Protein AF-A0A7W0MRU7-F1 (afdb_monomer)

Solvent-accessible surface area (backbone atoms only — not comparable to full-atom values): 32102 Å² total; per-residue (Å²): 86,82,44,80,46,54,68,68,58,19,59,77,67,55,36,76,37,39,44,26,34,44,45,66,60,78,84,44,73,30,41,38,85,92,47,73,38,44,66,85,67,57,29,72,74,46,39,68,51,71,71,67,88,77,57,73,63,42,25,71,32,72,58,28,68,42,61,42,95,51,52,38,36,77,43,76,38,89,50,69,26,74,67,58,47,51,52,49,55,56,44,54,51,50,53,50,53,51,50,53,49,53,53,50,53,48,55,52,50,54,50,51,52,55,50,49,54,52,50,54,56,48,50,57,51,53,53,54,48,50,54,53,49,51,55,49,51,51,51,49,50,54,51,54,50,51,54,50,51,52,51,49,52,52,55,50,47,57,50,50,55,51,48,53,52,50,51,52,51,52,49,51,52,49,53,54,46,52,57,52,48,50,61,45,52,58,51,47,55,53,48,52,54,49,52,52,50,50,52,52,53,51,53,50,50,52,53,50,51,52,53,50,52,50,50,54,50,52,52,53,53,49,53,53,51,50,54,55,51,51,56,52,51,59,57,65,71,71,72,84,80,92,87,90,90,75,85,82,86,66,72,82,70,66,74,66,67,72,65,57,60,81,56,50,73,64,50,60,63,57,55,58,59,52,57,57,52,58,53,52,58,58,51,51,62,61,58,72,51,54,62,59,59,54,52,52,52,55,57,49,51,56,50,48,56,54,47,52,56,49,50,54,50,52,52,52,51,50,54,52,49,52,53,50,50,54,51,50,54,52,50,50,52,52,49,50,54,49,52,52,52,51,49,53,51,50,54,52,49,51,53,49,52,54,52,50,54,52,51,52,54,52,48,51,55,50,47,57,51,49,51,52,52,49,51,57,52,57,66,46,46,60,58,53,50,51,51,51,54,52,51,51,54,51,52,53,52,50,54,55,49,50,57,51,50,53,51,50,51,51,54,48,53,53,49,54,51,53,51,50,56,52,50,51,58,47,52,54,52,48,55,51,48,51,54,50,50,54,51,51,53,50,51,53,55,50,48,55,52,50,49,55,49,50,53,52,50,51,54,51,49,54,53,49,50,52,53,50,51,54,48,51,51,52,50,48,57,51,48,58,50,50,52,52,50,50,52,51,49,50,55,51,51,53,52,50,51,54,50,52,51,53,49,51,52,51,50,53,51,53,49,51,52,51,52,51,53,50,51,54,50,54,48,53,52,52,54,51,51,54,48,50,58,50,52,56,53,52,60,64,57,64,75,66,72,87,78,85,91,88,85,90,83,91,88,87,89,87,82,88,88,80,86,90,87,81,86,83,88,86,78,89,76,135

pLDDT: mean 83.59, std 14.78, range [31.97, 97.69]

Sequence (574 aa):
MPVLISKQSAKRAGLKSPVGILILPRRLTVRTPEGRVLPGRLRLGDRWKGRARLSRETRKAVYARIALRRIDVYRRSKALSTEELVALVQQTRRDLFHLQGVVRNLTLSTASQFSSLRADVASLRADLGAVRNDLTAVKAQVAALANTLESLRTALQARIDALDSGLQGLRGTLTGLLTRTQAIEDRLAALEASLAQITQTLAALQSGLAGLGGTVGTLSTNLTNLTSRVGAIEQLLATLAPGDVTGALGDLVTIQNQISGLASDLGTVQGGLGSLTSTVTTLTGRVDALPDLTGAVSTLTTRLDTLDTTVTSLTTTFNGLAANVSGLTSGLGTLNTTVGGLTGTVSSLSSTVAGLGVTDSVLAGRLNTLESTVTSLADAVPDLTSTVAGLSTQVAGLGAADTGLQSQITGLSTTISGVSTGLEGVSDRVTAAESSLAAVQTTVSGLGITDAALQSQLNSLSASLGIVDSSVSSLGTRVTSAEGTLSTLQGTLATATSSLQGQITSLSSGLATTNTTLGTLTGTVSDLNSSVSTLQGQVGSLDATVNGPSGLVQDVAGLCGLSILGIPLGTACV

Mean predicted aligned error: 23.13 Å

Secondary structure (DSSP, 8-state):
-EEEPPHHHHHHHT-S-SEEEEE--TT--EEETTEEE-GGGPPTT-EEEE-----HHHHHSSSEEEE-S-EEEEE--SS--HHHHHHHHHHHHHHHHHHHHHHHHHHHHHHHHHHHHHHHHHHHHHHHHHHHHHHHHHHHHHHHHHHHHHHHHHHHHHHHHHHHHHHHHHHHHHHHHHHHHHHHHHHHHHHHHHHHHHHHHHHHHHHHHHHHHHHHHHHHHHHHHHHHHHHHHHHHTTS-------TT--GGGGGGGGTTHHHHHHHHHHHHHHHHHHHHHHHHHHHTTHHHHHHHHHHHHHHHHHHHHHHHHHHHHHHHHHHHHHHHHHHHHHHHHHHHHHHHHHHHHHHHHHHHHHHHHHHHHHHHHHHHHHHHHHHHHHHHHHHHHHHHHHHHHHHHHHHHHHHHHHHHHHHHHHHHHHHHHHHHHHHHHHHHHHHHHHHHHHHHHHHHHHHHHHHHHHHHHHHHHHHHHHHHHHHHHHHHHHHHHHHHHHHHHHHHHHHHHHHHHHHHHHHHHHHHHHHHHHHHHHHHHHHHHHHHHHTTTTS---------------------------

Radius of gyration: 117.64 Å; Cα contacts (8 Å, |Δi|>4): 156; chains: 1; bounding box: 247×96×351 Å

Structure (mmCIF, N/CA/C/O backbone):
data_AF-A0A7W0MRU7-F1
#
_entry.id   AF-A0A7W0MRU7-F1
#
loop_
_atom_site.group_PDB
_atom_site.id
_atom_site.type_symbol
_atom_site.label_atom_id
_atom_site.label_alt_id
_atom_site.label_comp_id
_atom_site.label_asym_id
_atom_site.label_entity_id
_atom_site.label_seq_id
_atom_site.pdbx_PDB_ins_code
_atom_site.Cartn_x
_atom_site.Cartn_y
_atom_site.Cartn_z
_atom_site.occupancy
_atom_site.B_iso_or_equiv
_atom_site.auth_seq_id
_atom_site.auth_comp_id
_atom_site.auth_asym_id
_atom_site.auth_atom_id
_atom_site.pdbx_PDB_model_num
ATOM 1 N N . MET A 1 1 ? 16.496 31.257 -83.688 1.00 80.88 1 MET A N 1
ATOM 2 C CA . MET A 1 1 ? 15.182 31.130 -83.023 1.00 80.88 1 MET A CA 1
ATOM 3 C C . MET A 1 1 ? 14.123 31.719 -83.943 1.00 80.88 1 MET A C 1
ATOM 5 O O . MET A 1 1 ? 14.363 32.820 -84.431 1.00 80.88 1 MET A O 1
ATOM 9 N N . PRO A 1 2 ? 13.002 31.038 -84.222 1.00 86.06 2 PRO A N 1
ATOM 10 C CA . PRO A 1 2 ? 11.865 31.676 -84.884 1.00 86.06 2 PRO A CA 1
ATOM 11 C C . PRO A 1 2 ? 11.292 32.780 -83.982 1.00 86.06 2 PRO A C 1
ATOM 13 O O . PRO A 1 2 ? 11.267 32.630 -82.760 1.00 86.06 2 PRO A O 1
ATOM 16 N N . VAL A 1 3 ? 10.867 33.900 -84.567 1.00 88.69 3 VAL A N 1
ATOM 17 C CA . VAL A 1 3 ? 10.279 35.038 -83.844 1.00 88.69 3 VAL A CA 1
ATOM 18 C C . VAL A 1 3 ? 9.146 35.681 -84.640 1.00 88.69 3 VAL A C 1
ATOM 20 O O . VAL A 1 3 ? 9.207 35.781 -85.866 1.00 88.69 3 VAL A O 1
ATOM 23 N N . LEU A 1 4 ? 8.144 36.188 -83.919 1.00 90.75 4 LEU A N 1
ATOM 24 C CA . LEU A 1 4 ? 7.141 37.101 -84.456 1.00 90.75 4 LEU A CA 1
ATOM 25 C C . LEU A 1 4 ? 7.529 38.543 -84.101 1.00 90.75 4 LEU A C 1
ATOM 27 O O . LEU A 1 4 ? 7.597 38.920 -82.931 1.00 90.75 4 LEU A O 1
ATOM 31 N N . ILE A 1 5 ? 7.795 39.345 -85.124 1.00 88.50 5 ILE A N 1
ATOM 32 C CA . ILE A 1 5 ? 8.087 40.775 -85.040 1.00 88.50 5 ILE A CA 1
ATOM 33 C C . ILE A 1 5 ? 6.746 41.524 -85.034 1.00 88.50 5 ILE A C 1
ATOM 35 O O . ILE A 1 5 ? 5.822 41.163 -85.763 1.00 88.50 5 ILE A O 1
ATOM 39 N N . SER A 1 6 ? 6.608 42.583 -84.229 1.00 90.38 6 SER A N 1
ATOM 40 C CA . SER A 1 6 ? 5.361 43.360 -84.211 1.00 90.38 6 SER A CA 1
ATOM 41 C C . SER A 1 6 ? 5.067 43.967 -85.592 1.00 90.38 6 SER A C 1
ATOM 43 O O . SER A 1 6 ? 5.982 44.429 -86.278 1.00 90.38 6 SER A O 1
ATOM 45 N N . LYS A 1 7 ? 3.786 44.015 -85.997 1.00 87.38 7 LYS A N 1
ATOM 46 C CA . LYS A 1 7 ? 3.369 44.556 -87.311 1.00 87.38 7 LYS A CA 1
ATOM 47 C C . LYS A 1 7 ? 3.935 45.966 -87.567 1.00 87.38 7 LYS A C 1
ATOM 49 O O . LYS A 1 7 ? 4.379 46.261 -88.673 1.00 87.38 7 LYS A O 1
ATOM 54 N N . GLN A 1 8 ? 3.991 46.808 -86.530 1.00 89.19 8 GLN A N 1
ATOM 55 C CA . GLN A 1 8 ? 4.588 48.148 -86.589 1.00 89.19 8 GLN A CA 1
ATOM 56 C C . GLN A 1 8 ? 6.101 48.111 -86.866 1.00 89.19 8 GLN A C 1
ATOM 58 O O . GLN A 1 8 ? 6.572 48.819 -87.755 1.00 89.19 8 GLN A O 1
ATOM 63 N N . SER A 1 9 ? 6.864 47.282 -86.144 1.00 88.56 9 SER A N 1
ATOM 64 C CA . SER A 1 9 ? 8.314 47.158 -86.345 1.00 88.56 9 SER A CA 1
ATOM 65 C C . SER A 1 9 ? 8.657 46.518 -87.691 1.00 88.56 9 SER A C 1
ATOM 67 O O . SER A 1 9 ? 9.578 46.984 -88.355 1.00 88.56 9 SER A O 1
ATOM 69 N N . ALA A 1 10 ? 7.896 45.512 -88.133 1.00 87.00 10 ALA A N 1
ATOM 70 C CA . ALA A 1 10 ? 8.072 44.882 -89.442 1.00 87.00 10 ALA A CA 1
ATOM 71 C C . ALA A 1 10 ? 7.818 45.875 -90.594 1.00 87.00 10 ALA A C 1
ATOM 73 O O . ALA A 1 10 ? 8.655 45.989 -91.491 1.00 87.00 10 ALA A O 1
ATOM 74 N N . LYS A 1 11 ? 6.732 46.667 -90.521 1.00 87.25 11 LYS A N 1
ATOM 75 C CA . LYS A 1 11 ? 6.430 47.725 -91.504 1.00 87.25 11 LYS A CA 1
ATOM 76 C C . LYS A 1 11 ? 7.509 48.817 -91.516 1.00 87.25 11 LYS A C 1
ATOM 78 O O . LYS A 1 11 ? 7.999 49.157 -92.586 1.00 87.25 11 LYS A O 1
ATOM 83 N N . ARG A 1 12 ? 7.945 49.312 -90.346 1.00 87.06 12 ARG A N 1
ATOM 84 C CA . ARG A 1 12 ? 9.045 50.300 -90.233 1.00 87.06 12 ARG A CA 1
ATOM 85 C C . ARG A 1 12 ? 10.390 49.773 -90.753 1.00 87.06 12 ARG A C 1
ATOM 87 O O . ARG A 1 12 ? 11.191 50.550 -91.255 1.00 87.06 12 ARG A O 1
ATOM 94 N N . ALA A 1 13 ? 10.640 48.470 -90.639 1.00 83.88 13 ALA A N 1
ATOM 95 C CA . ALA A 1 13 ? 11.850 47.818 -91.139 1.00 83.88 13 ALA A CA 1
ATOM 96 C C . ALA A 1 13 ? 11.795 47.456 -92.640 1.00 83.88 13 ALA A C 1
ATOM 98 O O . ALA A 1 13 ? 12.818 47.060 -93.203 1.00 83.88 13 ALA A O 1
ATOM 99 N N . GLY A 1 14 ? 10.631 47.582 -93.290 1.00 87.00 14 GLY A N 1
ATOM 100 C CA . GLY A 1 14 ? 10.429 47.198 -94.689 1.00 87.00 14 GLY A CA 1
ATOM 101 C C . GLY A 1 14 ? 10.501 45.686 -94.930 1.00 87.00 14 GLY A C 1
ATOM 102 O O . GLY A 1 14 ? 11.018 45.265 -95.961 1.00 87.00 14 GLY A O 1
ATOM 103 N N . LEU A 1 15 ? 10.049 44.869 -93.972 1.00 87.88 15 LEU A N 1
ATOM 104 C CA . LEU A 1 15 ? 10.017 43.407 -94.104 1.00 87.88 15 LEU A CA 1
ATOM 105 C C . LEU A 1 15 ? 8.734 42.942 -94.805 1.00 87.88 15 LEU A C 1
ATOM 107 O O . LEU A 1 15 ? 7.648 43.408 -94.460 1.00 87.88 15 LEU A O 1
ATOM 111 N N . LYS A 1 16 ? 8.841 41.962 -95.715 1.00 85.25 16 LYS A N 1
ATOM 112 C CA . LYS A 1 16 ? 7.672 41.320 -96.354 1.00 85.25 16 LYS A CA 1
ATOM 113 C C . LYS A 1 16 ? 6.749 40.588 -95.371 1.00 85.25 16 LYS A C 1
ATOM 115 O O . LYS A 1 16 ? 5.555 40.489 -95.624 1.00 85.25 16 LYS A O 1
ATOM 120 N N . SER A 1 17 ? 7.295 40.064 -94.274 1.00 86.19 17 SER A N 1
ATOM 121 C CA . SER A 1 17 ? 6.563 39.291 -93.266 1.00 86.19 17 SER A CA 1
ATOM 122 C C . SER A 1 17 ? 6.915 39.760 -91.852 1.00 86.19 17 SER A C 1
ATOM 124 O O . SER A 1 17 ? 8.068 40.124 -91.601 1.00 86.19 17 SER A O 1
ATOM 126 N N . PRO A 1 18 ? 5.969 39.719 -90.892 1.00 86.31 18 PRO A N 1
ATOM 127 C CA . PRO A 1 18 ? 6.288 39.838 -89.472 1.00 86.31 18 PRO A CA 1
ATOM 128 C C . PRO A 1 18 ? 6.995 38.591 -88.910 1.00 86.31 18 PRO A C 1
ATOM 130 O O . PRO A 1 18 ? 7.516 38.653 -87.800 1.00 86.31 18 PRO A O 1
ATOM 133 N N . VAL A 1 19 ? 7.026 37.462 -89.626 1.00 88.81 19 VAL A N 1
ATOM 134 C CA . VAL A 1 19 ? 7.719 36.240 -89.183 1.00 88.81 19 VAL A CA 1
ATOM 135 C C . VAL A 1 19 ? 9.179 36.265 -89.641 1.00 88.81 19 VAL A C 1
ATOM 137 O O . VAL A 1 19 ? 9.474 36.526 -90.808 1.00 88.81 19 VAL A O 1
ATOM 140 N N . GLY A 1 20 ? 10.106 35.961 -88.734 1.00 88.69 20 GLY A N 1
ATOM 141 C CA . GLY A 1 20 ? 11.535 35.916 -89.039 1.00 88.69 20 GLY A CA 1
ATOM 142 C C . GLY A 1 20 ? 12.314 34.940 -88.164 1.00 88.69 20 GLY A C 1
ATOM 143 O O . GLY A 1 20 ? 11.775 34.310 -87.253 1.00 88.69 20 GLY A O 1
ATOM 144 N N . ILE A 1 21 ? 13.613 34.829 -88.436 1.00 89.25 21 ILE A N 1
ATOM 145 C CA . ILE A 1 21 ? 14.557 34.037 -87.647 1.00 89.25 21 ILE A CA 1
ATOM 146 C C . ILE A 1 21 ? 15.533 34.997 -86.974 1.00 89.25 21 ILE A C 1
ATOM 148 O O . ILE A 1 21 ? 16.377 35.612 -87.626 1.00 89.25 21 ILE A O 1
ATOM 152 N N . LEU A 1 22 ? 15.442 35.090 -85.652 1.00 88.56 22 LEU A N 1
ATOM 153 C CA . LEU A 1 22 ? 16.409 35.798 -84.831 1.00 88.56 22 LEU A CA 1
ATOM 154 C C . LEU A 1 22 ? 17.672 34.945 -84.642 1.00 88.56 22 LEU A C 1
ATOM 156 O O . LEU A 1 22 ? 17.599 33.768 -84.262 1.00 88.56 22 LEU A O 1
ATOM 160 N N . ILE A 1 23 ? 18.827 35.560 -84.879 1.00 88.00 23 ILE A N 1
ATOM 161 C CA . ILE A 1 23 ? 20.163 34.990 -84.711 1.00 88.00 23 ILE A CA 1
ATOM 162 C C . ILE A 1 23 ? 20.848 35.720 -83.548 1.00 88.00 23 ILE A C 1
ATOM 164 O O . ILE A 1 23 ? 21.008 36.942 -83.576 1.00 88.00 23 ILE A O 1
ATOM 168 N N . LEU A 1 24 ? 21.249 34.954 -82.532 1.00 87.50 24 LEU A N 1
ATOM 169 C CA . LEU A 1 24 ? 21.959 35.412 -81.335 1.00 87.50 24 LEU A CA 1
ATOM 170 C C . LEU A 1 24 ? 23.197 34.522 -81.114 1.00 87.50 24 LEU A C 1
ATOM 172 O O . LEU A 1 24 ? 23.089 33.307 -81.301 1.00 87.50 24 LEU A O 1
ATOM 176 N N . PRO A 1 25 ? 24.352 35.066 -80.689 1.00 87.00 25 PRO A N 1
ATOM 177 C CA . PRO A 1 25 ? 25.490 34.253 -80.255 1.00 87.00 25 PRO A CA 1
ATOM 178 C C . PRO A 1 25 ? 25.114 33.395 -79.039 1.00 87.00 25 PRO A C 1
ATOM 180 O O . PRO A 1 25 ? 24.541 33.920 -78.087 1.00 87.00 25 PRO A O 1
ATOM 183 N N . ARG A 1 26 ? 25.479 32.102 -79.010 1.00 82.44 26 ARG A N 1
ATOM 184 C CA . ARG A 1 26 ? 25.099 31.174 -77.914 1.00 82.44 26 ARG A CA 1
ATOM 185 C C . ARG A 1 26 ? 25.507 31.654 -76.508 1.00 82.44 26 ARG A C 1
ATOM 187 O O . ARG A 1 26 ? 24.817 31.333 -75.549 1.00 82.44 26 ARG A O 1
ATOM 194 N N . ARG A 1 27 ? 26.592 32.432 -76.389 1.00 85.00 27 ARG A N 1
ATOM 195 C CA . ARG A 1 27 ? 27.104 33.005 -75.124 1.00 85.00 27 ARG A CA 1
ATOM 196 C C . ARG A 1 27 ? 26.591 34.429 -74.813 1.00 85.00 27 ARG A C 1
ATOM 198 O O . ARG A 1 27 ? 27.028 35.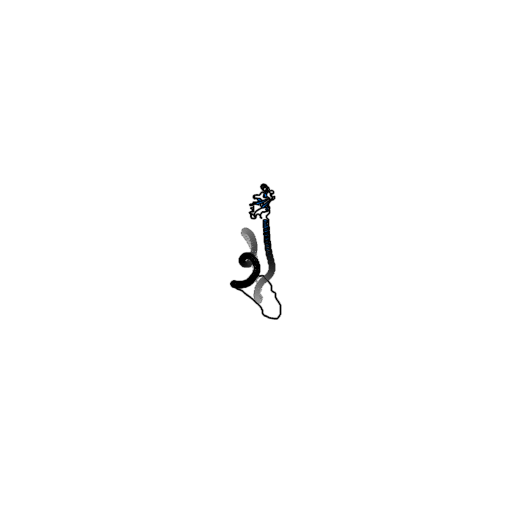028 -73.836 1.00 85.00 27 ARG A O 1
ATOM 205 N N . LEU A 1 28 ? 25.694 35.007 -75.623 1.00 86.50 28 LEU A N 1
ATOM 206 C CA . LEU A 1 28 ? 25.159 36.355 -75.377 1.00 86.50 28 LEU A CA 1
ATOM 207 C C . LEU A 1 28 ? 24.214 36.351 -74.166 1.00 86.50 28 LEU A C 1
ATOM 209 O O . LEU A 1 28 ? 23.150 35.741 -74.224 1.00 86.50 28 LEU A O 1
ATOM 213 N N . THR A 1 29 ? 24.551 37.086 -73.102 1.00 86.88 29 THR A N 1
ATOM 214 C CA . THR A 1 29 ? 23.635 37.256 -71.963 1.00 86.88 29 THR A CA 1
ATOM 215 C C . THR A 1 29 ? 22.484 38.195 -72.327 1.00 86.88 29 THR A C 1
ATOM 217 O O . THR A 1 29 ? 22.656 39.402 -72.510 1.00 86.88 29 THR A O 1
ATOM 220 N N . VAL A 1 30 ? 21.286 37.628 -72.434 1.00 88.19 30 VAL A N 1
ATOM 221 C CA . VAL A 1 30 ? 20.037 38.348 -72.684 1.00 88.19 30 VAL A CA 1
ATOM 222 C C . VAL A 1 30 ? 19.509 38.870 -71.353 1.00 88.19 30 VAL A C 1
ATOM 224 O O . VAL A 1 30 ? 19.389 38.116 -70.387 1.00 88.19 30 VAL A O 1
ATOM 227 N N . ARG A 1 31 ? 19.198 40.166 -71.277 1.00 89.06 31 ARG A N 1
ATOM 228 C CA . ARG A 1 31 ? 18.531 40.739 -70.099 1.00 89.06 31 ARG A CA 1
ATOM 229 C C . ARG A 1 31 ? 17.058 40.346 -70.109 1.00 89.06 31 ARG A C 1
ATOM 231 O O . ARG A 1 31 ? 16.412 40.473 -71.145 1.00 89.06 31 ARG A O 1
ATOM 238 N N . THR A 1 32 ? 16.531 39.922 -68.966 1.00 88.00 32 THR A N 1
ATOM 239 C CA . THR A 1 32 ? 15.097 39.695 -68.743 1.00 88.00 32 THR A CA 1
ATOM 240 C C . THR A 1 32 ? 14.673 40.309 -67.398 1.00 88.00 32 THR A C 1
ATOM 242 O O . THR A 1 32 ? 15.550 40.642 -66.597 1.00 88.00 32 THR A O 1
ATOM 245 N N . PRO A 1 33 ? 13.363 40.460 -67.116 1.00 85.25 33 PRO A N 1
ATOM 246 C CA . PRO A 1 33 ? 12.881 40.925 -65.812 1.00 85.25 33 PRO A CA 1
ATOM 247 C C . PRO A 1 33 ? 13.268 39.996 -64.650 1.00 85.25 33 PRO A C 1
ATOM 249 O O . PRO A 1 33 ? 13.473 40.461 -63.540 1.00 85.25 33 PRO A O 1
ATOM 252 N N . GLU A 1 34 ? 13.421 38.698 -64.920 1.00 81.88 34 GLU A N 1
ATOM 253 C CA . GLU A 1 34 ? 13.786 37.657 -63.946 1.00 81.88 34 GLU A CA 1
ATOM 254 C C . GLU A 1 34 ? 15.316 37.426 -63.904 1.00 81.88 34 GLU A C 1
ATOM 256 O O . GLU A 1 34 ? 15.792 36.339 -63.591 1.00 81.88 34 GLU A O 1
ATOM 261 N N . GLY A 1 35 ? 16.109 38.430 -64.295 1.00 84.88 35 GLY A N 1
ATOM 262 C CA . GLY A 1 35 ? 17.569 38.340 -64.385 1.00 84.88 35 GLY A CA 1
ATOM 263 C C . GLY A 1 35 ? 18.100 38.054 -65.795 1.00 84.88 35 GLY A C 1
ATOM 264 O O . GLY A 1 35 ? 17.383 38.132 -66.799 1.00 84.88 35 GLY A O 1
ATOM 265 N N . ARG A 1 36 ? 19.408 37.788 -65.895 1.00 87.25 36 ARG A N 1
ATOM 266 C CA . ARG A 1 36 ? 20.102 37.541 -67.172 1.00 87.25 36 ARG A CA 1
ATOM 267 C C . ARG A 1 36 ? 20.102 36.054 -67.515 1.00 87.25 36 ARG A C 1
ATOM 269 O O . ARG A 1 36 ? 20.451 35.235 -66.675 1.00 87.25 36 ARG A O 1
ATOM 276 N N . VAL A 1 37 ? 19.800 35.721 -68.768 1.00 87.06 37 VAL A N 1
ATOM 277 C CA . VAL A 1 37 ? 19.760 34.332 -69.253 1.00 87.06 37 VAL A CA 1
ATOM 278 C C . VAL A 1 37 ? 20.554 34.159 -70.548 1.00 87.06 37 VAL A C 1
ATOM 280 O O . VAL A 1 37 ? 20.774 35.117 -71.291 1.00 87.06 37 VAL A O 1
ATOM 283 N N . LEU A 1 38 ? 20.982 32.931 -70.842 1.00 86.56 38 LEU A N 1
ATOM 284 C CA . LEU A 1 38 ? 21.509 32.572 -72.163 1.00 86.56 38 LEU A CA 1
ATOM 285 C C . LEU A 1 38 ? 20.356 32.413 -73.173 1.00 86.56 38 LEU A C 1
ATOM 287 O O . LEU A 1 38 ? 19.239 32.093 -72.760 1.00 86.56 38 LEU A O 1
ATOM 291 N N . PRO A 1 39 ? 20.586 32.554 -74.494 1.00 84.50 39 PRO A N 1
ATOM 292 C CA . PRO A 1 39 ? 19.506 32.553 -75.485 1.00 84.50 39 PRO A CA 1
ATOM 293 C C . PRO A 1 39 ? 18.719 31.236 -75.564 1.00 84.50 39 PRO A C 1
ATOM 295 O O . PRO A 1 39 ? 17.594 31.232 -76.051 1.00 84.50 39 PRO A O 1
ATOM 298 N N . GLY A 1 40 ? 19.298 30.129 -75.083 1.00 79.88 40 GLY A N 1
ATOM 299 C CA . GLY A 1 40 ? 18.627 28.830 -74.976 1.00 79.88 40 GLY A CA 1
ATOM 300 C C . GLY A 1 40 ? 17.597 28.729 -73.843 1.00 79.88 40 GLY A C 1
ATOM 301 O O . GLY A 1 40 ? 16.706 27.896 -73.940 1.00 79.88 40 GLY A O 1
ATOM 302 N N . ARG A 1 41 ? 17.665 29.596 -72.817 1.00 81.12 41 ARG A N 1
ATOM 303 C CA . ARG A 1 41 ? 16.721 29.620 -71.672 1.00 81.12 41 ARG A CA 1
ATOM 304 C C . ARG A 1 41 ? 15.574 30.631 -71.861 1.00 81.12 41 ARG A C 1
ATOM 306 O O . ARG A 1 41 ? 14.850 30.967 -70.925 1.00 81.12 41 ARG A O 1
ATOM 313 N N . LEU A 1 42 ? 15.437 31.174 -73.073 1.00 84.62 42 LEU A N 1
ATOM 314 C CA . LEU A 1 42 ? 14.335 32.058 -73.450 1.00 84.62 42 LEU A CA 1
ATOM 315 C C . LEU A 1 42 ? 13.057 31.241 -73.658 1.00 84.62 42 LEU A C 1
ATOM 317 O O . LEU A 1 42 ? 13.076 30.207 -74.328 1.00 84.62 42 LEU A O 1
ATOM 321 N N . ARG A 1 43 ? 11.940 31.710 -73.100 1.00 86.62 43 ARG A N 1
ATOM 322 C CA . ARG A 1 43 ? 10.657 30.999 -73.157 1.00 86.62 43 ARG A CA 1
ATOM 323 C C . ARG A 1 43 ? 9.932 31.275 -74.472 1.00 86.62 43 ARG A C 1
ATOM 325 O O . ARG A 1 43 ? 10.004 32.373 -75.033 1.00 86.62 43 ARG A O 1
ATOM 332 N N . LEU A 1 44 ? 9.147 30.303 -74.933 1.00 83.25 44 LEU A N 1
ATOM 333 C CA . LEU A 1 44 ? 8.226 30.515 -76.049 1.00 83.25 44 LEU A CA 1
ATOM 334 C C . LEU A 1 44 ? 7.159 31.544 -75.637 1.00 83.25 44 LEU A C 1
ATOM 336 O O . LEU A 1 44 ? 6.433 31.358 -74.661 1.00 83.25 44 LEU A O 1
ATOM 340 N N . GLY A 1 45 ? 7.099 32.660 -76.369 1.00 84.12 45 GLY A N 1
ATOM 341 C CA . GLY A 1 45 ? 6.243 33.809 -76.051 1.00 84.12 45 GLY A CA 1
ATOM 342 C C . GLY A 1 45 ? 6.927 34.960 -75.297 1.00 84.12 45 GLY A C 1
ATOM 343 O O . GLY A 1 45 ? 6.263 35.969 -75.046 1.00 84.12 45 GLY A O 1
ATOM 344 N N . ASP A 1 46 ? 8.226 34.865 -74.972 1.00 89.19 46 ASP A N 1
ATOM 345 C CA . ASP A 1 46 ? 8.995 35.987 -74.405 1.00 89.19 46 ASP A CA 1
ATOM 346 C C . ASP A 1 46 ? 8.928 37.221 -75.324 1.00 89.19 46 ASP A C 1
ATOM 348 O O . ASP A 1 46 ? 9.262 37.163 -76.513 1.00 89.19 46 ASP A O 1
ATOM 352 N N . ARG A 1 47 ? 8.516 38.371 -74.772 1.00 90.38 47 ARG A N 1
ATOM 353 C CA . ARG A 1 47 ? 8.427 39.631 -75.524 1.00 90.38 47 ARG A CA 1
ATOM 354 C C . ARG A 1 47 ? 9.719 40.422 -75.380 1.00 90.38 47 ARG A C 1
ATOM 356 O O . ARG A 1 47 ? 10.133 40.769 -74.272 1.00 90.38 47 ARG A O 1
ATOM 363 N N . TRP A 1 48 ? 10.336 40.734 -76.515 1.00 91.69 48 TRP A N 1
ATOM 364 C CA . TRP A 1 48 ? 11.675 41.308 -76.595 1.00 91.69 48 TRP A CA 1
ATOM 365 C C . TRP A 1 48 ? 11.733 42.590 -77.427 1.00 91.69 48 TRP A C 1
ATOM 367 O O . TRP A 1 48 ? 10.881 42.855 -78.275 1.00 91.69 48 TRP A O 1
ATOM 377 N N . LYS A 1 49 ? 12.775 43.385 -77.178 1.00 90.12 49 LYS A N 1
ATOM 378 C CA . LYS A 1 49 ? 13.157 44.571 -77.951 1.00 90.12 49 LYS A CA 1
ATOM 379 C C . LYS A 1 49 ? 14.646 44.505 -78.300 1.00 90.12 49 LYS A C 1
ATOM 381 O O . LYS A 1 49 ? 15.450 43.948 -77.556 1.00 90.12 49 LYS A O 1
ATOM 386 N N . GLY A 1 50 ? 15.018 45.069 -79.443 1.00 88.38 50 GLY A N 1
ATOM 387 C CA . GLY A 1 50 ? 16.393 45.069 -79.942 1.00 88.38 50 GLY A CA 1
ATOM 388 C C . GLY A 1 50 ? 16.545 45.984 -81.154 1.00 88.38 50 GLY A C 1
ATOM 389 O O . GLY A 1 50 ? 15.550 46.453 -81.708 1.00 88.38 50 GLY A O 1
ATOM 390 N N . ARG A 1 51 ? 17.789 46.262 -81.559 1.00 87.06 51 ARG A N 1
ATOM 391 C CA . ARG A 1 51 ? 18.106 47.107 -82.723 1.00 87.06 51 ARG A CA 1
ATOM 392 C C . ARG A 1 51 ? 19.113 46.403 -83.634 1.00 87.06 51 ARG A C 1
ATOM 394 O O . ARG A 1 51 ? 20.198 46.044 -83.187 1.00 87.06 51 ARG A O 1
ATOM 401 N N . ALA A 1 52 ? 18.741 46.228 -84.902 1.00 85.25 52 ALA A N 1
ATOM 402 C CA . ALA A 1 52 ? 19.558 45.634 -85.962 1.00 85.25 52 ALA A CA 1
ATOM 403 C C . ALA A 1 52 ? 19.678 46.603 -87.148 1.00 85.25 52 ALA A C 1
ATOM 405 O O . ALA A 1 52 ? 18.766 47.390 -87.400 1.00 85.25 52 ALA A O 1
ATOM 406 N N . ARG A 1 53 ? 20.769 46.498 -87.915 1.00 84.94 53 ARG A N 1
ATOM 407 C CA . ARG A 1 53 ? 20.837 47.007 -89.295 1.00 84.94 53 ARG A CA 1
ATOM 408 C C . ARG A 1 53 ? 20.471 45.853 -90.237 1.00 84.94 53 ARG A C 1
ATOM 410 O O . ARG A 1 53 ? 20.868 44.721 -89.981 1.00 84.94 53 ARG A O 1
ATOM 417 N N . LEU A 1 54 ? 19.698 46.129 -91.289 1.00 86.12 54 LEU A N 1
ATOM 418 C CA . LEU A 1 54 ? 19.146 45.115 -92.199 1.00 86.12 54 LEU A CA 1
ATOM 419 C C . LEU A 1 54 ? 19.571 45.398 -93.644 1.00 86.12 54 LEU A C 1
ATOM 421 O O . LEU A 1 54 ? 19.352 46.512 -94.136 1.00 86.12 54 LEU A O 1
ATOM 425 N N . SER A 1 55 ? 20.127 44.392 -94.325 1.00 86.19 55 SER A N 1
ATOM 426 C CA . SER A 1 55 ? 20.517 44.487 -95.739 1.00 86.19 55 SER A CA 1
ATOM 427 C C . SER A 1 55 ? 19.301 44.597 -96.673 1.00 86.19 55 SER A C 1
ATOM 429 O O . SER A 1 55 ? 18.147 44.502 -96.236 1.00 86.19 55 SER A O 1
ATOM 431 N N . ARG A 1 56 ? 19.547 44.793 -97.976 1.00 84.12 56 ARG A N 1
ATOM 432 C CA . ARG A 1 56 ? 18.486 44.747 -98.995 1.00 84.12 56 ARG A CA 1
ATOM 433 C C . ARG A 1 56 ? 17.940 43.321 -99.176 1.00 84.12 56 ARG A C 1
ATOM 435 O O . ARG A 1 56 ? 16.725 43.185 -99.318 1.00 84.12 56 ARG A O 1
ATOM 442 N N . GLU A 1 57 ? 18.763 42.266 -99.090 1.00 84.38 57 GLU A N 1
ATOM 443 C CA . GLU A 1 57 ? 18.262 40.879 -99.171 1.00 84.38 57 GLU A CA 1
ATOM 444 C C . GLU A 1 57 ? 17.392 40.526 -97.960 1.00 84.38 57 GLU A C 1
ATOM 446 O O . GLU A 1 57 ? 16.305 39.975 -98.124 1.00 84.38 57 GLU A O 1
ATOM 451 N N . THR A 1 58 ? 17.813 40.917 -96.750 1.00 84.50 58 THR A N 1
ATOM 452 C CA . THR A 1 58 ? 17.095 40.599 -95.497 1.00 84.50 58 THR A CA 1
ATOM 453 C C . THR A 1 58 ? 15.651 41.122 -95.500 1.00 84.50 58 THR A C 1
ATOM 455 O O . THR A 1 58 ? 14.772 40.517 -94.890 1.00 84.50 58 THR A O 1
ATOM 458 N N . ARG A 1 59 ? 15.399 42.233 -96.207 1.00 85.38 59 ARG A N 1
ATOM 459 C CA . ARG A 1 59 ? 14.067 42.833 -96.402 1.00 85.38 59 ARG A CA 1
ATOM 460 C C . ARG A 1 59 ? 13.262 42.162 -97.521 1.00 85.38 59 ARG A C 1
ATOM 462 O O . ARG A 1 59 ? 12.046 42.031 -97.401 1.00 85.38 59 ARG A O 1
ATOM 469 N N . LYS A 1 60 ? 13.932 41.729 -98.599 1.00 84.00 60 LYS A N 1
ATOM 470 C CA . LYS A 1 60 ? 13.318 41.018 -99.738 1.00 84.00 60 LYS A CA 1
ATOM 471 C C . LYS A 1 60 ? 12.971 39.552 -99.432 1.00 84.00 60 LYS A C 1
ATOM 473 O O . LYS A 1 60 ? 12.121 38.995 -100.132 1.00 84.00 60 LYS A O 1
ATOM 478 N N . ALA A 1 61 ? 13.607 38.942 -98.432 1.00 86.19 61 ALA A N 1
ATOM 479 C CA . ALA A 1 61 ? 13.332 37.582 -97.973 1.00 86.19 61 ALA A CA 1
ATOM 480 C C . ALA A 1 61 ? 11.911 37.432 -97.392 1.00 86.19 61 ALA A C 1
ATOM 482 O O . ALA A 1 61 ? 11.380 38.356 -96.778 1.00 86.19 61 ALA A O 1
ATOM 483 N N . VAL A 1 62 ? 11.308 36.248 -97.556 1.00 83.19 62 VAL A N 1
ATOM 484 C CA . VAL A 1 62 ? 9.992 35.918 -96.968 1.00 83.19 62 VAL A CA 1
ATOM 485 C C . VAL A 1 62 ? 10.089 35.778 -95.446 1.00 83.19 62 VAL A C 1
ATOM 487 O O . VAL A 1 62 ? 9.225 36.276 -94.733 1.00 83.19 62 VAL A O 1
ATOM 490 N N . TYR A 1 63 ? 11.174 35.178 -94.947 1.00 87.44 63 TYR A N 1
ATOM 491 C CA . TYR A 1 63 ? 11.489 35.082 -93.521 1.00 87.44 63 TYR A CA 1
ATOM 492 C C . TYR A 1 63 ? 12.797 35.820 -93.232 1.00 87.44 63 TYR A C 1
ATOM 494 O O . TYR A 1 63 ? 13.881 35.378 -93.618 1.00 87.44 63 TYR A O 1
ATOM 502 N N . ALA A 1 64 ? 12.706 36.967 -92.560 1.00 86.88 64 ALA A N 1
ATOM 503 C CA . ALA A 1 64 ? 13.860 37.826 -92.312 1.00 86.88 64 ALA A CA 1
ATOM 504 C C . ALA A 1 64 ? 14.836 37.183 -91.307 1.00 86.88 64 ALA A C 1
ATOM 506 O O . ALA A 1 64 ? 14.467 36.916 -90.161 1.00 86.88 64 ALA A O 1
ATOM 507 N N . ARG A 1 65 ? 16.094 36.960 -91.710 1.00 88.81 65 ARG A N 1
ATOM 508 C CA . ARG A 1 65 ? 17.174 36.488 -90.823 1.00 88.81 65 ARG A CA 1
ATOM 509 C C . ARG A 1 65 ? 17.842 37.692 -90.156 1.00 88.81 65 ARG A C 1
ATOM 511 O O . ARG A 1 65 ? 18.609 38.403 -90.794 1.00 88.81 65 ARG A O 1
ATOM 518 N N . ILE A 1 66 ? 17.537 37.940 -88.883 1.00 88.06 66 ILE A N 1
ATOM 519 C CA . ILE A 1 66 ? 17.967 39.147 -88.159 1.00 88.06 66 ILE A CA 1
ATOM 520 C C . ILE A 1 66 ? 19.021 38.781 -87.116 1.00 88.06 66 ILE A C 1
ATOM 522 O O . ILE A 1 66 ? 18.729 38.049 -86.175 1.00 88.06 66 ILE A O 1
ATOM 526 N N . ALA A 1 67 ? 20.230 39.326 -87.242 1.00 87.50 67 ALA A N 1
ATOM 527 C CA . ALA A 1 67 ? 21.263 39.218 -86.214 1.00 87.50 67 ALA A CA 1
ATOM 528 C C . ALA A 1 67 ? 21.160 40.378 -85.207 1.00 87.50 67 ALA A C 1
ATOM 530 O O . ALA A 1 67 ? 21.157 41.547 -85.601 1.00 87.50 67 ALA A O 1
ATOM 531 N N . LEU A 1 68 ? 21.121 40.068 -83.906 1.00 85.94 68 LEU A N 1
ATOM 532 C CA . LEU A 1 68 ? 21.206 41.066 -82.834 1.00 85.94 68 LEU A CA 1
ATOM 533 C C . LEU A 1 68 ? 22.474 40.872 -81.999 1.00 85.94 68 LEU A C 1
ATOM 535 O O . LEU A 1 68 ? 22.706 39.806 -81.436 1.00 85.94 68 LEU A O 1
ATOM 539 N N . ARG A 1 69 ? 23.258 41.950 -81.850 1.00 83.12 69 ARG A N 1
ATOM 540 C CA . ARG A 1 69 ? 24.355 42.028 -80.864 1.00 83.12 69 ARG A CA 1
ATOM 541 C C . ARG A 1 69 ? 23.856 42.325 -79.442 1.00 83.12 69 ARG A C 1
ATOM 543 O O . ARG A 1 69 ? 24.585 42.102 -78.486 1.00 83.12 69 ARG A O 1
ATOM 550 N N . ARG A 1 70 ? 22.628 42.841 -79.298 1.00 84.12 70 ARG A N 1
ATOM 551 C CA . ARG A 1 70 ? 21.976 43.130 -78.012 1.00 84.12 70 ARG A CA 1
ATOM 552 C C . ARG A 1 70 ? 20.460 42.997 -78.144 1.00 84.12 70 ARG A C 1
ATOM 554 O O . ARG A 1 70 ? 19.877 43.477 -79.118 1.00 84.12 70 ARG A O 1
ATOM 561 N N . ILE A 1 71 ? 19.851 42.358 -77.155 1.00 89.12 71 ILE A N 1
ATOM 562 C CA . ILE A 1 71 ? 18.416 42.102 -77.038 1.00 89.12 71 ILE A CA 1
ATOM 563 C C . ILE A 1 71 ? 18.042 42.186 -75.555 1.00 89.12 71 ILE A C 1
ATOM 565 O O . ILE A 1 71 ? 18.761 41.657 -74.706 1.00 89.12 71 ILE A O 1
ATOM 569 N N . ASP A 1 72 ? 16.926 42.847 -75.259 1.00 90.19 72 ASP A N 1
ATOM 570 C CA . ASP A 1 72 ? 16.340 42.906 -73.922 1.00 90.19 72 ASP A CA 1
ATOM 571 C C . ASP A 1 72 ? 14.933 42.286 -73.986 1.00 90.19 72 ASP A C 1
ATOM 573 O O . ASP A 1 72 ? 14.063 42.766 -74.720 1.00 90.19 72 ASP A O 1
ATOM 577 N N . VAL A 1 73 ? 14.688 41.225 -73.220 1.00 90.69 73 VAL A N 1
ATOM 578 C CA . VAL A 1 73 ? 13.333 40.736 -72.928 1.00 90.69 73 VAL A CA 1
ATOM 579 C C . VAL A 1 73 ? 12.722 41.667 -71.890 1.00 90.69 73 VAL A C 1
ATOM 581 O O . VAL A 1 73 ? 13.345 41.962 -70.874 1.00 90.69 73 VAL A O 1
ATOM 584 N N . TYR A 1 74 ? 11.505 42.143 -72.142 1.00 89.31 74 TYR A N 1
ATOM 585 C CA . TYR A 1 74 ? 10.801 43.074 -71.252 1.00 89.31 74 TYR A CA 1
ATOM 586 C C . TYR A 1 74 ? 9.549 42.465 -70.606 1.00 89.31 74 TYR A C 1
ATOM 588 O O . TYR A 1 74 ? 8.997 43.047 -69.679 1.00 89.31 74 TYR A O 1
ATOM 596 N N . ARG A 1 75 ? 9.109 41.287 -71.064 1.00 88.88 75 ARG A N 1
ATOM 597 C CA . ARG A 1 75 ? 8.081 40.468 -70.407 1.00 88.88 75 ARG A CA 1
ATOM 598 C C . ARG A 1 75 ? 8.356 38.998 -70.713 1.00 88.88 75 ARG A C 1
ATOM 600 O O . ARG A 1 75 ? 8.370 38.636 -71.891 1.00 88.88 75 ARG A O 1
ATOM 607 N N . ARG A 1 76 ? 8.565 38.174 -69.681 1.00 86.75 76 ARG A N 1
ATOM 608 C CA . ARG A 1 76 ? 8.673 36.719 -69.856 1.00 86.75 76 ARG A CA 1
ATOM 609 C C . ARG A 1 76 ? 7.304 36.100 -70.158 1.00 86.75 76 ARG A C 1
ATOM 611 O O . ARG A 1 76 ? 6.261 36.661 -69.807 1.00 86.75 76 ARG A O 1
ATOM 618 N N . SER A 1 77 ? 7.316 34.946 -70.812 1.00 85.88 77 SER A N 1
ATOM 619 C CA . SER A 1 77 ? 6.149 34.074 -70.955 1.00 85.88 77 SER A CA 1
ATOM 620 C C . SER A 1 77 ? 5.783 33.401 -69.626 1.00 85.88 77 SER A C 1
ATOM 622 O O . SER A 1 77 ? 6.650 33.190 -68.774 1.00 85.88 77 SER A O 1
ATOM 624 N N . LYS A 1 78 ? 4.503 33.021 -69.482 1.00 81.94 78 LYS A N 1
ATOM 625 C CA . LYS A 1 78 ? 4.043 32.093 -68.430 1.00 81.94 78 LYS A CA 1
ATOM 626 C C . LYS A 1 78 ? 4.382 30.631 -68.754 1.00 81.94 78 LYS A C 1
ATOM 628 O O . LYS A 1 78 ? 4.475 29.825 -67.840 1.00 81.94 78 LYS A O 1
ATOM 633 N N . ALA A 1 79 ? 4.557 30.286 -70.032 1.00 81.50 79 ALA A N 1
ATOM 634 C CA . ALA A 1 79 ? 5.002 28.954 -70.429 1.00 81.50 79 ALA A CA 1
ATOM 635 C C . ALA A 1 79 ? 6.501 28.825 -70.134 1.00 81.50 79 ALA A C 1
ATOM 637 O O . ALA A 1 79 ? 7.293 29.551 -70.731 1.00 81.50 79 ALA A O 1
ATOM 638 N N . LEU A 1 80 ? 6.879 27.942 -69.208 1.00 80.00 80 LEU A N 1
ATOM 639 C CA . LEU A 1 80 ? 8.276 27.688 -68.841 1.00 80.00 80 LEU A CA 1
ATOM 640 C C . LEU A 1 80 ? 9.101 27.224 -70.054 1.00 80.00 80 LEU A C 1
ATOM 642 O O . LEU A 1 80 ? 8.580 26.617 -70.991 1.00 80.00 80 LEU A O 1
ATOM 646 N N . SER A 1 81 ? 10.405 27.498 -70.037 1.00 80.06 81 SER A N 1
ATOM 647 C CA . SER A 1 81 ? 11.340 26.862 -70.971 1.00 80.06 81 SER A CA 1
ATOM 648 C C . SER A 1 81 ? 11.515 25.382 -70.614 1.00 80.06 81 SER A C 1
ATOM 650 O O . SER A 1 81 ? 11.237 24.965 -69.490 1.00 80.06 81 SER A O 1
ATOM 652 N N . THR A 1 82 ? 11.992 24.575 -71.562 1.00 79.44 82 THR A N 1
ATOM 653 C CA . THR A 1 82 ? 12.211 23.133 -71.349 1.00 79.44 82 THR A CA 1
ATOM 654 C C . THR A 1 82 ? 13.160 22.849 -70.185 1.00 79.44 82 THR A C 1
ATOM 656 O O . THR A 1 82 ? 12.944 21.901 -69.440 1.00 79.44 82 THR A O 1
ATOM 659 N N . GLU A 1 83 ? 14.169 23.695 -69.980 1.00 80.38 83 GLU A N 1
ATOM 660 C CA . GLU A 1 83 ? 15.118 23.581 -68.871 1.00 80.38 83 GLU A CA 1
ATOM 661 C C . GLU A 1 83 ? 14.474 23.920 -67.513 1.00 80.38 83 GLU A C 1
ATOM 663 O O . GLU A 1 83 ? 14.657 23.189 -66.543 1.00 80.38 83 GLU A O 1
ATOM 668 N N . GLU A 1 84 ? 13.663 24.984 -67.449 1.00 82.75 84 GLU A N 1
ATOM 669 C CA . GLU A 1 84 ? 12.902 25.355 -66.244 1.00 82.75 84 GLU A CA 1
ATOM 670 C C . GLU A 1 84 ? 11.854 24.282 -65.886 1.00 82.75 84 GLU A C 1
ATOM 672 O O . GLU A 1 84 ? 11.655 23.980 -64.710 1.00 82.75 84 GLU A O 1
ATOM 677 N N . LEU A 1 85 ? 11.229 23.655 -66.891 1.00 86.25 85 LEU A N 1
ATOM 678 C CA . LEU A 1 85 ? 10.300 22.537 -66.704 1.00 86.25 85 LEU A CA 1
ATOM 679 C C . LEU A 1 85 ? 11.012 21.278 -66.180 1.00 86.25 85 LEU A C 1
ATOM 681 O O . LEU A 1 85 ? 10.525 20.653 -65.241 1.00 86.25 85 LEU A O 1
ATOM 685 N N . VAL A 1 86 ? 12.174 20.919 -66.738 1.00 88.44 86 VAL A N 1
ATOM 686 C CA . VAL A 1 86 ? 12.980 19.784 -66.247 1.00 88.44 86 VAL A CA 1
ATOM 687 C C . VAL A 1 86 ? 13.467 20.033 -64.817 1.00 88.44 86 VAL A C 1
ATOM 689 O O . VAL A 1 86 ? 13.405 19.121 -63.994 1.00 88.44 86 VAL A O 1
ATOM 692 N N . ALA A 1 87 ? 13.885 21.258 -64.485 1.00 86.88 87 ALA A N 1
ATOM 693 C CA . ALA A 1 87 ? 14.262 21.617 -63.118 1.00 86.88 87 ALA A CA 1
ATOM 694 C C . ALA A 1 87 ? 13.094 21.435 -62.130 1.00 86.88 87 ALA A C 1
ATOM 696 O O . ALA A 1 87 ? 13.293 20.859 -61.060 1.00 86.88 87 ALA A O 1
ATOM 697 N N . LEU A 1 88 ? 11.878 21.846 -62.512 1.00 90.69 88 LEU A N 1
ATOM 698 C CA . LEU A 1 88 ? 10.667 21.652 -61.709 1.00 90.69 88 LEU A CA 1
ATOM 699 C C . LEU A 1 88 ? 10.308 20.165 -61.543 1.00 90.69 88 LEU A C 1
ATOM 701 O O . LEU A 1 88 ? 10.007 19.748 -60.432 1.00 90.69 88 LEU A O 1
ATOM 705 N N . VAL A 1 89 ? 10.403 19.352 -62.602 1.00 93.38 89 VAL A N 1
ATOM 706 C CA . VAL A 1 89 ? 10.163 17.894 -62.530 1.00 93.38 89 VAL A CA 1
ATOM 707 C C . VAL A 1 89 ? 11.191 17.187 -61.639 1.00 93.38 89 VAL A C 1
ATOM 709 O O . VAL A 1 89 ? 10.844 16.261 -60.908 1.00 93.38 89 VAL A O 1
ATOM 712 N N . GLN A 1 90 ? 12.456 17.612 -61.658 1.00 93.56 90 GLN A N 1
ATOM 713 C CA . GLN A 1 90 ? 13.472 17.052 -60.761 1.00 93.56 90 GLN A CA 1
ATOM 714 C C . GLN A 1 90 ? 13.317 17.555 -59.316 1.00 93.56 90 GLN A C 1
ATOM 716 O O . GLN A 1 90 ? 13.674 16.828 -58.392 1.00 93.56 90 GLN A O 1
ATOM 721 N N . GLN A 1 91 ? 12.765 18.756 -59.099 1.00 93.81 91 GLN A N 1
ATOM 722 C CA . GLN A 1 91 ? 12.406 19.224 -57.758 1.00 93.81 91 GLN A CA 1
ATOM 723 C C . GLN A 1 91 ? 11.228 18.424 -57.196 1.00 93.81 91 GLN A C 1
ATOM 725 O O . GLN A 1 91 ? 11.391 17.806 -56.151 1.00 93.81 91 GLN A O 1
ATOM 730 N N . THR A 1 92 ? 10.114 18.303 -57.923 1.00 93.81 92 THR A N 1
ATOM 731 C CA . THR A 1 92 ? 8.942 17.546 -57.443 1.00 93.81 92 THR A CA 1
ATOM 732 C C . THR A 1 92 ? 9.235 16.061 -57.218 1.00 93.81 92 THR A C 1
ATOM 734 O O . THR A 1 92 ? 8.629 15.445 -56.345 1.00 93.81 92 THR A O 1
ATOM 737 N N . ARG A 1 93 ? 10.216 15.479 -57.925 1.00 95.75 93 ARG A N 1
ATOM 738 C CA . ARG A 1 93 ? 10.763 14.144 -57.611 1.00 95.75 93 ARG A CA 1
ATOM 739 C C . ARG A 1 93 ? 11.506 14.091 -56.272 1.00 95.75 93 ARG A C 1
ATOM 741 O O . ARG A 1 93 ? 11.315 13.129 -55.532 1.00 95.75 93 ARG A O 1
ATOM 748 N N . ARG A 1 94 ? 12.328 15.098 -55.946 1.00 95.81 94 ARG A N 1
ATOM 749 C CA . ARG A 1 94 ? 12.974 15.21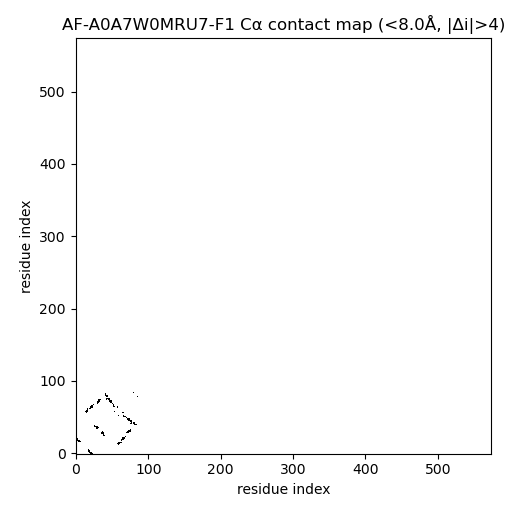5 -54.623 1.00 95.81 94 ARG A CA 1
ATOM 750 C C . ARG A 1 94 ? 11.937 15.426 -53.523 1.00 95.81 94 ARG A C 1
ATOM 752 O O . ARG A 1 94 ? 12.011 14.749 -52.505 1.00 95.81 94 ARG A O 1
ATOM 759 N N . ASP A 1 95 ? 10.958 16.297 -53.757 1.00 95.56 95 ASP A N 1
ATOM 760 C CA . ASP A 1 95 ? 9.876 16.582 -52.808 1.00 95.56 95 ASP A CA 1
ATOM 761 C C . ASP A 1 95 ? 9.048 15.319 -52.519 1.00 95.56 95 ASP A C 1
ATOM 763 O O . ASP A 1 95 ? 8.756 15.021 -51.363 1.00 95.56 95 ASP A O 1
ATOM 767 N N . LEU A 1 96 ? 8.733 14.527 -53.554 1.00 96.38 96 LEU A N 1
ATOM 768 C CA . LEU A 1 96 ? 8.032 13.249 -53.415 1.00 96.38 96 LEU A CA 1
ATOM 769 C C . LEU A 1 96 ? 8.855 12.221 -52.624 1.00 96.38 96 LEU A C 1
ATOM 771 O O . LEU A 1 96 ? 8.306 11.565 -51.743 1.00 96.38 96 LEU A O 1
ATOM 775 N N . PHE A 1 97 ? 10.156 12.094 -52.900 1.00 95.44 97 PHE A N 1
ATOM 776 C CA . PHE A 1 97 ? 11.038 11.180 -52.164 1.00 95.44 97 PHE A CA 1
ATOM 777 C C . PHE A 1 97 ? 11.198 11.599 -50.692 1.00 95.44 97 PHE A C 1
ATOM 779 O O . PHE A 1 97 ? 11.125 10.763 -49.792 1.00 95.44 97 PHE A O 1
ATOM 786 N N . HIS A 1 98 ? 11.330 12.903 -50.430 1.00 95.31 98 HIS A N 1
ATOM 787 C CA . HIS A 1 98 ? 11.339 13.454 -49.076 1.00 95.31 98 HIS A CA 1
ATOM 788 C C . HIS A 1 98 ? 10.015 13.171 -48.349 1.00 95.31 98 HIS A C 1
ATOM 790 O O . HIS A 1 98 ? 10.025 12.688 -47.219 1.00 95.31 98 HIS A O 1
ATOM 796 N N . LEU A 1 99 ? 8.870 13.395 -49.004 1.00 95.88 99 LEU A N 1
ATOM 797 C CA . LEU A 1 99 ? 7.551 13.107 -48.438 1.00 95.88 99 LEU A CA 1
ATOM 798 C C . LEU A 1 99 ? 7.357 11.606 -48.161 1.00 95.88 99 LEU A C 1
ATOM 800 O O . LEU A 1 99 ? 6.827 11.253 -47.112 1.00 95.88 99 LEU A O 1
ATOM 804 N N . GLN A 1 100 ? 7.835 10.721 -49.041 1.00 96.38 100 GLN A N 1
ATOM 805 C CA . GLN A 1 100 ? 7.860 9.272 -48.801 1.00 96.38 100 GLN A CA 1
ATOM 806 C C . GLN A 1 100 ? 8.711 8.910 -47.573 1.00 96.38 100 GLN A C 1
ATOM 808 O O . GLN A 1 100 ? 8.290 8.077 -46.770 1.00 96.38 100 GLN A O 1
ATOM 813 N N . GLY A 1 101 ? 9.865 9.561 -47.388 1.00 96.31 101 GLY A N 1
ATOM 814 C CA . GLY A 1 101 ? 10.696 9.422 -46.189 1.00 96.31 101 GLY A CA 1
ATOM 815 C C . GLY A 1 101 ? 9.984 9.885 -44.913 1.00 96.31 101 GLY A C 1
ATOM 816 O O . GLY A 1 101 ? 9.938 9.142 -43.935 1.00 96.31 101 GLY A O 1
ATOM 817 N N . VAL A 1 102 ? 9.358 11.067 -44.937 1.00 96.88 102 VAL A N 1
ATOM 818 C CA . VAL A 1 102 ? 8.576 11.606 -43.807 1.00 96.88 102 VAL A CA 1
ATOM 819 C C . VAL A 1 102 ? 7.404 10.688 -43.452 1.00 96.88 102 VAL A C 1
ATOM 821 O O . VAL A 1 102 ? 7.238 10.346 -42.284 1.00 96.88 102 VAL A O 1
ATOM 824 N N . VAL A 1 103 ? 6.629 10.230 -44.442 1.00 96.75 103 VAL A N 1
ATOM 825 C CA . VAL A 1 103 ? 5.507 9.300 -44.224 1.00 96.75 103 VAL A CA 1
ATOM 826 C C . VAL A 1 103 ? 5.999 7.967 -43.658 1.00 96.75 103 VAL A C 1
ATOM 828 O O . VAL A 1 103 ? 5.394 7.464 -42.716 1.00 96.75 103 VAL A O 1
ATOM 831 N N . ARG A 1 104 ? 7.109 7.412 -44.164 1.00 96.56 104 ARG A N 1
ATOM 832 C CA . ARG A 1 104 ? 7.706 6.177 -43.627 1.00 96.56 104 ARG A CA 1
ATOM 833 C C . ARG A 1 104 ? 8.177 6.345 -42.181 1.00 96.56 104 ARG A C 1
ATOM 835 O O . ARG A 1 104 ? 7.925 5.473 -41.356 1.00 96.56 104 ARG A O 1
ATOM 842 N N . ASN A 1 105 ? 8.844 7.449 -41.861 1.00 96.44 105 ASN A N 1
ATOM 843 C CA . ASN A 1 105 ? 9.318 7.709 -40.501 1.00 96.44 105 ASN A CA 1
ATOM 844 C C . ASN A 1 105 ? 8.144 7.915 -39.532 1.00 96.44 105 ASN A C 1
ATOM 846 O O . ASN A 1 105 ? 8.174 7.389 -38.421 1.00 96.44 105 ASN A O 1
ATOM 850 N N . LEU A 1 106 ? 7.084 8.601 -39.974 1.00 96.12 106 LEU A N 1
ATOM 851 C CA . LEU A 1 106 ? 5.850 8.751 -39.207 1.00 96.12 106 LEU A CA 1
ATOM 852 C C . LEU A 1 106 ? 5.177 7.394 -38.957 1.00 96.12 106 LEU A C 1
ATOM 854 O O . LEU A 1 106 ? 4.885 7.083 -37.808 1.00 96.12 106 LEU A O 1
ATOM 858 N N . THR A 1 107 ? 4.989 6.548 -39.978 1.00 96.19 107 THR A N 1
ATOM 859 C CA . THR A 1 107 ? 4.350 5.232 -39.780 1.00 96.19 107 THR A CA 1
ATOM 860 C C . THR A 1 107 ? 5.164 4.309 -38.875 1.00 96.19 107 THR A C 1
ATOM 862 O O . THR A 1 107 ? 4.570 3.599 -38.066 1.00 96.19 107 THR A O 1
ATOM 865 N N . LEU A 1 108 ? 6.500 4.348 -38.941 1.00 96.06 108 LEU A N 1
ATOM 866 C CA . LEU A 1 108 ? 7.371 3.595 -38.030 1.00 96.06 108 LEU A CA 1
ATOM 867 C C . LEU A 1 108 ? 7.298 4.119 -36.584 1.00 96.06 108 LEU A C 1
ATOM 869 O O . LEU A 1 108 ? 7.203 3.318 -35.656 1.00 96.06 108 LEU A O 1
ATOM 873 N N . SER A 1 109 ? 7.285 5.441 -36.389 1.00 96.62 109 SER A N 1
ATOM 874 C CA . SER A 1 109 ? 7.146 6.065 -35.065 1.00 96.62 109 SER A CA 1
ATOM 875 C C . SER A 1 109 ? 5.771 5.796 -34.444 1.00 96.62 109 SER A C 1
ATOM 877 O O . SER A 1 109 ? 5.679 5.374 -33.294 1.00 96.62 109 SER A O 1
ATOM 879 N N . THR A 1 110 ? 4.694 5.938 -35.216 1.00 95.62 110 THR A N 1
ATOM 880 C CA . THR A 1 110 ? 3.335 5.604 -34.770 1.00 95.62 110 THR A CA 1
ATOM 881 C C . THR A 1 110 ? 3.187 4.105 -34.476 1.00 95.62 110 THR A C 1
ATOM 883 O O . THR A 1 110 ? 2.516 3.733 -33.515 1.00 95.62 110 THR A O 1
ATOM 886 N N . ALA A 1 111 ? 3.848 3.225 -35.239 1.00 95.12 111 ALA A N 1
ATOM 887 C CA . ALA A 1 111 ? 3.855 1.790 -34.957 1.00 95.12 111 ALA A CA 1
ATOM 888 C C . ALA A 1 111 ? 4.587 1.445 -33.646 1.00 95.12 111 ALA A C 1
ATOM 890 O O . ALA A 1 111 ? 4.078 0.624 -32.881 1.00 95.12 111 ALA A O 1
ATOM 891 N N . SER A 1 112 ? 5.730 2.077 -33.343 1.00 96.62 112 SER A N 1
ATOM 892 C CA . SER A 1 112 ? 6.424 1.849 -32.066 1.00 96.62 112 SER A CA 1
ATOM 893 C C . SER A 1 112 ? 5.647 2.424 -30.877 1.00 96.62 112 SER A C 1
ATOM 895 O O . SER A 1 112 ? 5.516 1.742 -29.862 1.00 96.62 112 SER A O 1
ATOM 897 N N . GLN A 1 113 ? 5.028 3.601 -31.025 1.00 97.25 113 GLN A N 1
ATOM 898 C CA . GLN A 1 113 ? 4.126 4.187 -30.023 1.00 97.25 113 GLN A CA 1
ATOM 899 C C . GLN A 1 113 ? 2.936 3.267 -29.709 1.00 97.25 113 GLN A C 1
ATOM 901 O O . GLN A 1 113 ? 2.674 2.981 -28.541 1.00 97.25 113 GLN A O 1
ATOM 906 N N . PHE A 1 114 ? 2.255 2.725 -30.727 1.00 96.94 114 PHE A N 1
ATOM 907 C CA . PHE A 1 114 ? 1.188 1.740 -30.506 1.00 96.94 114 PHE A CA 1
ATOM 908 C C . PHE A 1 114 ? 1.698 0.410 -29.935 1.00 96.94 114 PHE A C 1
ATOM 910 O O . PHE A 1 114 ? 0.933 -0.287 -29.267 1.00 96.94 114 PHE A O 1
ATOM 917 N N . SER A 1 115 ? 2.961 0.041 -30.168 1.00 96.81 115 SER A N 1
ATOM 918 C CA . SER A 1 115 ? 3.568 -1.135 -29.539 1.00 96.81 115 SER A CA 1
ATOM 919 C C . SER A 1 115 ? 3.848 -0.908 -28.051 1.00 96.81 115 SER A C 1
ATOM 921 O O . SER A 1 115 ? 3.549 -1.800 -27.260 1.00 96.81 115 SER A O 1
ATOM 923 N N . SER A 1 116 ? 4.345 0.276 -27.665 1.00 96.81 116 SER A N 1
ATOM 924 C CA . SER A 1 116 ? 4.493 0.672 -26.255 1.00 96.81 116 SER A CA 1
ATOM 925 C C . SER A 1 116 ? 3.137 0.661 -25.561 1.00 96.81 116 SER A C 1
ATOM 927 O O . SER A 1 116 ? 2.934 -0.120 -24.641 1.00 96.81 116 SER A O 1
ATOM 929 N N . LEU A 1 117 ? 2.153 1.385 -26.109 1.00 96.25 117 LEU A N 1
ATOM 930 C CA . LEU A 1 117 ? 0.816 1.493 -25.518 1.00 96.25 117 LEU A CA 1
ATOM 931 C C . LEU A 1 117 ? 0.123 0.128 -25.341 1.00 96.25 117 LEU A C 1
ATOM 933 O O . LEU A 1 117 ? -0.670 -0.053 -24.421 1.00 96.25 117 LEU A O 1
ATOM 937 N N . ARG A 1 118 ? 0.422 -0.860 -26.197 1.00 97.19 118 ARG A N 1
ATOM 938 C CA . ARG A 1 118 ? -0.048 -2.247 -26.025 1.00 97.19 118 ARG A CA 1
ATOM 939 C C . ARG A 1 118 ? 0.642 -2.979 -24.874 1.00 97.19 118 ARG A C 1
ATOM 941 O O . ARG A 1 118 ? -0.028 -3.776 -24.223 1.00 97.19 118 ARG A O 1
ATOM 948 N N . ALA A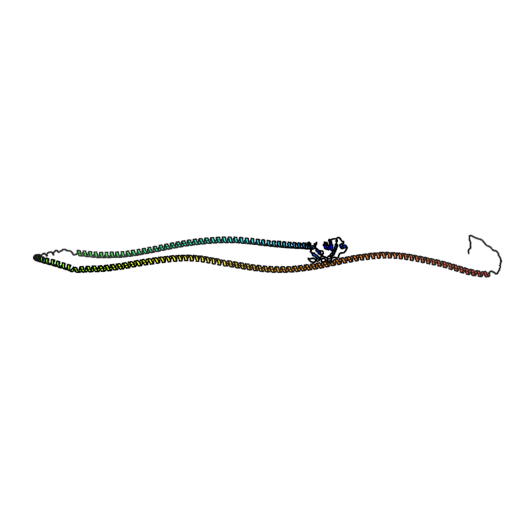 1 119 ? 1.930 -2.734 -24.636 1.00 96.44 119 ALA A N 1
ATOM 949 C CA . ALA A 1 119 ? 2.654 -3.261 -23.480 1.00 96.44 119 ALA A CA 1
ATOM 950 C C . ALA A 1 119 ? 2.179 -2.590 -22.180 1.00 96.44 119 ALA A C 1
ATOM 952 O O . ALA A 1 119 ? 1.859 -3.290 -21.223 1.00 96.44 119 ALA A O 1
ATOM 953 N N . ASP A 1 120 ? 1.998 -1.268 -22.188 1.00 97.25 120 ASP A N 1
ATOM 954 C CA . ASP A 1 120 ? 1.482 -0.491 -21.053 1.00 97.25 120 ASP A CA 1
ATOM 955 C C . ASP A 1 120 ? 0.078 -0.990 -20.642 1.00 97.25 120 ASP A C 1
ATOM 957 O O . ASP A 1 120 ? -0.183 -1.312 -19.482 1.00 97.25 120 ASP A O 1
ATOM 961 N N . VAL A 1 121 ? -0.816 -1.181 -21.622 1.00 96.88 121 VAL A N 1
ATOM 962 C CA . VAL A 1 121 ? -2.158 -1.765 -21.423 1.00 96.88 121 VAL A CA 1
ATOM 963 C C . VAL A 1 121 ? -2.115 -3.255 -21.039 1.00 96.88 121 VAL A C 1
ATOM 965 O O . VAL A 1 121 ? -3.079 -3.759 -20.459 1.00 96.88 121 VAL A O 1
ATOM 968 N N . ALA A 1 122 ? -1.034 -3.981 -21.335 1.00 95.12 122 ALA A N 1
ATOM 969 C CA . ALA A 1 122 ? -0.844 -5.348 -20.851 1.00 95.12 122 ALA A CA 1
ATOM 970 C C . ALA A 1 122 ? -0.403 -5.372 -19.377 1.00 95.12 122 ALA A C 1
ATOM 972 O O . ALA A 1 122 ? -0.976 -6.151 -18.615 1.00 95.12 122 ALA A O 1
ATOM 973 N N . SER A 1 123 ? 0.513 -4.483 -18.963 1.00 96.94 123 SER A N 1
ATOM 974 C CA . SER A 1 123 ? 0.891 -4.310 -17.550 1.00 96.94 123 SER A CA 1
ATOM 975 C C . SER A 1 123 ? -0.329 -3.952 -16.712 1.00 96.94 123 SER A C 1
ATOM 977 O O . SER A 1 123 ? -0.707 -4.722 -15.838 1.00 96.94 123 SER A O 1
ATOM 979 N N . LEU A 1 124 ? -1.058 -2.893 -17.088 1.00 95.75 124 LEU A N 1
ATOM 980 C CA . LEU A 1 124 ? -2.247 -2.431 -16.359 1.00 95.75 124 LEU A CA 1
ATOM 981 C C . LEU A 1 124 ? -3.331 -3.514 -16.189 1.00 95.75 124 LEU A C 1
ATOM 983 O O . LEU A 1 124 ? -4.129 -3.451 -15.255 1.00 95.75 124 LEU A O 1
ATOM 987 N N . ARG A 1 125 ? -3.379 -4.525 -17.070 1.00 97.00 125 ARG A N 1
ATOM 988 C CA . ARG A 1 125 ? -4.266 -5.694 -16.924 1.00 97.00 125 ARG A CA 1
ATOM 989 C C . ARG A 1 125 ? -3.726 -6.743 -15.954 1.00 97.00 125 ARG A C 1
ATOM 991 O O . ARG A 1 125 ? -4.533 -7.368 -15.270 1.00 97.00 125 ARG A O 1
ATOM 998 N N . ALA A 1 126 ? -2.411 -6.945 -15.898 1.00 95.81 126 ALA A N 1
ATOM 999 C CA . ALA A 1 126 ? -1.773 -7.782 -14.886 1.00 95.81 126 ALA A CA 1
ATOM 1000 C C . ALA A 1 126 ? -1.908 -7.144 -13.493 1.00 95.81 126 ALA A C 1
ATOM 1002 O O . ALA A 1 126 ? -2.359 -7.813 -12.566 1.00 95.81 126 ALA A O 1
ATOM 1003 N N . ASP A 1 127 ? -1.650 -5.838 -13.388 1.00 97.06 127 ASP A N 1
ATOM 1004 C CA . ASP A 1 127 ? -1.771 -5.046 -12.158 1.00 97.06 127 ASP A CA 1
ATOM 1005 C C . ASP A 1 127 ? -3.218 -5.066 -11.625 1.00 97.06 127 ASP A C 1
ATOM 1007 O O . ASP A 1 127 ? -3.466 -5.391 -10.463 1.00 97.06 127 ASP A O 1
ATOM 1011 N N . LEU A 1 128 ? -4.209 -4.839 -12.499 1.00 96.38 128 LEU A N 1
ATOM 1012 C CA . LEU A 1 128 ? -5.633 -4.976 -12.162 1.00 96.38 128 LEU A CA 1
ATOM 1013 C C . LEU A 1 128 ? -6.017 -6.418 -11.775 1.00 96.38 128 LEU A C 1
ATOM 1015 O O . LEU A 1 128 ? -6.939 -6.620 -10.982 1.00 96.38 128 LEU A O 1
ATOM 1019 N N . GLY A 1 129 ? -5.329 -7.422 -12.325 1.00 96.00 129 GLY A N 1
ATOM 1020 C CA . GLY A 1 129 ? -5.477 -8.827 -11.945 1.00 96.00 129 GLY A CA 1
ATOM 1021 C C . GLY A 1 129 ? -4.964 -9.105 -10.530 1.00 96.00 129 GLY A C 1
ATOM 1022 O O . GLY A 1 129 ? -5.676 -9.733 -9.746 1.00 96.00 129 GLY A O 1
ATOM 1023 N N . ALA A 1 130 ? -3.783 -8.586 -10.183 1.00 95.94 130 ALA A N 1
ATOM 1024 C CA . ALA A 1 130 ? -3.211 -8.676 -8.840 1.00 95.94 130 ALA A CA 1
ATOM 1025 C C . ALA A 1 130 ? -4.123 -8.001 -7.804 1.00 95.94 130 ALA A C 1
ATOM 1027 O O . ALA A 1 130 ? -4.623 -8.679 -6.908 1.00 95.94 130 ALA A O 1
ATOM 1028 N N . VAL A 1 131 ? -4.494 -6.733 -8.022 1.00 95.94 131 VAL A N 1
ATOM 1029 C CA . VAL A 1 131 ? -5.403 -5.979 -7.133 1.00 95.94 131 VAL A CA 1
ATOM 1030 C C . VAL A 1 131 ? -6.751 -6.691 -6.938 1.00 95.94 131 VAL A C 1
ATOM 1032 O O . VAL A 1 131 ? -7.337 -6.641 -5.856 1.00 95.94 131 VAL A O 1
ATOM 1035 N N . ARG A 1 132 ? -7.260 -7.398 -7.957 1.00 97.12 132 ARG A N 1
ATOM 1036 C CA . ARG A 1 132 ? -8.493 -8.198 -7.846 1.00 97.12 132 ARG A CA 1
ATOM 1037 C C . ARG A 1 132 ? -8.314 -9.447 -6.975 1.00 97.12 132 ARG A C 1
ATOM 1039 O O . ARG A 1 132 ? -9.250 -9.819 -6.260 1.00 97.12 132 ARG A O 1
ATOM 1046 N N . ASN A 1 133 ? -7.147 -10.084 -7.024 1.00 96.50 133 ASN A N 1
ATOM 1047 C CA . ASN A 1 133 ? -6.807 -11.210 -6.155 1.00 96.50 133 ASN A CA 1
ATOM 1048 C C . ASN A 1 133 ? -6.623 -10.733 -4.708 1.00 96.50 133 ASN A C 1
ATOM 1050 O O . ASN A 1 133 ? -7.230 -11.310 -3.806 1.00 96.50 133 ASN A O 1
ATOM 1054 N N . ASP A 1 134 ? -5.903 -9.630 -4.500 1.00 96.94 134 ASP A N 1
ATOM 1055 C CA . ASP A 1 134 ? -5.674 -9.029 -3.181 1.00 96.94 134 ASP A CA 1
ATOM 1056 C C . ASP A 1 134 ? -6.995 -8.603 -2.527 1.00 96.94 134 ASP A C 1
ATOM 1058 O O . ASP A 1 134 ? -7.277 -8.973 -1.389 1.00 96.94 134 ASP A O 1
ATOM 1062 N N . LEU A 1 135 ? -7.883 -7.935 -3.274 1.00 96.44 135 LEU A N 1
ATOM 1063 C CA . LEU A 1 135 ? -9.234 -7.594 -2.813 1.00 96.44 135 LEU A CA 1
ATOM 1064 C C . LEU A 1 135 ? -10.060 -8.839 -2.438 1.00 96.44 135 LEU A C 1
ATOM 1066 O O . LEU A 1 135 ? -10.875 -8.794 -1.515 1.00 96.44 135 LEU A O 1
ATOM 1070 N N . THR A 1 136 ? -9.849 -9.962 -3.129 1.00 95.75 136 THR A N 1
ATOM 1071 C CA . THR A 1 136 ? -10.513 -11.237 -2.815 1.00 95.75 136 THR A CA 1
ATOM 1072 C C . THR A 1 136 ? -9.943 -11.860 -1.536 1.00 95.75 136 THR A C 1
ATOM 1074 O O . THR A 1 136 ? -10.714 -12.340 -0.701 1.00 95.75 136 THR A O 1
ATOM 1077 N N . ALA A 1 137 ? -8.624 -11.792 -1.331 1.00 94.50 137 ALA A N 1
ATOM 1078 C CA . ALA A 1 137 ? -7.955 -12.250 -0.114 1.00 94.50 137 ALA A CA 1
ATOM 1079 C C . ALA A 1 137 ? -8.344 -11.405 1.112 1.00 94.50 137 ALA A C 1
ATOM 1081 O O . ALA A 1 137 ? -8.762 -11.962 2.128 1.00 94.50 137 ALA A O 1
ATOM 1082 N N . VAL A 1 138 ? -8.320 -10.073 0.997 1.00 94.56 138 VAL A N 1
ATOM 1083 C CA . VAL A 1 138 ? -8.770 -9.143 2.050 1.00 94.56 138 VAL A CA 1
ATOM 1084 C C . VAL A 1 138 ? -10.243 -9.382 2.391 1.00 94.56 138 VAL A C 1
ATOM 1086 O O . VAL A 1 138 ? -10.599 -9.459 3.566 1.00 94.56 138 VAL A O 1
ATOM 1089 N N . LYS A 1 139 ? -11.113 -9.597 1.394 1.00 95.94 139 LYS A N 1
ATOM 1090 C CA . LYS A 1 139 ? -12.523 -9.942 1.644 1.00 95.94 139 LYS A CA 1
ATOM 1091 C C . LYS A 1 139 ? -12.677 -11.259 2.421 1.00 95.94 139 LYS A C 1
ATOM 1093 O O . LYS A 1 139 ? -13.551 -11.347 3.284 1.00 95.94 139 LYS A O 1
ATOM 1098 N N . ALA A 1 140 ? -11.842 -12.262 2.149 1.00 92.81 140 ALA A N 1
ATOM 1099 C CA . ALA A 1 140 ? -11.834 -13.516 2.902 1.00 92.81 140 ALA A CA 1
ATOM 1100 C C . ALA A 1 140 ? -11.317 -13.328 4.344 1.00 92.81 140 ALA A C 1
ATOM 1102 O O . ALA A 1 140 ? -11.911 -13.869 5.276 1.00 92.81 140 ALA A O 1
ATOM 1103 N N . GLN A 1 141 ? -10.278 -12.510 4.545 1.00 96.25 141 GLN A N 1
ATOM 1104 C CA . GLN A 1 141 ? -9.762 -12.155 5.874 1.00 96.25 141 GLN A CA 1
ATOM 1105 C C . GLN A 1 141 ? -10.804 -11.400 6.714 1.00 96.25 141 GLN A C 1
ATOM 1107 O O . GLN A 1 141 ? -11.027 -11.758 7.868 1.00 96.25 141 GLN A O 1
ATOM 1112 N N . VAL A 1 142 ? -11.503 -10.419 6.132 1.00 95.44 142 VAL A N 1
ATOM 1113 C CA . VAL A 1 142 ? -12.591 -9.684 6.806 1.00 95.44 142 VAL A CA 1
ATOM 1114 C C . VAL A 1 142 ? -13.738 -10.622 7.201 1.00 95.44 142 VAL A C 1
ATOM 1116 O O . VAL A 1 142 ? -14.257 -10.513 8.310 1.00 95.44 142 VAL A O 1
ATOM 1119 N N . ALA A 1 143 ? -14.103 -11.587 6.349 1.00 93.00 143 ALA A N 1
ATOM 1120 C CA . ALA A 1 143 ? -15.111 -12.594 6.690 1.00 93.00 143 ALA A CA 1
ATOM 1121 C C . ALA A 1 143 ? -14.654 -13.528 7.831 1.00 93.00 143 ALA A C 1
ATOM 1123 O O . ALA A 1 143 ? -15.433 -13.823 8.738 1.00 93.00 143 ALA A O 1
ATOM 1124 N N . ALA A 1 144 ? -13.387 -13.957 7.833 1.00 92.31 144 ALA A N 1
ATOM 1125 C CA . ALA A 1 144 ? -12.819 -14.761 8.916 1.00 92.31 144 ALA A CA 1
ATOM 1126 C C . ALA A 1 144 ? -12.758 -13.986 10.248 1.00 92.31 144 ALA A C 1
ATOM 1128 O O . ALA A 1 144 ? -13.095 -14.535 11.300 1.00 92.31 144 ALA A O 1
ATOM 1129 N N . LEU A 1 145 ? -12.400 -12.698 10.206 1.00 94.75 145 LEU A N 1
ATOM 1130 C CA . LEU A 1 145 ? -12.397 -11.817 11.374 1.00 94.75 145 LEU A CA 1
ATOM 1131 C C . LEU A 1 145 ? -13.816 -11.600 11.922 1.00 94.75 145 LEU A C 1
ATOM 1133 O O . LEU A 1 145 ? -14.016 -11.717 13.127 1.00 94.75 145 LEU A O 1
ATOM 1137 N N . ALA A 1 146 ? -14.810 -11.374 11.057 1.00 94.50 146 ALA A N 1
ATOM 1138 C CA . ALA A 1 146 ? -16.212 -11.252 11.465 1.00 94.50 146 ALA A CA 1
ATOM 1139 C C . ALA A 1 146 ? -16.723 -12.522 12.175 1.00 94.50 146 ALA A C 1
ATOM 1141 O O . ALA A 1 146 ? -17.290 -12.433 13.262 1.00 94.50 146 ALA A O 1
ATOM 1142 N N . ASN A 1 147 ? -16.436 -13.708 11.625 1.00 93.31 147 ASN A N 1
ATOM 1143 C CA . ASN A 1 147 ? -16.778 -14.987 12.262 1.00 93.31 147 ASN A CA 1
ATOM 1144 C C . ASN A 1 147 ? -16.069 -15.175 13.619 1.00 93.31 147 ASN A C 1
ATOM 1146 O O . ASN A 1 147 ? -16.646 -15.728 14.557 1.00 93.31 147 ASN A O 1
ATOM 1150 N N . THR A 1 148 ? -14.825 -14.700 13.738 1.00 95.88 148 THR A N 1
ATOM 1151 C CA . THR A 1 148 ? -14.046 -14.748 14.988 1.00 95.88 148 THR A CA 1
ATOM 1152 C C . THR A 1 148 ? -14.644 -13.820 16.048 1.00 95.88 148 THR A C 1
ATOM 1154 O O . THR A 1 148 ? -14.811 -14.228 17.198 1.00 95.88 148 THR A O 1
ATOM 1157 N N . LEU A 1 149 ? -15.030 -12.600 15.661 1.00 94.25 149 LEU A N 1
ATOM 1158 C CA . LEU A 1 149 ? -15.689 -11.630 16.537 1.00 94.25 149 LEU A CA 1
ATOM 1159 C C . LEU A 1 149 ? -17.062 -12.122 17.011 1.00 94.25 149 LEU A C 1
ATOM 1161 O O . LEU A 1 149 ? -17.357 -11.997 18.196 1.00 94.25 149 LEU A O 1
ATOM 1165 N N . GLU A 1 150 ? -17.870 -12.738 16.143 1.00 95.06 150 GLU A N 1
ATOM 1166 C CA . GLU A 1 150 ? -19.180 -13.283 16.538 1.00 95.06 150 GLU A CA 1
ATOM 1167 C C . GLU A 1 150 ? -19.044 -14.508 17.463 1.00 95.06 150 GLU A C 1
ATOM 1169 O O . GLU A 1 150 ? -19.784 -14.652 18.440 1.00 95.06 150 GLU A O 1
ATOM 1174 N N . SER A 1 151 ? -18.030 -15.348 17.230 1.00 93.19 151 SER A N 1
ATOM 1175 C CA . SER A 1 151 ? -17.685 -16.457 18.134 1.00 93.19 151 SER A CA 1
ATOM 1176 C C . SER A 1 151 ? -17.265 -15.944 19.518 1.00 93.19 151 SER A C 1
ATOM 1178 O O . SER A 1 151 ? -17.713 -16.462 20.542 1.00 93.19 151 SER A O 1
ATOM 1180 N N . LEU A 1 152 ? -16.446 -14.888 19.563 1.00 94.81 152 LEU A N 1
ATOM 1181 C CA . LEU A 1 152 ? -15.986 -14.260 20.803 1.00 94.81 152 LEU A CA 1
ATOM 1182 C C . LEU A 1 152 ? -17.119 -13.515 21.531 1.00 94.81 152 LEU A C 1
ATOM 1184 O O . LEU A 1 152 ? -17.232 -13.630 22.750 1.00 94.81 152 LEU A O 1
ATOM 1188 N N . ARG A 1 153 ? -18.005 -12.830 20.798 1.00 97.69 153 ARG A N 1
ATOM 1189 C CA . ARG A 1 153 ? -19.249 -12.233 21.313 1.00 97.69 153 ARG A CA 1
ATOM 1190 C C . ARG A 1 153 ? -20.133 -13.291 21.976 1.00 97.69 153 ARG A C 1
ATOM 1192 O O . ARG A 1 153 ? -20.547 -13.104 23.117 1.00 97.69 153 ARG A O 1
ATOM 1199 N N . THR A 1 154 ? -20.361 -14.414 21.297 1.00 95.38 154 THR A N 1
ATOM 1200 C CA . THR A 1 154 ? -21.160 -15.538 21.813 1.00 95.38 154 THR A CA 1
ATOM 1201 C C . THR A 1 154 ? -20.535 -16.138 23.078 1.00 95.38 154 THR A C 1
ATOM 1203 O O . THR A 1 154 ? -21.226 -16.350 24.075 1.00 95.38 154 THR A O 1
ATOM 1206 N N . ALA A 1 155 ? -19.214 -16.348 23.085 1.00 93.50 155 ALA A N 1
ATOM 1207 C CA . ALA A 1 155 ? -18.492 -16.870 24.245 1.00 93.50 155 ALA A CA 1
ATOM 1208 C C . ALA A 1 155 ? -18.480 -15.897 25.442 1.00 93.50 155 ALA A C 1
ATOM 1210 O O . ALA A 1 155 ? -18.529 -16.336 26.592 1.00 93.50 155 ALA A O 1
ATOM 1211 N N . LEU A 1 156 ? -18.430 -14.582 25.198 1.00 94.19 156 LEU A N 1
ATOM 1212 C CA . LEU A 1 156 ? -18.558 -13.571 26.250 1.00 94.19 156 LEU A CA 1
ATOM 1213 C C . LEU A 1 156 ? -19.981 -13.511 26.811 1.00 94.19 156 LEU A C 1
ATOM 1215 O O . LEU A 1 156 ? -20.123 -13.481 28.032 1.00 94.19 156 LEU A O 1
ATOM 1219 N N . GLN A 1 157 ? -21.015 -13.572 25.964 1.00 97.44 157 GLN A N 1
ATOM 1220 C CA . GLN A 1 157 ? -22.407 -13.609 26.421 1.00 97.44 157 GLN A CA 1
ATOM 1221 C C . GLN A 1 157 ? -22.658 -14.825 27.323 1.00 97.44 157 GLN A C 1
ATOM 1223 O O . GLN A 1 157 ? -23.073 -14.653 28.463 1.00 97.44 157 GLN A O 1
ATOM 1228 N N . ALA A 1 158 ? -22.262 -16.028 26.895 1.00 92.44 158 ALA A N 1
ATOM 1229 C CA . ALA A 1 158 ? -22.411 -17.240 27.705 1.00 92.44 158 ALA A CA 1
ATOM 1230 C C . ALA A 1 158 ? -21.678 -17.165 29.065 1.00 92.44 158 ALA A C 1
ATOM 1232 O O . ALA A 1 158 ? -22.124 -17.752 30.052 1.00 92.44 158 ALA A O 1
ATOM 1233 N N . ARG A 1 159 ? -20.561 -16.422 29.151 1.00 96.25 159 ARG A N 1
ATOM 1234 C CA . ARG A 1 159 ? -19.867 -16.152 30.425 1.00 96.25 159 ARG A CA 1
ATOM 1235 C C . ARG A 1 159 ? -20.609 -15.141 31.302 1.00 96.25 159 ARG A C 1
ATOM 1237 O O . ARG A 1 159 ? -20.573 -15.295 32.520 1.00 96.25 159 ARG A O 1
ATOM 1244 N N . ILE A 1 160 ? -21.259 -14.138 30.712 1.00 96.38 160 ILE A N 1
ATOM 1245 C CA . ILE A 1 160 ? -22.117 -13.177 31.423 1.00 96.38 160 ILE A CA 1
ATOM 1246 C C . ILE A 1 160 ? -23.349 -13.901 31.980 1.00 96.38 160 ILE A C 1
ATOM 1248 O O . ILE A 1 160 ? -23.604 -13.813 33.177 1.00 96.38 160 ILE A O 1
ATOM 1252 N N . ASP A 1 161 ? -24.029 -14.708 31.164 1.00 95.31 161 ASP A N 1
ATOM 1253 C CA . ASP A 1 161 ? -25.219 -15.472 31.565 1.00 95.31 161 ASP A CA 1
ATOM 1254 C C . ASP A 1 161 ? -24.907 -16.445 32.724 1.00 95.31 161 ASP A C 1
ATOM 1256 O O . ASP A 1 161 ? -25.681 -16.586 33.678 1.00 95.31 161 ASP A O 1
ATOM 1260 N N . ALA A 1 162 ? -23.732 -17.087 32.685 1.00 92.88 162 ALA A N 1
ATOM 1261 C CA . ALA A 1 162 ? -23.239 -17.945 33.762 1.00 92.88 162 ALA A CA 1
ATOM 1262 C C . ALA A 1 162 ? -22.880 -17.160 35.042 1.00 92.88 162 ALA A C 1
ATOM 1264 O O . ALA A 1 162 ? -23.146 -17.639 36.148 1.00 92.88 162 ALA A O 1
ATOM 1265 N N . LEU A 1 163 ? -22.313 -15.954 34.912 1.00 94.62 163 LEU A N 1
ATOM 1266 C CA . LEU A 1 163 ? -22.033 -15.061 36.042 1.00 94.62 163 LEU A CA 1
ATOM 1267 C C . LEU A 1 163 ? -23.323 -14.563 36.703 1.00 94.62 163 LEU A C 1
ATOM 1269 O O . LEU A 1 163 ? -23.434 -14.648 37.925 1.00 94.62 163 LEU A O 1
ATOM 1273 N N . ASP A 1 164 ? -24.317 -14.127 35.929 1.00 96.81 164 ASP A N 1
ATOM 1274 C CA . ASP A 1 164 ? -25.620 -13.704 36.459 1.00 96.81 164 ASP A CA 1
ATOM 1275 C C . ASP A 1 164 ? -26.386 -14.865 37.104 1.00 96.81 164 ASP A C 1
ATOM 1277 O O . ASP A 1 164 ? -27.027 -14.685 38.143 1.00 96.81 164 ASP A O 1
ATOM 1281 N N . SER A 1 165 ? -26.273 -16.077 36.555 1.00 93.25 165 SER A N 1
ATOM 1282 C CA . SER A 1 165 ? -26.799 -17.296 37.186 1.00 93.25 165 SER A CA 1
ATOM 1283 C C . SER A 1 165 ? -26.113 -17.575 38.533 1.00 93.25 165 SER A C 1
ATOM 1285 O O . SER A 1 165 ? -26.782 -17.857 39.530 1.00 93.25 165 SER A O 1
ATOM 1287 N N . GLY A 1 166 ? -24.785 -17.425 38.601 1.00 95.69 166 GLY A N 1
ATOM 1288 C CA . GLY A 1 166 ? -24.014 -17.547 39.842 1.00 95.69 166 GLY A CA 1
ATOM 1289 C C . GLY A 1 166 ? -24.365 -16.476 40.882 1.00 95.69 166 GLY A C 1
ATOM 1290 O O . GLY A 1 166 ? -24.529 -16.792 42.062 1.00 95.69 166 GLY A O 1
ATOM 1291 N N . LEU A 1 167 ? -24.555 -15.224 40.455 1.00 95.19 167 LEU A N 1
ATOM 1292 C CA . LEU A 1 167 ? -24.975 -14.112 41.314 1.00 95.19 167 LEU A CA 1
ATOM 1293 C C . LEU A 1 167 ? -26.414 -14.278 41.821 1.00 95.19 167 LEU A C 1
ATOM 1295 O O . LEU A 1 167 ? -26.696 -13.931 42.967 1.00 95.19 167 LEU A O 1
ATOM 1299 N N . GLN A 1 168 ? -27.324 -14.831 41.016 1.00 93.62 168 GLN A N 1
ATOM 1300 C CA . GLN A 1 168 ? -28.666 -15.208 41.474 1.00 93.62 168 GLN A CA 1
ATOM 1301 C C . GLN A 1 168 ? -28.611 -16.339 42.509 1.00 93.62 168 GLN A C 1
ATOM 1303 O O . GLN A 1 168 ? -29.260 -16.232 43.550 1.00 93.62 168 GLN A O 1
ATOM 1308 N N . GLY A 1 169 ? -27.776 -17.362 42.291 1.00 94.19 169 GLY A N 1
ATOM 1309 C CA . GLY A 1 169 ? -27.525 -18.417 43.278 1.00 94.19 169 GLY A CA 1
ATOM 1310 C C . GLY A 1 169 ? -26.986 -17.873 44.608 1.00 94.19 169 GLY A C 1
ATOM 1311 O O . GLY A 1 169 ? -27.517 -18.202 45.667 1.00 94.19 169 GLY A O 1
ATOM 1312 N N . LEU A 1 170 ? -25.992 -16.978 44.556 1.00 93.94 170 LEU A N 1
ATOM 1313 C CA . LEU A 1 170 ? -25.422 -16.298 45.729 1.00 93.94 170 LEU A CA 1
ATOM 1314 C C . LEU A 1 170 ? -26.425 -15.392 46.457 1.00 93.94 170 LEU A C 1
ATOM 1316 O O . LEU A 1 170 ? -26.446 -15.365 47.687 1.00 93.94 170 LEU A O 1
ATOM 1320 N N . ARG A 1 171 ? -27.291 -14.675 45.729 1.00 96.88 171 ARG A N 1
ATOM 1321 C CA . ARG A 1 171 ? -28.404 -13.927 46.342 1.00 96.88 171 ARG A CA 1
ATOM 1322 C C . ARG A 1 171 ? -29.374 -14.877 47.047 1.00 96.88 171 ARG A C 1
ATOM 1324 O O . ARG A 1 171 ? -29.738 -14.618 48.189 1.00 96.88 171 ARG A O 1
ATOM 1331 N N . GLY A 1 172 ? -29.725 -16.000 46.418 1.00 94.69 172 GLY A N 1
ATOM 1332 C CA . GLY A 1 172 ? -30.584 -17.029 47.009 1.00 94.69 172 GLY A CA 1
ATOM 1333 C C . GLY A 1 172 ? -30.015 -17.632 48.298 1.00 94.69 172 GLY A C 1
ATOM 1334 O O . GLY A 1 172 ? -30.736 -17.738 49.292 1.00 94.69 172 GLY A O 1
ATOM 1335 N N . THR A 1 173 ? -28.720 -17.969 48.332 1.00 95.38 173 THR A N 1
ATOM 1336 C CA . THR A 1 173 ? -28.079 -18.478 49.558 1.00 95.38 173 THR A CA 1
ATOM 1337 C C . THR A 1 173 ? -27.960 -17.405 50.639 1.00 95.38 173 THR A C 1
ATOM 1339 O O . THR A 1 173 ? -28.178 -17.719 51.809 1.00 95.38 173 THR A O 1
ATOM 1342 N N . LEU A 1 174 ? -27.707 -16.141 50.280 1.00 95.75 174 LEU A N 1
ATOM 1343 C CA . LEU A 1 174 ? -27.702 -15.024 51.228 1.00 95.75 174 LEU A CA 1
ATOM 1344 C C . LEU A 1 174 ? -29.091 -14.786 51.846 1.00 95.75 174 LEU A C 1
ATOM 1346 O O . LEU A 1 174 ? -29.198 -14.671 53.065 1.00 95.75 174 LEU A O 1
ATOM 1350 N N . THR A 1 175 ? -30.164 -14.785 51.049 1.00 95.88 175 THR A N 1
ATOM 1351 C CA . THR A 1 175 ? -31.547 -14.691 51.555 1.00 95.88 175 THR A CA 1
ATOM 1352 C C . THR A 1 175 ? -31.915 -15.891 52.438 1.00 95.88 175 THR A C 1
ATOM 1354 O O . THR A 1 175 ? -32.551 -15.722 53.481 1.00 95.88 175 THR A O 1
ATOM 1357 N N . GLY A 1 176 ? -31.482 -17.102 52.071 1.00 93.81 176 GLY A N 1
ATOM 1358 C CA . GLY A 1 176 ? -31.676 -18.308 52.884 1.00 93.81 176 GLY A CA 1
ATOM 1359 C C . GLY A 1 176 ? -30.910 -18.281 54.213 1.00 93.81 176 GLY A C 1
ATOM 1360 O O . GLY A 1 176 ? -31.422 -18.744 55.230 1.00 93.81 176 GLY A O 1
ATOM 1361 N N . LEU A 1 177 ? -29.709 -17.695 54.240 1.00 94.31 177 LEU A N 1
ATOM 1362 C CA . LEU A 1 177 ? -28.966 -17.454 55.480 1.00 94.31 177 LEU A CA 1
ATOM 1363 C C . LEU A 1 177 ? -29.651 -16.391 56.343 1.00 94.31 177 LEU A C 1
ATOM 1365 O O . LEU A 1 177 ? -29.826 -16.617 57.534 1.00 94.31 177 LEU A O 1
ATOM 1369 N N . LEU A 1 178 ? -30.095 -15.279 55.754 1.00 96.56 178 LEU A N 1
ATOM 1370 C CA . LEU A 1 178 ? -30.727 -14.175 56.482 1.00 96.56 178 LEU A CA 1
ATOM 1371 C C . LEU A 1 178 ? -32.054 -14.606 57.132 1.00 96.56 178 LEU A C 1
ATOM 1373 O O . LEU A 1 178 ? -32.265 -14.357 58.317 1.00 96.56 178 LEU A O 1
ATOM 1377 N N . THR A 1 179 ? -32.902 -15.355 56.416 1.00 95.12 179 THR A N 1
ATOM 1378 C CA . THR A 1 179 ? -34.122 -15.950 57.003 1.00 95.12 179 THR A CA 1
ATOM 1379 C C . THR A 1 179 ? -33.812 -16.989 58.085 1.00 95.12 179 THR A C 1
ATOM 1381 O O . THR A 1 179 ? -34.546 -17.093 59.067 1.00 95.12 179 THR A O 1
ATOM 1384 N N . ARG A 1 180 ? -32.699 -17.725 57.965 1.00 95.19 180 ARG A N 1
ATOM 1385 C CA . ARG A 1 180 ? -32.235 -18.660 59.001 1.00 95.19 180 ARG A CA 1
ATOM 1386 C C . ARG A 1 180 ? -31.670 -17.952 60.237 1.00 95.19 180 ARG A C 1
ATOM 1388 O O . ARG A 1 180 ? -31.825 -18.495 61.327 1.00 95.19 180 ARG A O 1
ATOM 1395 N N . THR A 1 181 ? -31.061 -16.775 60.092 1.00 94.75 181 T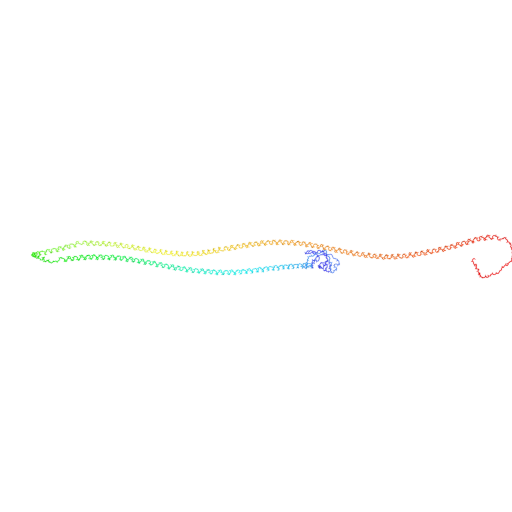HR A N 1
ATOM 1396 C CA . THR A 1 181 ? -30.642 -15.925 61.219 1.00 94.75 181 THR A CA 1
ATOM 1397 C C . THR A 1 181 ? -31.859 -15.390 61.970 1.00 94.75 181 THR A C 1
ATOM 1399 O O . THR A 1 181 ? -31.938 -15.601 63.177 1.00 94.75 181 THR A O 1
ATOM 1402 N N . GLN A 1 182 ? -32.858 -14.837 61.268 1.00 94.44 182 GLN A N 1
ATOM 1403 C CA . GLN A 1 182 ? -34.119 -14.402 61.890 1.00 94.44 182 GLN A CA 1
ATOM 1404 C C . GLN A 1 182 ? -34.774 -15.547 62.681 1.00 94.44 182 GLN A C 1
ATOM 1406 O O . GLN A 1 182 ? -35.061 -15.412 63.864 1.00 94.44 182 GLN A O 1
ATOM 1411 N N . ALA A 1 183 ? -34.880 -16.738 62.081 1.00 93.12 183 ALA A N 1
ATOM 1412 C CA . ALA A 1 183 ? -35.426 -17.920 62.752 1.00 93.12 183 ALA A CA 1
ATOM 1413 C C . ALA A 1 183 ? -34.568 -18.452 63.928 1.00 93.12 183 ALA A C 1
ATOM 1415 O O . ALA A 1 183 ? -35.013 -19.345 64.653 1.00 93.12 183 ALA A O 1
ATOM 1416 N N . ILE A 1 184 ? -33.339 -17.959 64.122 1.00 93.94 184 ILE A N 1
ATOM 1417 C CA . ILE A 1 184 ? -32.521 -18.204 65.321 1.00 93.94 184 ILE A CA 1
ATOM 1418 C C . ILE A 1 184 ? -32.784 -17.120 66.374 1.00 93.94 184 ILE A C 1
ATOM 1420 O O . ILE A 1 184 ? -32.938 -17.465 67.543 1.00 93.94 184 ILE A O 1
ATOM 1424 N N . GLU A 1 185 ? -32.900 -15.853 65.973 1.00 95.56 185 GLU A N 1
ATOM 1425 C CA . GLU A 1 185 ? -33.255 -14.723 66.846 1.00 95.56 185 GLU A CA 1
ATOM 1426 C C . GLU A 1 185 ? -34.651 -14.907 67.467 1.00 95.56 185 GLU A C 1
ATOM 1428 O O . GLU A 1 185 ? -34.792 -14.858 68.691 1.00 95.56 185 GLU A O 1
ATOM 1433 N N . ASP A 1 186 ? -35.654 -15.263 66.659 1.00 94.00 186 ASP A N 1
ATOM 1434 C CA . ASP A 1 186 ? -37.023 -15.561 67.109 1.00 94.00 186 ASP A CA 1
ATOM 1435 C C . ASP A 1 186 ? -37.043 -16.698 68.153 1.00 94.00 186 ASP A C 1
ATOM 1437 O O . ASP A 1 186 ? -37.784 -16.671 69.140 1.00 94.00 186 ASP A O 1
ATOM 1441 N N . ARG A 1 187 ? -36.186 -17.711 67.956 1.00 94.12 187 ARG A N 1
ATOM 1442 C CA . ARG A 1 187 ? -36.019 -18.839 68.887 1.00 94.12 187 ARG A CA 1
ATOM 1443 C C . ARG A 1 187 ? -35.263 -18.451 70.155 1.00 94.12 187 ARG A C 1
ATOM 1445 O O . ARG A 1 187 ? -35.515 -19.062 71.193 1.00 94.12 187 ARG A O 1
ATOM 1452 N N . LEU A 1 188 ? -34.361 -17.473 70.085 1.00 93.88 188 LEU A N 1
ATOM 1453 C CA . LEU A 1 188 ? -33.665 -16.934 71.251 1.00 93.88 188 LEU A CA 1
ATOM 1454 C C . LEU A 1 188 ? -34.657 -16.181 72.145 1.00 93.88 188 LEU A C 1
ATOM 1456 O O . LEU A 1 188 ? -34.780 -16.517 73.320 1.00 93.88 188 LEU A O 1
ATOM 1460 N N . ALA A 1 189 ? -35.461 -15.284 71.567 1.00 93.62 189 ALA A N 1
ATOM 1461 C CA . ALA A 1 189 ? -36.513 -14.561 72.283 1.00 93.62 189 ALA A CA 1
ATOM 1462 C C . ALA A 1 189 ? -37.557 -15.510 72.913 1.00 93.62 189 ALA A C 1
ATOM 1464 O O . ALA A 1 189 ? -37.986 -15.315 74.052 1.00 93.62 189 ALA A O 1
ATOM 1465 N N . ALA A 1 190 ? -37.928 -16.594 72.218 1.00 91.69 190 ALA A N 1
ATOM 1466 C CA . ALA A 1 190 ? -38.807 -17.627 72.773 1.00 91.69 190 ALA A CA 1
ATOM 1467 C C . ALA A 1 190 ? -38.173 -18.393 73.958 1.00 91.69 190 ALA A C 1
ATOM 1469 O O . ALA A 1 190 ? -38.873 -18.751 74.912 1.00 91.69 190 ALA A O 1
ATOM 1470 N N . LEU A 1 191 ? -36.856 -18.630 73.931 1.00 92.12 191 LEU A N 1
ATOM 1471 C CA . LEU A 1 191 ? -36.112 -19.225 75.048 1.00 92.12 191 LEU A CA 1
ATOM 1472 C C . LEU A 1 191 ? -35.994 -18.261 76.236 1.00 92.12 191 LEU A C 1
ATOM 1474 O O . LEU A 1 191 ? -36.198 -18.686 77.371 1.00 92.12 191 LEU A O 1
ATOM 1478 N N . GLU A 1 192 ? -35.742 -16.974 75.995 1.00 93.94 192 GLU A N 1
ATOM 1479 C CA . GLU A 1 192 ? -35.708 -15.931 77.030 1.00 93.94 192 GLU A CA 1
ATOM 1480 C C . GLU A 1 192 ? -37.068 -15.783 77.729 1.00 93.94 192 GLU A C 1
ATOM 1482 O O . GLU A 1 192 ? -37.140 -15.808 78.961 1.00 93.94 192 GLU A O 1
ATOM 1487 N N . ALA A 1 193 ? -38.163 -15.737 76.962 1.00 92.19 193 ALA A N 1
ATOM 1488 C CA . ALA A 1 193 ? -39.522 -15.728 77.505 1.00 92.19 193 ALA A CA 1
ATOM 1489 C C . ALA A 1 193 ? -39.825 -16.991 78.336 1.00 92.19 193 ALA A C 1
ATOM 1491 O O . ALA A 1 193 ? -40.418 -16.903 79.415 1.00 92.19 193 ALA A O 1
ATOM 1492 N N . SER A 1 194 ? -39.364 -18.160 77.878 1.00 92.69 194 SER A N 1
ATOM 1493 C CA . SER A 1 194 ? -39.491 -19.424 78.619 1.00 92.69 194 SER A CA 1
ATOM 1494 C C . SER A 1 194 ? -38.693 -19.404 79.930 1.00 92.69 194 SER A C 1
ATOM 1496 O O . SER A 1 194 ? -39.191 -19.848 80.965 1.00 92.69 194 SER A O 1
ATOM 1498 N N . LEU A 1 195 ? -37.480 -18.843 79.924 1.00 91.88 195 LEU A N 1
ATOM 1499 C CA . LEU A 1 195 ? -36.633 -18.705 81.112 1.00 91.88 195 LEU A CA 1
ATOM 1500 C C . LEU A 1 195 ? -37.239 -17.730 82.139 1.00 91.88 195 LEU A C 1
ATOM 1502 O O . LEU A 1 195 ? -37.213 -17.995 83.345 1.00 91.88 195 LEU A O 1
ATOM 1506 N N . ALA A 1 196 ? -37.841 -16.632 81.673 1.00 91.75 196 ALA A N 1
ATOM 1507 C CA . ALA A 1 196 ? -38.567 -15.687 82.518 1.00 91.75 196 ALA A CA 1
ATOM 1508 C C . ALA A 1 196 ? -39.799 -16.339 83.178 1.00 91.75 196 ALA A C 1
ATOM 1510 O O . ALA A 1 196 ? -40.015 -16.166 84.379 1.00 91.75 196 ALA A O 1
ATOM 1511 N N . GLN A 1 197 ? -40.556 -17.158 82.438 1.00 91.44 197 GLN A N 1
ATOM 1512 C CA . GLN A 1 197 ? -41.663 -17.951 82.992 1.00 91.44 197 GLN A CA 1
ATOM 1513 C C . GLN A 1 197 ? -41.184 -18.985 84.026 1.00 91.44 197 GLN A C 1
ATOM 1515 O O . GLN A 1 197 ? -41.775 -19.103 85.103 1.00 91.44 197 GLN A O 1
ATOM 1520 N N . ILE A 1 198 ? -40.072 -19.684 83.771 1.00 91.50 198 ILE A N 1
ATOM 1521 C CA . ILE A 1 198 ? -39.458 -20.594 84.756 1.00 91.50 198 ILE A CA 1
ATOM 1522 C C . ILE A 1 198 ? -39.059 -19.827 86.028 1.00 91.50 198 ILE A C 1
ATOM 1524 O O . ILE A 1 198 ? -39.382 -20.255 87.133 1.00 91.50 198 ILE A O 1
ATOM 1528 N N . THR A 1 199 ? -38.448 -18.649 85.894 1.00 93.31 199 THR A N 1
ATOM 1529 C CA . THR A 1 199 ? -38.094 -17.792 87.041 1.00 93.31 199 THR A CA 1
ATOM 1530 C C . THR A 1 199 ? -39.333 -17.370 87.843 1.00 93.31 199 THR A C 1
ATOM 1532 O O . THR A 1 199 ? -39.331 -17.443 89.074 1.00 93.31 199 THR A O 1
ATOM 1535 N N . GLN A 1 200 ? -40.423 -16.994 87.166 1.00 91.31 200 GLN A N 1
ATOM 1536 C CA . GLN A 1 200 ? -41.681 -16.600 87.807 1.00 91.31 200 GLN A CA 1
ATOM 1537 C C . GLN A 1 200 ? -42.356 -17.771 88.543 1.00 91.31 200 GLN A C 1
ATOM 1539 O O . GLN A 1 200 ? -42.796 -17.608 89.683 1.00 91.31 200 GLN A O 1
ATOM 1544 N N . THR A 1 201 ? -42.396 -18.964 87.940 1.00 90.50 201 THR A N 1
ATOM 1545 C CA . THR A 1 201 ? -42.928 -20.173 88.603 1.00 90.50 201 THR A CA 1
ATOM 1546 C C . THR A 1 201 ? -42.077 -20.607 89.796 1.00 90.50 201 THR A C 1
ATOM 1548 O O . THR A 1 201 ? -42.630 -21.022 90.814 1.00 90.50 201 THR A O 1
ATOM 1551 N N . LEU A 1 202 ? -40.752 -20.446 89.733 1.00 90.06 202 LEU A N 1
ATOM 1552 C CA . LEU A 1 202 ? -39.850 -20.768 90.840 1.00 90.06 202 LEU A CA 1
ATOM 1553 C C . LEU A 1 202 ? -40.025 -19.804 92.028 1.00 90.06 202 LEU A C 1
ATOM 1555 O O . LEU A 1 202 ? -40.075 -20.254 93.173 1.00 90.06 202 LEU A O 1
ATOM 1559 N N . ALA A 1 203 ? -40.226 -18.508 91.770 1.00 90.19 203 ALA A N 1
ATOM 1560 C CA . ALA A 1 203 ? -40.586 -17.531 92.803 1.00 90.19 203 ALA A CA 1
ATOM 1561 C C . ALA A 1 203 ? -41.972 -17.815 93.423 1.00 90.19 203 ALA A C 1
ATOM 1563 O O . ALA A 1 203 ? -42.146 -17.726 94.642 1.00 90.19 203 ALA A O 1
ATOM 1564 N N . ALA A 1 204 ? -42.955 -18.223 92.611 1.00 87.06 204 ALA A N 1
ATOM 1565 C CA . ALA A 1 204 ? -44.270 -18.638 93.102 1.00 87.06 204 ALA A CA 1
ATOM 1566 C C . ALA A 1 204 ? -44.190 -19.900 93.985 1.00 87.06 204 ALA A C 1
ATOM 1568 O O . ALA A 1 204 ? -44.816 -19.948 95.044 1.00 87.06 204 ALA A O 1
ATOM 1569 N N . LEU A 1 205 ? -43.369 -20.887 93.604 1.00 85.38 205 LEU A N 1
ATOM 1570 C CA . LEU A 1 205 ? -43.098 -22.087 94.406 1.00 85.38 205 LEU A CA 1
ATOM 1571 C C . LEU A 1 205 ? -42.410 -21.754 95.737 1.00 85.38 205 LEU A C 1
ATOM 1573 O O . LEU A 1 205 ? -42.802 -22.302 96.765 1.00 85.38 205 LEU A O 1
ATOM 1577 N N . GLN A 1 206 ? -41.441 -20.832 95.751 1.00 89.06 206 GLN A N 1
ATOM 1578 C CA . GLN A 1 206 ? -40.807 -20.349 96.987 1.00 89.06 206 GLN A CA 1
ATOM 1579 C C . GLN A 1 206 ? -41.819 -19.677 97.929 1.00 89.06 206 GLN A C 1
ATOM 1581 O O . GLN A 1 206 ? -41.842 -19.978 99.123 1.00 89.06 206 GLN A O 1
ATOM 1586 N N . SER A 1 207 ? -42.697 -18.822 97.391 1.00 85.69 207 SER A N 1
ATOM 1587 C CA . SER A 1 207 ? -43.784 -18.189 98.153 1.00 85.69 207 SER A CA 1
ATOM 1588 C C . SER A 1 207 ? -44.771 -19.224 98.714 1.00 85.69 207 SER A C 1
ATOM 1590 O O . SER A 1 207 ? -45.115 -19.187 99.897 1.00 85.69 207 SER A O 1
ATOM 1592 N N . GLY A 1 208 ? -45.152 -20.221 97.906 1.00 84.88 208 GLY A N 1
ATOM 1593 C CA . GLY A 1 208 ? -45.987 -21.345 98.339 1.00 84.88 208 GLY A CA 1
ATOM 1594 C C . GLY A 1 208 ? -45.347 -22.180 99.454 1.00 84.88 208 GLY A C 1
ATOM 1595 O O . GLY A 1 208 ? -46.025 -22.526 100.422 1.00 84.88 208 GLY A O 1
ATOM 1596 N N . LEU A 1 209 ? -44.036 -22.444 99.375 1.00 84.25 209 LEU A N 1
ATOM 1597 C CA . LEU A 1 209 ? -43.288 -23.136 100.431 1.00 84.25 209 LEU A CA 1
ATOM 1598 C C . LEU A 1 209 ? -43.294 -22.344 101.748 1.00 84.25 209 LEU A C 1
ATOM 1600 O O . LEU A 1 209 ? -43.505 -22.924 102.814 1.00 84.25 209 LEU A O 1
ATOM 1604 N N . ALA A 1 210 ? -43.103 -21.023 101.679 1.00 82.94 210 ALA A N 1
ATOM 1605 C CA . ALA A 1 210 ? -43.147 -20.146 102.847 1.00 82.94 210 ALA A CA 1
ATOM 1606 C C . ALA A 1 210 ? -44.549 -20.105 103.486 1.00 82.94 210 ALA A C 1
ATOM 1608 O O . ALA A 1 210 ? -44.672 -20.218 104.707 1.00 82.94 210 ALA A O 1
ATOM 1609 N N . GLY A 1 211 ? -45.610 -20.028 102.672 1.00 84.19 211 GLY A N 1
ATOM 1610 C CA . GLY A 1 211 ? -47.000 -20.102 103.137 1.00 84.19 211 GLY A CA 1
ATOM 1611 C C . GLY A 1 211 ? -47.346 -21.447 103.790 1.00 84.19 211 GLY A C 1
ATOM 1612 O O . GLY A 1 211 ? -47.989 -21.483 104.844 1.00 84.19 211 GLY A O 1
ATOM 1613 N N . LEU A 1 212 ? -46.860 -22.557 103.227 1.00 83.38 212 LEU A N 1
ATOM 1614 C CA . LEU A 1 212 ? -47.007 -23.888 103.821 1.00 83.38 212 LEU A CA 1
ATOM 1615 C C . LEU A 1 212 ? -46.260 -23.987 105.162 1.00 83.38 212 LEU A C 1
ATOM 1617 O O . LEU A 1 212 ? -46.828 -24.473 106.139 1.00 83.38 212 LEU A O 1
ATOM 1621 N N . GLY A 1 213 ? -45.035 -23.458 105.243 1.00 84.56 213 GLY A N 1
ATOM 1622 C CA . GLY A 1 213 ? -44.267 -23.370 106.489 1.00 84.56 213 GLY A CA 1
ATOM 1623 C C . GLY A 1 213 ? -44.984 -22.558 107.574 1.00 84.56 213 GLY A C 1
ATOM 1624 O O . GLY A 1 213 ? -45.081 -23.009 108.715 1.00 84.56 213 GLY A O 1
ATOM 1625 N N . GLY A 1 214 ? -45.571 -21.412 107.210 1.00 82.81 214 GLY A N 1
ATOM 1626 C CA . GLY A 1 214 ? -46.421 -20.624 108.109 1.00 82.81 214 GLY A CA 1
ATOM 1627 C C . GLY A 1 214 ? -47.644 -21.404 108.602 1.00 82.81 214 GLY A C 1
ATOM 1628 O O . GLY A 1 214 ? -47.926 -21.416 109.799 1.00 82.81 214 GLY A O 1
ATOM 1629 N N . THR A 1 215 ? -48.311 -22.135 107.704 1.00 80.75 215 THR A N 1
ATOM 1630 C CA . THR A 1 215 ? -49.477 -22.978 108.030 1.00 80.75 215 THR A CA 1
ATOM 1631 C C . THR A 1 215 ? -49.116 -24.102 109.011 1.00 80.75 215 THR A C 1
ATOM 1633 O O . THR A 1 215 ? -49.839 -24.331 109.982 1.00 80.75 215 THR A O 1
ATOM 1636 N N . VAL A 1 216 ? -47.969 -24.766 108.814 1.00 80.69 216 VAL A N 1
ATOM 1637 C CA . VAL A 1 216 ? -47.424 -25.766 109.753 1.00 80.69 216 VAL A CA 1
ATOM 1638 C C . VAL A 1 216 ? -47.089 -25.129 111.108 1.00 80.69 216 VAL A C 1
ATOM 1640 O O . VAL A 1 216 ? -47.382 -25.718 112.150 1.00 80.69 216 VAL A O 1
ATOM 1643 N N . GLY A 1 217 ? -46.556 -23.903 111.113 1.00 83.31 217 GLY A N 1
ATOM 1644 C CA . GLY A 1 217 ? -46.344 -23.110 112.327 1.00 83.31 217 GLY A CA 1
ATOM 1645 C C . GLY A 1 217 ? -47.640 -22.882 113.112 1.00 83.31 217 GLY A C 1
ATOM 1646 O O . GLY A 1 217 ? -47.714 -23.237 114.289 1.00 83.31 217 GLY A O 1
ATOM 1647 N N . THR A 1 218 ? -48.692 -22.380 112.457 1.00 82.19 218 THR A N 1
ATOM 1648 C CA . THR A 1 218 ? -50.014 -22.180 113.081 1.00 82.19 218 THR A CA 1
ATOM 1649 C C . THR A 1 218 ? -50.612 -23.489 113.602 1.00 82.19 218 THR A C 1
ATOM 1651 O O . THR A 1 218 ? -51.181 -23.513 114.695 1.00 82.19 218 THR A O 1
ATOM 1654 N N . LEU A 1 219 ? -50.456 -24.596 112.869 1.00 76.81 219 LEU A N 1
ATOM 1655 C CA . LEU A 1 219 ? -50.935 -25.911 113.302 1.00 76.81 219 LEU A CA 1
ATOM 1656 C C . LEU A 1 219 ? -50.219 -26.389 114.580 1.00 76.81 219 LEU A C 1
ATOM 1658 O O . LEU A 1 219 ? -50.871 -26.909 115.485 1.00 76.81 219 LEU A O 1
ATOM 1662 N N . SER A 1 220 ? -48.911 -26.137 114.697 1.00 81.06 220 SER A N 1
ATOM 1663 C CA . SER A 1 220 ? -48.121 -26.408 115.908 1.00 81.06 220 SER A CA 1
ATOM 1664 C C . SER A 1 220 ? -48.572 -25.555 117.107 1.00 81.06 220 SER A C 1
ATOM 1666 O O . SER A 1 220 ? -48.757 -26.070 118.216 1.00 81.06 220 SER A O 1
ATOM 1668 N N . THR A 1 221 ? -48.853 -24.263 116.892 1.00 80.06 221 THR A N 1
ATOM 1669 C CA . THR A 1 221 ? -49.428 -23.386 117.930 1.00 80.06 221 THR A CA 1
ATOM 1670 C C . THR A 1 221 ? -50.804 -23.876 118.390 1.00 80.06 221 THR A C 1
ATOM 1672 O O . THR A 1 221 ? -51.062 -23.943 119.592 1.00 80.06 221 THR A O 1
ATOM 1675 N N . ASN A 1 222 ? -51.670 -24.281 117.456 1.00 80.94 222 ASN A N 1
ATOM 1676 C CA . ASN A 1 222 ? -53.000 -24.814 117.763 1.00 80.94 222 ASN A CA 1
ATOM 1677 C C . ASN A 1 222 ? -52.929 -26.131 118.550 1.00 80.94 222 ASN A C 1
ATOM 1679 O O . ASN A 1 222 ? -53.673 -26.298 119.515 1.00 80.94 222 ASN A O 1
ATOM 1683 N N . LEU A 1 223 ? -52.011 -27.035 118.188 1.00 80.38 223 LEU A N 1
ATOM 1684 C CA . LEU A 1 223 ? -51.768 -28.279 118.923 1.00 80.38 223 LEU A CA 1
ATOM 1685 C C . LEU A 1 223 ? -51.308 -27.992 120.362 1.00 80.38 223 LEU A C 1
ATOM 1687 O O . LEU A 1 223 ? -51.838 -28.569 121.308 1.00 80.38 223 LEU A O 1
ATOM 1691 N N . THR A 1 224 ? -50.386 -27.041 120.532 1.00 76.88 224 THR A N 1
ATOM 1692 C CA . THR A 1 224 ? -49.901 -26.600 121.852 1.00 76.88 224 THR A CA 1
ATOM 1693 C C . THR A 1 224 ? -51.042 -26.037 122.710 1.00 76.88 224 THR A C 1
ATOM 1695 O O . THR A 1 224 ? -51.192 -26.414 123.871 1.00 76.88 224 THR A O 1
ATOM 1698 N N . ASN A 1 225 ? -51.890 -25.182 122.128 1.00 77.88 225 ASN A N 1
ATOM 1699 C CA . ASN A 1 225 ? -53.038 -24.586 122.815 1.00 77.88 225 ASN A CA 1
ATOM 1700 C C . ASN A 1 225 ? -54.091 -25.642 123.208 1.00 77.88 225 ASN A C 1
ATOM 1702 O O . ASN A 1 225 ? -54.641 -25.590 124.309 1.00 77.88 225 ASN A O 1
ATOM 1706 N N . LEU A 1 226 ? -54.332 -26.637 122.346 1.00 74.19 226 LEU A N 1
ATOM 1707 C CA . LEU A 1 226 ? -55.236 -27.750 122.638 1.00 74.19 226 LEU A CA 1
ATOM 1708 C C . LEU A 1 226 ? -54.744 -28.575 123.838 1.00 74.19 226 LEU A C 1
ATOM 1710 O O . LEU A 1 226 ? -55.540 -28.858 124.732 1.00 74.19 226 LEU A O 1
ATOM 1714 N N . THR A 1 227 ? -53.442 -28.870 123.918 1.00 77.38 227 THR A N 1
ATOM 1715 C CA . THR A 1 227 ? -52.825 -29.529 125.084 1.00 77.38 227 THR A CA 1
ATOM 1716 C C . THR A 1 227 ? -53.046 -28.729 126.373 1.00 77.38 227 THR A C 1
ATOM 1718 O O . THR A 1 227 ? -53.466 -29.296 127.382 1.00 77.38 227 THR A O 1
ATOM 1721 N N . SER A 1 228 ? -52.860 -27.402 126.348 1.00 74.12 228 SER A N 1
ATOM 1722 C CA . SER A 1 228 ? -53.152 -26.543 127.509 1.00 74.12 228 SER A CA 1
ATOM 1723 C C . SER A 1 228 ? -54.632 -26.572 127.916 1.00 74.12 228 SER A C 1
ATOM 1725 O O . SER A 1 228 ? -54.947 -26.550 129.105 1.00 74.12 228 SER A O 1
ATOM 1727 N N . ARG A 1 229 ? -55.552 -26.648 126.945 1.00 73.44 229 ARG A N 1
ATOM 1728 C CA . ARG A 1 229 ? -56.998 -26.731 127.207 1.00 73.44 229 ARG A CA 1
ATOM 1729 C C . ARG A 1 229 ? -57.426 -28.074 127.798 1.00 73.44 229 ARG A C 1
ATOM 1731 O O . ARG A 1 229 ? -58.347 -28.078 128.609 1.00 73.44 229 ARG A O 1
ATOM 1738 N N . VAL A 1 230 ? -56.768 -29.180 127.443 1.00 71.62 230 VAL A N 1
ATOM 1739 C CA . VAL A 1 230 ? -56.999 -30.487 128.087 1.00 71.62 230 VAL A CA 1
ATOM 1740 C C . VAL A 1 230 ? -56.615 -30.418 129.568 1.00 71.62 230 VAL A C 1
ATOM 1742 O O . VAL A 1 230 ? -57.463 -30.694 130.412 1.00 71.62 230 VAL A O 1
ATOM 1745 N N . GLY A 1 231 ? -55.420 -29.913 129.899 1.00 73.44 231 GLY A N 1
ATOM 1746 C CA . GLY A 1 231 ? -54.992 -29.753 131.299 1.00 73.44 231 GLY A CA 1
ATOM 1747 C C . GLY A 1 231 ? -55.895 -28.829 132.135 1.00 73.44 231 GLY A C 1
ATOM 1748 O O . GLY A 1 231 ? -56.095 -29.057 133.327 1.00 73.44 231 GLY A O 1
ATOM 1749 N N . ALA A 1 232 ? -56.510 -27.813 131.519 1.00 67.44 232 ALA A N 1
ATOM 1750 C CA . ALA A 1 232 ? -57.501 -26.965 132.189 1.00 67.44 232 ALA A CA 1
ATOM 1751 C C . ALA A 1 232 ? -58.828 -27.700 132.484 1.00 67.44 232 ALA A C 1
ATOM 1753 O O . ALA A 1 232 ? -59.457 -27.451 133.513 1.00 67.44 232 ALA A O 1
ATOM 1754 N N . ILE A 1 233 ? -59.247 -28.624 131.610 1.00 63.31 233 ILE A N 1
ATOM 1755 C CA . ILE A 1 233 ? -60.427 -29.478 131.829 1.00 63.31 233 ILE A CA 1
ATOM 1756 C C . ILE A 1 233 ? -60.141 -30.515 132.927 1.00 63.31 233 ILE A C 1
ATOM 1758 O O . ILE A 1 233 ? -60.997 -30.747 133.779 1.00 63.31 233 ILE A O 1
ATOM 1762 N N . GLU A 1 234 ? -58.929 -31.075 132.963 1.00 60.81 234 GLU A N 1
ATOM 1763 C CA . GLU A 1 234 ? -58.484 -31.993 134.022 1.00 60.81 234 GLU A CA 1
ATOM 1764 C C . GLU A 1 234 ? -58.503 -31.330 135.413 1.00 60.81 234 GLU A C 1
ATOM 1766 O O . GLU A 1 234 ? -58.932 -31.959 136.380 1.00 60.81 234 GLU A O 1
ATOM 1771 N N . GLN A 1 235 ? -58.141 -30.044 135.526 1.00 56.88 235 GLN A N 1
ATOM 1772 C CA . GLN A 1 235 ? -58.272 -29.297 136.789 1.00 56.88 235 GLN A CA 1
ATOM 1773 C C . GLN A 1 235 ? -59.728 -28.956 137.155 1.00 56.88 235 GLN A C 1
ATOM 1775 O O . GLN A 1 235 ? -60.094 -29.020 138.331 1.00 56.88 235 GLN A O 1
ATOM 1780 N N . LEU A 1 236 ? -60.583 -28.634 136.177 1.00 57.47 236 LEU A N 1
ATOM 1781 C CA . LEU A 1 236 ? -62.007 -28.362 136.428 1.00 57.47 236 LEU A CA 1
ATOM 1782 C C . LEU A 1 236 ? -62.782 -29.601 136.906 1.00 57.47 236 LEU A C 1
ATOM 1784 O O . LEU A 1 236 ? -63.754 -29.458 137.646 1.00 57.47 236 LEU A O 1
ATOM 1788 N N . LEU A 1 237 ? -62.341 -30.810 136.549 1.00 51.97 237 LEU A N 1
ATOM 1789 C CA . LEU A 1 237 ? -62.947 -32.057 137.030 1.00 51.97 237 LEU A CA 1
ATOM 1790 C C . LEU A 1 237 ? -62.598 -32.402 138.492 1.00 51.97 237 LEU A C 1
ATOM 1792 O O . LEU A 1 237 ? -63.219 -33.294 139.064 1.00 51.97 237 LEU A O 1
ATOM 1796 N N . ALA A 1 238 ? -61.626 -31.719 139.104 1.00 49.53 238 ALA A N 1
ATOM 1797 C CA . ALA A 1 238 ? -61.059 -32.098 140.401 1.00 49.53 238 ALA A CA 1
ATOM 1798 C C . ALA A 1 238 ? -61.709 -31.425 141.631 1.00 49.53 238 ALA A C 1
ATOM 1800 O O . ALA A 1 238 ? -61.280 -31.687 142.754 1.00 49.53 238 ALA A O 1
ATOM 1801 N N . THR A 1 239 ? -62.687 -30.524 141.454 1.00 47.38 239 THR A N 1
ATOM 1802 C CA . THR A 1 239 ? -63.042 -29.518 142.485 1.00 47.38 239 THR A CA 1
ATOM 1803 C C . THR A 1 239 ? -64.533 -29.384 142.838 1.00 47.38 239 THR A C 1
ATOM 1805 O O . THR A 1 239 ? -64.893 -28.475 143.583 1.00 47.38 239 THR A O 1
ATOM 1808 N N . LEU A 1 240 ? -65.413 -30.279 142.370 1.00 44.34 240 LEU A N 1
ATOM 1809 C CA . LEU A 1 240 ? -66.867 -30.171 142.587 1.00 44.34 240 LEU A CA 1
ATOM 1810 C C . LEU A 1 240 ? -67.438 -31.232 143.547 1.00 44.34 240 LEU A C 1
ATOM 1812 O O . LEU A 1 240 ? -67.567 -32.404 143.202 1.00 44.34 240 LEU A O 1
ATOM 1816 N N . ALA A 1 241 ? -67.866 -30.771 144.726 1.00 40.62 241 ALA A N 1
ATOM 1817 C CA . ALA A 1 241 ? -68.741 -31.472 145.671 1.00 40.62 241 ALA A CA 1
ATOM 1818 C C . ALA A 1 241 ? -69.824 -30.489 146.196 1.00 40.62 241 ALA A C 1
ATOM 1820 O O . ALA A 1 241 ? -69.599 -29.279 146.136 1.00 40.62 241 ALA A O 1
ATOM 1821 N N . PRO A 1 242 ? -71.014 -30.950 146.641 1.00 53.34 242 PRO A N 1
ATOM 1822 C CA . PRO A 1 242 ? -72.209 -30.096 146.659 1.00 53.34 242 PRO A CA 1
ATOM 1823 C C . PRO A 1 242 ? -72.574 -29.482 148.025 1.00 53.34 242 PRO A C 1
ATOM 1825 O O . PRO A 1 242 ? -72.643 -30.190 149.027 1.00 53.34 242 PRO A O 1
ATOM 1828 N N . GLY A 1 243 ? -72.955 -28.197 148.025 1.00 49.03 243 GLY A N 1
ATOM 1829 C CA . GLY A 1 243 ? -73.667 -27.542 149.134 1.00 49.03 243 GLY A CA 1
ATOM 1830 C C . GLY A 1 243 ? -73.652 -26.009 149.071 1.00 49.03 243 GLY A C 1
ATOM 1831 O O . GLY A 1 243 ? -72.583 -25.416 149.138 1.00 49.03 243 GLY A O 1
ATOM 1832 N N . ASP A 1 244 ? -74.822 -25.376 148.889 1.00 46.12 244 ASP A N 1
ATOM 1833 C CA . ASP A 1 244 ? -75.444 -24.468 149.883 1.00 46.12 244 ASP A CA 1
ATOM 1834 C C . ASP A 1 244 ? -76.542 -23.559 149.292 1.00 46.12 244 ASP A C 1
ATOM 1836 O O . ASP A 1 244 ? -76.420 -22.998 148.204 1.00 46.12 244 ASP A O 1
ATOM 1840 N N . VAL A 1 245 ? -77.645 -23.415 150.042 1.00 50.50 245 VAL A N 1
ATOM 1841 C CA . VAL A 1 245 ? -78.843 -22.630 149.682 1.00 50.50 245 VAL A CA 1
ATOM 1842 C C . VAL A 1 245 ? -79.366 -21.918 150.939 1.00 50.50 245 VAL A C 1
ATOM 1844 O O . VAL A 1 245 ? -80.341 -22.339 151.556 1.00 50.50 245 VAL A O 1
ATOM 1847 N N . THR A 1 246 ? -78.671 -20.864 151.372 1.00 50.41 246 THR A N 1
ATOM 1848 C CA . THR A 1 246 ? -78.848 -20.264 152.717 1.00 50.41 246 THR A CA 1
ATOM 1849 C C . THR A 1 246 ? -79.086 -18.748 152.741 1.00 50.41 246 THR A C 1
ATOM 1851 O O . THR A 1 246 ? -79.404 -18.201 153.793 1.00 50.41 246 THR A O 1
ATOM 1854 N N . GLY A 1 247 ? -79.017 -18.053 151.600 1.00 49.09 247 GLY A N 1
ATOM 1855 C CA . GLY A 1 247 ? -79.182 -16.589 151.529 1.00 49.09 247 GLY A CA 1
ATOM 1856 C C . GLY A 1 247 ? -80.621 -16.053 151.634 1.00 49.09 247 GLY A C 1
ATOM 1857 O O . GLY A 1 247 ? -80.808 -14.843 151.671 1.00 49.09 247 GLY A O 1
ATOM 1858 N N . ALA A 1 248 ? -81.641 -16.917 151.662 1.00 47.19 248 ALA A N 1
ATOM 1859 C CA . ALA A 1 248 ? -83.049 -16.520 151.525 1.00 47.19 248 ALA A CA 1
ATOM 1860 C C . ALA A 1 248 ? -83.735 -16.033 152.824 1.00 47.19 248 ALA A C 1
ATOM 1862 O O . ALA A 1 248 ? -84.899 -15.657 152.789 1.00 47.19 248 ALA A O 1
ATOM 1863 N N . LEU A 1 249 ? -83.050 -16.026 153.972 1.00 52.47 249 LEU A N 1
ATOM 1864 C CA . LEU A 1 249 ? -83.641 -15.721 155.289 1.00 52.47 249 LEU A CA 1
ATOM 1865 C C . LEU A 1 249 ? -83.602 -14.216 155.645 1.00 52.47 249 LEU A C 1
ATOM 1867 O O . LEU A 1 249 ? -83.237 -13.836 156.757 1.00 52.47 249 LEU A O 1
ATOM 1871 N N . GLY A 1 250 ? -83.949 -13.354 154.682 1.00 41.75 250 GLY A N 1
ATOM 1872 C CA . GLY A 1 250 ? -83.813 -11.889 154.776 1.00 41.75 250 GLY A CA 1
ATOM 1873 C C . GLY A 1 250 ? -85.100 -11.085 155.027 1.00 41.75 250 GLY A C 1
ATOM 1874 O O . GLY A 1 250 ? -85.016 -9.874 155.220 1.00 41.75 250 GLY A O 1
ATOM 1875 N N . ASP A 1 251 ? -86.279 -11.717 155.045 1.00 51.69 251 ASP A N 1
ATOM 1876 C CA . ASP A 1 251 ? -87.602 -11.053 154.959 1.00 51.69 251 ASP A CA 1
ATOM 1877 C C . ASP A 1 251 ? -87.945 -10.047 156.086 1.00 51.69 251 ASP A C 1
ATOM 1879 O O . ASP A 1 251 ? -88.909 -9.276 155.997 1.00 51.69 251 ASP A O 1
ATOM 1883 N N . LEU A 1 252 ? -87.198 -10.053 157.193 1.00 46.28 252 LEU A N 1
ATOM 1884 C CA . LEU A 1 252 ? -87.687 -9.556 158.484 1.00 46.28 252 LEU A CA 1
ATOM 1885 C C . LEU A 1 252 ? -87.802 -8.025 158.633 1.00 46.28 252 LEU A C 1
ATOM 1887 O O . LEU A 1 252 ? -88.421 -7.563 159.590 1.00 46.28 252 LEU A O 1
ATOM 1891 N N . VAL A 1 253 ? -87.283 -7.224 157.693 1.00 54.56 253 VAL A N 1
ATOM 1892 C CA . 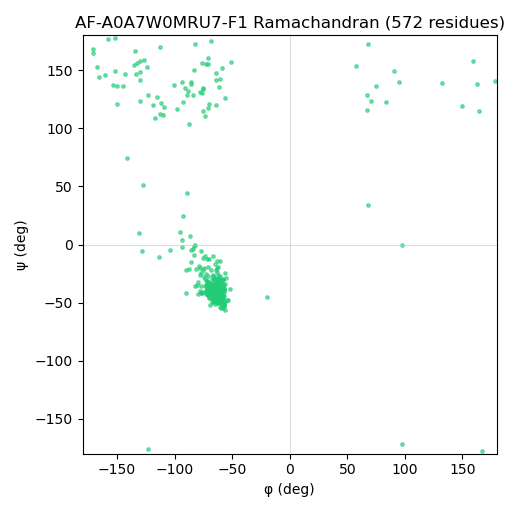VAL A 1 253 ? -87.436 -5.744 157.699 1.00 54.56 253 VAL A CA 1
ATOM 1893 C C . VAL A 1 253 ? -88.743 -5.281 157.016 1.00 54.56 253 VAL A C 1
ATOM 1895 O O . VAL A 1 253 ? -89.022 -4.087 156.917 1.00 54.56 253 VAL A O 1
ATOM 1898 N N . THR A 1 254 ? -89.616 -6.235 156.662 1.00 60.22 254 THR A N 1
ATOM 1899 C CA . THR A 1 254 ? -91.064 -6.110 156.368 1.00 60.22 254 THR A CA 1
ATOM 1900 C C . THR A 1 254 ? -91.766 -4.852 156.925 1.00 60.22 254 THR A C 1
ATOM 1902 O O . THR A 1 254 ? -92.543 -4.204 156.220 1.00 60.22 254 THR A O 1
ATOM 1905 N N . ILE A 1 255 ? -91.506 -4.510 158.191 1.00 57.38 255 ILE A N 1
ATOM 1906 C CA . ILE A 1 255 ? -92.310 -3.602 159.024 1.00 57.38 255 ILE A CA 1
ATOM 1907 C C . ILE A 1 255 ? -92.197 -2.113 158.628 1.00 57.38 255 ILE A C 1
ATOM 1909 O O . ILE A 1 255 ? -93.139 -1.354 158.854 1.00 57.38 255 ILE A O 1
ATOM 1913 N N . GLN A 1 256 ? -91.103 -1.662 158.000 1.00 42.12 256 GLN A N 1
ATOM 1914 C CA . GLN A 1 256 ? -90.904 -0.220 157.750 1.00 42.12 256 GLN A CA 1
ATOM 1915 C C . GLN A 1 256 ? -91.845 0.364 156.671 1.00 42.12 256 GLN A C 1
ATOM 1917 O O . GLN A 1 256 ? -92.088 1.572 156.641 1.00 42.12 256 GLN A O 1
ATOM 1922 N N . ASN A 1 257 ? -92.431 -0.486 155.822 1.00 53.78 257 ASN A N 1
ATOM 1923 C CA . ASN A 1 257 ? -93.220 -0.085 154.649 1.00 53.78 257 ASN A CA 1
ATOM 1924 C C . ASN A 1 257 ? -94.522 0.683 154.960 1.00 53.78 257 ASN A C 1
ATOM 1926 O O . ASN A 1 257 ? -95.073 1.324 154.068 1.00 53.78 257 ASN A O 1
ATOM 1930 N N . GLN A 1 258 ? -95.027 0.644 156.198 1.00 59.34 258 GLN A N 1
ATOM 1931 C CA . GLN A 1 258 ? -96.321 1.253 156.543 1.00 59.34 258 GLN A CA 1
ATOM 1932 C C . GLN A 1 258 ? -96.259 2.771 156.796 1.00 59.34 258 GLN A C 1
ATOM 1934 O O . GLN A 1 258 ? -97.278 3.445 156.664 1.00 59.34 258 GLN A O 1
ATOM 1939 N N . ILE A 1 259 ? -95.088 3.335 157.118 1.00 59.88 259 ILE A N 1
ATOM 1940 C CA . ILE A 1 259 ? -94.948 4.779 157.401 1.00 59.88 259 ILE A CA 1
ATOM 1941 C C . ILE A 1 259 ? -94.882 5.607 156.105 1.00 59.88 259 ILE A C 1
ATOM 1943 O O . ILE A 1 259 ? -95.400 6.722 156.054 1.00 59.88 259 ILE A O 1
ATOM 1947 N N . SER A 1 260 ? -94.310 5.052 155.033 1.00 60.72 260 SER A N 1
ATOM 1948 C CA . SER A 1 260 ? -94.095 5.757 153.760 1.00 60.72 260 SER A CA 1
ATOM 1949 C C . SER A 1 260 ? -95.382 6.173 153.036 1.00 60.72 260 SER A C 1
ATOM 1951 O O . SER A 1 260 ? -95.345 7.102 152.233 1.00 60.72 260 SER A O 1
ATOM 1953 N N . GLY A 1 261 ? -96.524 5.529 153.316 1.00 69.00 261 GLY A N 1
ATOM 1954 C CA . GLY A 1 261 ? -97.799 5.834 152.652 1.00 69.00 261 GLY A CA 1
ATOM 1955 C C . GLY A 1 261 ? -98.253 7.283 152.859 1.00 69.00 261 GLY A C 1
ATOM 1956 O O . GLY A 1 261 ? -98.557 7.979 151.896 1.00 69.00 261 GLY A O 1
ATOM 1957 N N . LEU A 1 262 ? -98.189 7.778 154.100 1.00 58.59 262 LEU A N 1
ATOM 1958 C CA . LEU A 1 262 ? -98.579 9.152 154.459 1.00 58.59 262 LEU A CA 1
ATOM 1959 C C . LEU A 1 262 ? -97.623 10.233 153.919 1.00 58.59 262 LEU A C 1
ATOM 1961 O O . LEU A 1 262 ? -97.967 11.412 153.931 1.00 58.59 262 LEU A O 1
ATOM 1965 N N . ALA A 1 263 ? -96.442 9.853 153.422 1.00 59.00 263 ALA A N 1
ATOM 1966 C CA . ALA A 1 263 ? -95.538 10.766 152.722 1.00 59.00 263 ALA A CA 1
ATOM 1967 C C . ALA A 1 263 ? -95.864 10.898 151.219 1.00 59.00 263 ALA A C 1
ATOM 1969 O O . ALA A 1 263 ? -95.383 11.829 150.571 1.00 59.00 263 ALA A O 1
ATOM 1970 N N . SER A 1 264 ? -96.671 9.990 150.654 1.00 59.41 264 SER A N 1
ATOM 1971 C CA . SER A 1 264 ? -96.940 9.936 149.213 1.00 59.41 264 SER A CA 1
ATOM 1972 C C . SER A 1 264 ? -97.804 11.111 148.739 1.00 59.41 264 SER A C 1
ATOM 1974 O O . SER A 1 264 ? -97.438 11.791 147.779 1.00 59.41 264 SER A O 1
ATOM 1976 N N . ASP A 1 265 ? -98.882 11.423 149.466 1.00 65.94 265 ASP A N 1
ATOM 1977 C CA . ASP A 1 265 ? -99.855 12.460 149.087 1.00 65.94 265 ASP A CA 1
ATOM 1978 C C . ASP A 1 265 ? -99.245 13.873 149.021 1.00 65.94 265 ASP A C 1
ATOM 1980 O O . ASP A 1 265 ? -99.641 14.690 148.187 1.00 65.94 265 ASP A O 1
ATOM 1984 N N . LEU A 1 266 ? -98.234 14.156 149.854 1.00 57.00 266 LEU A N 1
ATOM 1985 C CA . LEU A 1 266 ? -97.523 15.440 149.866 1.00 57.00 266 LEU A CA 1
ATOM 1986 C C . LEU A 1 266 ? -96.608 15.617 148.639 1.00 57.00 266 LEU A C 1
ATOM 1988 O O . LEU A 1 266 ? -96.460 16.732 148.131 1.00 57.00 266 LEU A O 1
ATOM 1992 N N . GLY A 1 267 ? -96.022 14.526 148.132 1.00 62.84 267 GLY A N 1
ATOM 1993 C CA . GLY A 1 267 ? -95.123 14.556 146.972 1.00 62.84 267 GLY A CA 1
ATOM 1994 C C . GLY A 1 267 ? -95.833 14.919 145.664 1.00 62.84 267 GLY A C 1
ATOM 1995 O O . GLY A 1 267 ? -95.266 15.616 144.818 1.00 62.84 267 GLY A O 1
ATOM 1996 N N . THR A 1 268 ? -97.100 14.521 145.513 1.00 69.88 268 THR A N 1
ATOM 1997 C CA . THR A 1 268 ? -97.895 14.756 144.294 1.00 69.88 268 THR A CA 1
ATOM 1998 C C . THR A 1 268 ? -98.061 16.247 143.981 1.00 69.88 268 THR A C 1
ATOM 2000 O O . THR A 1 268 ? -98.001 16.653 142.820 1.00 69.88 268 THR A O 1
ATOM 2003 N N . VAL A 1 269 ? -98.203 17.088 145.014 1.00 59.44 269 VAL A N 1
ATOM 2004 C CA . VAL A 1 269 ? -98.350 18.547 144.863 1.00 59.44 269 VAL A CA 1
ATOM 2005 C C . VAL A 1 269 ? -97.027 19.212 144.457 1.00 59.44 269 VAL A C 1
ATOM 2007 O O . VAL A 1 269 ? -97.032 20.144 143.653 1.00 59.44 269 VAL A O 1
ATOM 2010 N N . GLN A 1 270 ? -95.883 18.714 144.942 1.00 55.97 270 GLN A N 1
ATOM 2011 C CA . GLN A 1 270 ? -94.567 19.231 144.542 1.00 55.97 270 GLN A CA 1
ATOM 2012 C C . GLN A 1 270 ? -94.234 18.913 143.075 1.00 55.97 270 GLN A C 1
ATOM 2014 O O . GLN A 1 270 ? -93.670 19.764 142.381 1.00 55.97 270 GLN A O 1
ATOM 2019 N N . GLY A 1 271 ? -94.629 17.735 142.577 1.00 62.69 271 GLY A N 1
ATOM 2020 C CA . GLY A 1 271 ? -94.396 17.334 141.183 1.00 62.69 271 GLY A CA 1
ATOM 2021 C C . GLY A 1 271 ? -94.999 18.300 140.153 1.00 62.69 271 GLY A C 1
ATOM 2022 O O . GLY A 1 271 ? -94.358 18.606 139.147 1.00 62.69 271 GLY A O 1
ATOM 2023 N N . GLY A 1 272 ? -96.186 18.851 140.434 1.00 64.50 272 GLY A N 1
ATOM 2024 C CA . GLY A 1 272 ? -96.871 19.786 139.532 1.00 64.50 272 GLY A CA 1
ATOM 2025 C C . GLY A 1 272 ? -96.123 21.107 139.302 1.00 64.50 272 GLY A C 1
ATOM 2026 O O . GLY A 1 272 ? -96.055 21.587 138.169 1.00 64.50 272 GLY A O 1
ATOM 2027 N N . LEU A 1 273 ? -95.515 21.685 140.347 1.00 57.12 273 LEU A N 1
ATOM 2028 C CA . LEU A 1 273 ? -94.760 22.945 140.229 1.00 57.12 273 LEU A CA 1
ATOM 2029 C C . LEU A 1 273 ? -93.457 22.780 139.426 1.00 57.12 273 LEU A C 1
ATOM 2031 O O . LEU A 1 273 ? -93.058 23.689 138.689 1.00 57.12 273 LEU A O 1
ATOM 2035 N N . GLY A 1 274 ? -92.805 21.617 139.538 1.00 63.25 274 GLY A N 1
ATOM 2036 C CA . GLY A 1 274 ? -91.580 21.313 138.796 1.00 63.25 274 GLY A CA 1
ATOM 2037 C C . GLY A 1 274 ? -91.799 21.328 137.281 1.00 63.25 274 GLY A C 1
ATOM 2038 O O . GLY A 1 274 ? -91.085 22.025 136.558 1.00 63.25 274 GLY A O 1
ATOM 2039 N N . SER A 1 275 ? -92.835 20.633 136.800 1.00 67.12 275 SER A N 1
ATOM 2040 C CA . SER A 1 275 ? -93.124 20.502 135.362 1.00 67.12 275 SER A CA 1
ATOM 2041 C C . SER A 1 275 ? -93.413 21.840 134.667 1.00 67.12 275 SER A C 1
ATOM 2043 O O . SER A 1 275 ? -92.967 22.063 133.536 1.00 67.12 275 SER A O 1
ATOM 2045 N N . LEU A 1 276 ? -94.119 22.757 135.340 1.00 64.62 276 LEU A N 1
ATOM 2046 C CA . LEU A 1 276 ? -94.384 24.091 134.795 1.00 64.62 276 LEU A CA 1
ATOM 2047 C C . LEU A 1 276 ? -93.089 24.913 134.668 1.00 64.62 276 LEU A C 1
ATOM 2049 O O . LEU A 1 276 ? -92.874 25.573 133.651 1.00 64.62 276 LEU A O 1
ATOM 2053 N N . THR A 1 277 ? -92.192 24.801 135.652 1.00 61.59 277 THR A N 1
ATOM 2054 C CA . THR A 1 277 ? -90.894 25.496 135.662 1.00 61.59 277 THR A CA 1
ATOM 2055 C C . THR A 1 277 ? -90.015 25.066 134.480 1.00 61.59 277 THR A C 1
ATOM 2057 O O . THR A 1 277 ? -89.549 25.916 133.719 1.00 61.59 277 THR A O 1
ATOM 2060 N N . SER A 1 278 ? -89.859 23.755 134.247 1.00 67.19 278 SER A N 1
ATOM 2061 C CA . SER A 1 278 ? -89.067 23.218 133.121 1.00 67.19 278 SER A CA 1
ATOM 2062 C C . SER A 1 278 ? -89.589 23.648 131.743 1.00 67.19 278 SER A C 1
ATOM 2064 O O . SER A 1 278 ? -88.811 23.836 130.802 1.00 67.19 278 SER A O 1
ATOM 2066 N N . THR A 1 279 ? -90.907 23.823 131.620 1.00 71.12 279 THR A N 1
ATOM 2067 C CA . THR A 1 279 ? -91.555 24.252 130.372 1.00 71.12 279 THR A CA 1
ATOM 2068 C C . THR A 1 279 ? -91.179 25.694 130.018 1.00 71.12 279 THR A C 1
ATOM 2070 O O . THR A 1 279 ? -90.858 25.974 128.863 1.00 71.12 279 THR A O 1
ATOM 2073 N N . VAL A 1 280 ? -91.138 26.598 131.006 1.00 68.25 280 VAL A N 1
ATOM 2074 C CA . VAL A 1 280 ? -90.729 28.000 130.799 1.00 68.25 280 VAL A CA 1
ATOM 2075 C C . VAL A 1 280 ? -89.259 28.088 130.383 1.00 68.25 280 VAL A C 1
ATOM 2077 O O . VAL A 1 280 ? -88.959 28.724 129.375 1.00 68.25 280 VAL A O 1
ATOM 2080 N N . THR A 1 281 ? -88.350 27.390 131.077 1.00 69.25 281 THR A N 1
ATOM 2081 C CA . THR A 1 281 ? -86.911 27.373 130.735 1.00 69.25 281 THR A CA 1
ATOM 2082 C C . THR A 1 281 ? -86.658 26.909 129.296 1.00 69.25 281 THR A C 1
ATOM 2084 O O . THR A 1 281 ? -85.825 27.480 128.592 1.00 69.25 281 THR A O 1
ATOM 2087 N N . THR A 1 282 ? -87.417 25.910 128.836 1.00 71.25 282 THR A N 1
ATOM 2088 C CA . THR A 1 282 ? -87.327 25.379 127.466 1.00 71.25 282 THR A CA 1
ATOM 2089 C C . THR A 1 282 ? -87.804 26.392 126.419 1.00 71.25 282 THR A C 1
ATOM 2091 O O . THR A 1 282 ? -87.322 26.383 125.287 1.00 71.25 282 THR A O 1
ATOM 2094 N N . LEU A 1 283 ? -88.738 27.280 126.771 1.00 69.25 283 LEU A N 1
ATOM 2095 C CA . LEU A 1 283 ? -89.220 28.321 125.865 1.00 69.25 283 LEU A CA 1
ATOM 2096 C C . LEU A 1 283 ? -88.228 29.487 125.753 1.00 69.25 283 LEU A C 1
ATOM 2098 O O . LEU A 1 283 ? -87.984 29.945 124.638 1.00 69.25 283 LEU A O 1
ATOM 2102 N N . THR A 1 284 ? -87.595 29.902 126.857 1.00 64.38 284 THR A N 1
ATOM 2103 C CA . THR A 1 284 ? -86.547 30.942 126.847 1.00 64.38 284 THR A CA 1
ATOM 2104 C C . THR A 1 284 ? -85.373 30.541 125.951 1.00 64.38 284 THR A C 1
ATOM 2106 O O . THR A 1 284 ? -85.059 31.257 125.004 1.00 64.38 284 THR A O 1
ATOM 2109 N N . GLY A 1 285 ? -84.832 29.327 126.127 1.00 70.19 285 GLY A N 1
ATOM 2110 C CA . GLY A 1 285 ? -83.721 28.829 125.303 1.00 70.19 285 GLY A CA 1
ATOM 2111 C C . GLY A 1 285 ? -84.041 28.667 123.806 1.00 70.19 285 GLY A C 1
ATOM 2112 O O . GLY A 1 285 ? -83.130 28.532 122.994 1.00 70.19 285 GLY A O 1
ATOM 2113 N N . ARG A 1 286 ? -85.323 28.706 123.409 1.00 71.94 286 ARG A N 1
ATOM 2114 C CA . ARG A 1 286 ? -85.743 28.762 121.995 1.00 71.94 286 ARG A CA 1
ATOM 2115 C C . ARG A 1 286 ? -85.832 30.185 121.438 1.00 71.94 286 ARG A C 1
ATOM 2117 O O . ARG A 1 286 ? -85.789 30.339 120.221 1.00 71.94 286 ARG A O 1
ATOM 2124 N N . VAL A 1 287 ? -85.965 31.198 122.293 1.00 68.38 287 VAL A N 1
ATOM 2125 C CA . VAL A 1 287 ? -85.879 32.617 121.912 1.00 68.38 287 VAL A CA 1
ATOM 2126 C C . VAL A 1 287 ? -84.413 33.028 121.776 1.00 68.38 287 VAL A C 1
ATOM 2128 O O . VAL A 1 287 ? -84.048 33.651 120.779 1.00 68.38 287 VAL A O 1
ATOM 2131 N N . ASP A 1 288 ? -83.562 32.589 122.706 1.00 69.50 288 ASP A N 1
ATOM 2132 C CA . ASP A 1 288 ? -82.123 32.897 122.723 1.00 69.50 288 ASP A CA 1
ATOM 2133 C C . ASP A 1 288 ? -81.360 32.364 121.490 1.00 69.50 288 ASP A C 1
ATOM 2135 O O . ASP A 1 288 ? -80.295 32.875 121.160 1.00 69.50 288 ASP A O 1
ATOM 2139 N N . ALA A 1 289 ? -81.917 31.381 120.769 1.00 70.06 289 ALA A N 1
ATOM 2140 C CA . ALA A 1 289 ? -81.328 30.772 119.568 1.00 70.06 289 ALA A CA 1
ATOM 2141 C C . ALA A 1 289 ? -81.627 31.514 118.240 1.00 70.06 289 ALA A C 1
ATOM 2143 O O . ALA A 1 289 ? -81.129 31.126 117.181 1.00 70.06 289 ALA A O 1
ATOM 2144 N N . LEU A 1 290 ? -82.450 32.571 118.250 1.00 68.06 290 LEU A N 1
ATOM 2145 C CA . LEU A 1 290 ? -82.787 33.345 117.040 1.00 68.06 290 LEU A CA 1
ATOM 2146 C C . LEU A 1 290 ? -81.607 34.125 116.401 1.00 68.06 290 LEU A C 1
ATOM 2148 O O . LEU A 1 290 ? -81.574 34.216 115.167 1.00 68.06 290 LEU A O 1
ATOM 2152 N N . PRO A 1 291 ? -80.627 34.673 117.154 1.00 70.94 291 PRO A N 1
ATOM 2153 C CA . PRO A 1 291 ? -79.467 35.354 116.572 1.00 70.94 291 PRO A CA 1
ATOM 2154 C C . PRO A 1 291 ? -78.586 34.439 115.707 1.00 70.94 291 PRO A C 1
ATOM 2156 O O . PRO A 1 291 ? -78.172 34.848 114.621 1.00 70.94 291 PRO A O 1
ATOM 2159 N N . ASP A 1 292 ? -78.360 33.190 116.127 1.00 72.69 292 ASP A N 1
ATOM 2160 C CA . ASP A 1 292 ? -77.488 32.237 115.418 1.00 72.69 292 ASP A CA 1
ATOM 2161 C C . ASP A 1 292 ? -77.992 31.932 114.002 1.00 72.69 292 ASP A C 1
ATOM 2163 O O . ASP A 1 292 ? -77.213 31.882 113.045 1.00 72.69 292 ASP A O 1
ATOM 2167 N N . LEU A 1 293 ? -79.315 31.814 113.836 1.00 74.62 293 LEU A N 1
ATOM 2168 C CA . LEU A 1 293 ? -79.942 31.615 112.529 1.00 74.62 293 LEU A CA 1
ATOM 2169 C C . LEU A 1 293 ? -79.706 32.814 111.590 1.00 74.62 293 LEU A C 1
ATOM 2171 O O . LEU A 1 293 ? -79.549 32.636 110.382 1.00 74.62 293 LEU A O 1
ATOM 2175 N N . THR A 1 294 ? -79.614 34.026 112.143 1.00 73.94 294 THR A N 1
ATOM 2176 C CA . THR A 1 294 ? -79.293 35.247 111.383 1.00 73.94 294 THR A CA 1
ATOM 2177 C C . THR A 1 294 ? -77.820 35.256 110.951 1.00 73.94 294 THR A C 1
ATOM 2179 O O . THR A 1 294 ? -77.508 35.601 109.808 1.00 73.94 294 THR A O 1
ATOM 2182 N N . GLY A 1 295 ? -76.914 34.799 111.824 1.00 76.31 295 GLY A N 1
ATOM 2183 C CA . GLY A 1 295 ? -75.499 34.594 111.494 1.00 76.31 295 GLY A CA 1
ATOM 2184 C C . GLY A 1 295 ? -75.299 33.578 110.364 1.00 76.31 295 GLY A C 1
ATOM 2185 O O . GLY A 1 295 ? -74.576 33.855 109.404 1.00 76.31 295 GLY A O 1
ATOM 2186 N N . ALA A 1 296 ? -76.014 32.449 110.417 1.00 80.25 296 ALA A N 1
ATOM 2187 C CA . ALA A 1 296 ? -75.959 31.403 109.395 1.00 80.25 296 ALA A CA 1
ATOM 2188 C C . ALA A 1 296 ? -76.369 31.902 107.994 1.00 80.25 296 ALA A C 1
ATOM 2190 O O . ALA A 1 296 ? -75.728 31.540 107.004 1.00 80.25 296 ALA A O 1
ATOM 2191 N N . VAL A 1 297 ? -77.387 32.769 107.897 1.00 80.31 297 VAL A N 1
ATOM 2192 C CA . VAL A 1 297 ? -77.798 33.386 106.620 1.00 80.31 297 VAL A CA 1
ATOM 2193 C C . VAL A 1 297 ? -76.698 34.297 106.063 1.00 80.31 297 VAL A C 1
ATOM 2195 O O . VAL A 1 297 ? -76.363 34.188 104.886 1.00 80.31 297 VAL A O 1
ATOM 2198 N N . SER A 1 298 ? -76.066 35.127 106.898 1.00 79.31 298 SER A N 1
ATOM 2199 C CA . SER A 1 298 ? -74.946 35.991 106.479 1.00 79.31 298 SER A CA 1
ATOM 2200 C C . SER A 1 298 ? -73.731 35.186 105.976 1.00 79.31 298 SER A C 1
ATOM 2202 O O . SER A 1 298 ? -73.113 35.516 104.956 1.00 79.31 298 SER A O 1
ATOM 2204 N N . THR A 1 299 ? -73.429 34.059 106.633 1.00 81.00 299 THR A N 1
ATOM 2205 C CA . THR A 1 299 ? -72.406 33.099 106.179 1.00 81.00 299 THR A CA 1
ATOM 2206 C C . THR A 1 299 ? -72.780 32.413 104.858 1.00 81.00 299 THR A C 1
ATOM 2208 O O . THR A 1 299 ? -71.894 32.043 104.089 1.00 81.00 299 THR A O 1
ATOM 2211 N N . LEU A 1 300 ? -74.070 32.241 104.552 1.00 82.81 300 LEU A N 1
ATOM 2212 C CA . LEU A 1 300 ? -74.500 31.690 103.265 1.00 82.81 300 LEU A CA 1
ATOM 2213 C C . LEU A 1 300 ? -74.379 32.720 102.131 1.00 82.81 300 LEU A C 1
ATOM 2215 O O . LEU A 1 300 ? -73.878 32.364 101.066 1.00 82.81 300 LEU A O 1
ATOM 2219 N N . THR A 1 301 ? -74.748 33.984 102.364 1.00 83.81 301 THR A N 1
ATOM 2220 C CA . THR A 1 301 ? -74.587 35.075 101.382 1.00 83.81 301 THR A CA 1
ATOM 2221 C C . THR A 1 301 ? -73.123 35.252 100.980 1.00 83.81 301 THR A C 1
ATOM 2223 O O . THR A 1 301 ? -72.788 35.128 99.808 1.00 83.81 301 THR A O 1
ATOM 2226 N N . THR A 1 302 ? -72.221 35.398 101.953 1.00 84.69 302 THR A N 1
ATOM 2227 C CA . THR A 1 302 ? -70.776 35.552 101.683 1.00 84.69 302 THR A CA 1
ATOM 2228 C C . THR A 1 302 ? -70.160 34.346 100.957 1.00 84.69 302 THR A C 1
ATOM 2230 O O . THR A 1 302 ? -69.231 34.500 100.160 1.00 84.69 302 THR A O 1
ATOM 2233 N N . ARG A 1 303 ? -70.699 33.134 101.157 1.00 86.25 303 ARG A N 1
ATOM 2234 C CA . ARG A 1 303 ? -70.325 31.943 100.371 1.00 86.25 303 ARG A CA 1
ATOM 2235 C C . ARG A 1 303 ? -70.853 31.971 98.934 1.00 86.25 303 ARG A C 1
ATOM 2237 O O . ARG A 1 303 ? -70.182 31.422 98.064 1.00 86.25 303 ARG A O 1
ATOM 2244 N N . LEU A 1 304 ? -72.007 32.589 98.676 1.00 86.81 304 LEU A N 1
ATOM 2245 C CA . LEU A 1 304 ? -72.525 32.799 97.319 1.00 86.81 304 LEU A CA 1
ATOM 2246 C C . LEU A 1 304 ? -71.690 33.846 96.569 1.00 86.81 304 LEU A C 1
ATOM 2248 O O . LEU A 1 304 ? -71.280 33.572 95.446 1.00 86.81 304 LEU A O 1
ATOM 2252 N N . ASP A 1 305 ? -71.321 34.958 97.212 1.00 86.94 305 ASP A N 1
ATOM 2253 C CA . ASP A 1 305 ? -70.427 35.976 96.627 1.00 86.94 305 ASP A CA 1
ATOM 2254 C C . ASP A 1 305 ? -69.038 35.386 96.286 1.00 86.94 305 ASP A C 1
ATOM 2256 O O . ASP A 1 305 ? -68.451 35.645 95.229 1.00 86.94 305 ASP A O 1
ATOM 2260 N N . THR A 1 306 ? -68.523 34.516 97.163 1.00 86.06 306 THR A N 1
ATOM 2261 C CA . THR A 1 306 ? -67.277 33.761 96.931 1.00 86.06 306 THR A CA 1
ATOM 2262 C C . THR A 1 306 ? -67.415 32.774 95.762 1.00 86.06 306 THR A C 1
ATOM 2264 O O . THR A 1 306 ? -66.468 32.561 95.002 1.00 86.06 306 THR A O 1
ATOM 2267 N N . LEU A 1 307 ? -68.591 32.165 95.583 1.00 86.56 307 LEU A N 1
ATOM 2268 C CA . LEU A 1 307 ? -68.850 31.253 94.470 1.00 86.56 307 LEU A CA 1
ATOM 2269 C C . LEU A 1 307 ? -68.969 32.008 93.138 1.00 86.56 307 LEU A C 1
ATOM 2271 O O . LEU A 1 307 ? -68.378 31.573 92.154 1.00 86.56 307 LEU A O 1
ATOM 2275 N N . ASP A 1 308 ? -69.655 33.150 93.108 1.00 88.38 308 ASP A N 1
ATOM 2276 C CA . ASP A 1 308 ? -69.833 33.978 91.906 1.00 88.38 308 ASP A CA 1
ATOM 2277 C C . ASP A 1 308 ? -68.503 34.562 91.393 1.00 88.38 308 ASP A C 1
ATOM 2279 O O . ASP A 1 308 ? -68.161 34.447 90.211 1.00 88.38 308 ASP A O 1
ATOM 2283 N N . THR A 1 309 ? -67.665 35.069 92.302 1.00 87.88 309 THR A N 1
ATOM 2284 C CA . THR A 1 309 ? -66.294 35.501 91.975 1.00 87.88 309 THR A CA 1
ATOM 2285 C C . THR A 1 309 ? -65.413 34.342 91.484 1.00 87.88 309 THR A C 1
ATOM 2287 O O . THR A 1 309 ? -64.602 34.521 90.567 1.00 87.88 309 THR A O 1
ATOM 2290 N N . THR A 1 310 ? -65.615 33.124 92.002 1.00 87.69 310 THR A N 1
ATOM 2291 C CA . THR A 1 310 ? -64.946 31.908 91.503 1.00 87.69 310 THR A CA 1
ATOM 2292 C C . THR A 1 310 ? -65.436 31.519 90.100 1.00 87.69 310 THR A C 1
ATOM 2294 O O . THR A 1 310 ? -64.617 31.215 89.230 1.00 87.69 310 THR A O 1
ATOM 2297 N N . VAL A 1 311 ? -66.744 31.584 89.830 1.00 87.06 311 VAL A N 1
ATOM 2298 C CA . VAL A 1 311 ? -67.348 31.316 88.508 1.00 87.06 311 VAL A CA 1
ATOM 2299 C C . VAL A 1 311 ? -66.895 32.346 87.467 1.00 87.06 311 VAL A C 1
ATOM 2301 O O . VAL A 1 311 ? -66.531 31.975 86.348 1.00 87.06 311 VAL A O 1
ATOM 2304 N N . THR A 1 312 ? -66.817 33.623 87.838 1.00 88.75 312 THR A N 1
ATOM 2305 C CA . THR A 1 312 ? -66.275 34.698 86.989 1.00 88.75 312 THR A CA 1
ATOM 2306 C C . THR A 1 312 ? -64.795 34.460 86.656 1.00 88.75 312 THR A C 1
ATOM 2308 O O . THR A 1 312 ? -64.369 34.604 85.504 1.00 88.75 312 THR A O 1
ATOM 2311 N N . SER A 1 313 ? -64.010 34.001 87.636 1.00 86.12 313 SER A N 1
ATOM 2312 C CA . SER A 1 313 ? -62.600 33.635 87.438 1.00 86.12 313 SER A CA 1
ATOM 2313 C C . SER A 1 313 ? -62.443 32.427 86.503 1.00 86.12 313 SER A C 1
ATOM 2315 O O . SER A 1 313 ? -61.641 32.475 85.570 1.00 86.12 313 SER A O 1
ATOM 2317 N N . LEU A 1 314 ? -63.255 31.378 86.683 1.00 89.44 314 LEU A N 1
ATOM 2318 C CA . LEU A 1 314 ? -63.300 30.197 85.805 1.00 89.44 314 LEU A CA 1
ATOM 2319 C C . LEU A 1 314 ? -63.738 30.537 84.373 1.00 89.44 314 LEU A C 1
ATOM 2321 O O . LEU A 1 314 ? -63.187 30.007 83.411 1.00 89.44 314 LEU A O 1
ATOM 2325 N N . THR A 1 315 ? -64.687 31.458 84.214 1.00 89.62 315 THR A N 1
ATOM 2326 C CA . THR A 1 315 ? -65.115 31.957 82.896 1.00 89.62 315 THR A CA 1
ATOM 2327 C C . THR A 1 315 ? -63.966 32.691 82.196 1.00 89.62 315 THR A C 1
ATOM 2329 O O . THR A 1 315 ? -63.735 32.515 80.999 1.00 89.62 315 THR A O 1
ATOM 2332 N N . THR A 1 316 ? -63.184 33.462 82.955 1.00 88.62 316 THR A N 1
ATOM 2333 C CA . THR A 1 316 ? -62.010 34.181 82.442 1.00 88.62 316 THR A CA 1
ATOM 2334 C C . THR A 1 316 ? -60.894 33.219 82.015 1.00 88.62 316 THR A C 1
ATOM 2336 O O . THR A 1 316 ? -60.337 33.378 80.925 1.00 88.62 316 THR A O 1
ATOM 2339 N N . THR A 1 317 ? -60.591 32.183 82.807 1.00 88.88 317 THR A N 1
ATOM 2340 C CA . THR A 1 317 ? -59.576 31.180 82.430 1.00 88.88 317 THR A CA 1
ATOM 2341 C C . THR A 1 317 ? -60.028 30.298 81.266 1.00 88.88 317 THR A C 1
ATOM 2343 O O . THR A 1 317 ? -59.206 29.992 80.401 1.00 88.88 317 THR A O 1
ATOM 2346 N N . PHE A 1 318 ? -61.318 29.959 81.168 1.00 89.81 318 PHE A N 1
ATOM 2347 C CA . PHE A 1 318 ? -61.879 29.247 80.015 1.00 89.81 318 PHE A CA 1
ATOM 2348 C C . PHE A 1 318 ? -61.730 30.054 78.716 1.00 89.81 318 PHE A C 1
ATOM 2350 O O . PHE A 1 318 ? -61.245 29.525 77.716 1.00 89.81 318 PHE A O 1
ATOM 2357 N N . ASN A 1 319 ? -62.055 31.351 78.741 1.00 89.00 319 ASN A N 1
ATOM 2358 C CA . ASN A 1 319 ? -61.880 32.237 77.585 1.00 89.00 319 ASN A CA 1
ATOM 2359 C C . ASN A 1 319 ? -60.400 32.376 77.179 1.00 89.00 319 ASN A C 1
ATOM 2361 O O . ASN A 1 319 ? -60.080 32.327 75.989 1.00 89.00 319 ASN A O 1
ATOM 2365 N N . GLY A 1 320 ? -59.484 32.475 78.150 1.00 88.75 320 GLY A N 1
ATOM 2366 C CA . GLY A 1 320 ? -58.040 32.456 77.890 1.00 88.75 320 GLY A CA 1
ATOM 2367 C C . GLY A 1 320 ? -57.555 31.135 77.278 1.00 88.75 320 GLY A C 1
ATOM 2368 O O . GLY A 1 320 ? -56.754 31.138 76.343 1.00 88.75 320 GLY A O 1
ATOM 2369 N N . LEU A 1 321 ? -58.081 29.998 77.742 1.00 89.44 321 LEU A N 1
ATOM 2370 C CA . LEU A 1 321 ? -57.761 28.682 77.186 1.00 89.44 321 LEU A CA 1
ATOM 2371 C C . LEU A 1 321 ? -58.298 28.523 75.754 1.00 89.44 321 LEU A C 1
ATOM 2373 O O . LEU A 1 321 ? -57.576 28.025 74.893 1.00 89.44 321 LEU A O 1
ATOM 2377 N N . ALA A 1 322 ? -59.511 29.002 75.469 1.00 87.31 322 ALA A N 1
ATOM 2378 C CA . ALA A 1 322 ? -60.082 29.010 74.121 1.00 87.31 322 ALA A CA 1
ATOM 2379 C C . ALA A 1 322 ? -59.261 29.879 73.146 1.00 87.31 322 ALA A C 1
ATOM 2381 O O . ALA A 1 322 ? -58.994 29.460 72.016 1.00 87.31 322 ALA A O 1
ATOM 2382 N N . ALA A 1 323 ? -58.788 31.048 73.594 1.00 87.81 323 ALA A N 1
ATOM 2383 C CA . ALA A 1 323 ? -57.876 31.890 72.819 1.00 87.81 323 ALA A CA 1
ATOM 2384 C C . ALA A 1 323 ? -56.539 31.179 72.533 1.00 87.81 323 ALA A C 1
ATOM 2386 O O . ALA A 1 323 ? -56.080 31.173 71.389 1.00 87.81 323 ALA A O 1
ATOM 2387 N N . ASN A 1 324 ? -55.957 30.506 73.533 1.00 90.38 324 ASN A N 1
ATOM 2388 C CA . ASN A 1 324 ? -54.739 29.709 73.359 1.00 90.38 324 ASN A CA 1
ATOM 2389 C C . ASN A 1 324 ? -54.940 28.550 72.368 1.00 90.38 324 ASN A C 1
ATOM 2391 O O . ASN A 1 324 ? -54.092 28.345 71.502 1.00 90.38 324 ASN A O 1
ATOM 2395 N N . VAL A 1 325 ? -56.064 27.827 72.439 1.00 89.81 325 VAL A N 1
ATOM 2396 C CA . VAL A 1 325 ? -56.399 26.756 71.481 1.00 89.81 325 VAL A CA 1
ATOM 2397 C C . VAL A 1 325 ? -56.506 27.308 70.056 1.00 89.81 325 VAL A C 1
ATOM 2399 O O . VAL A 1 325 ? -55.900 26.740 69.153 1.00 89.81 325 VAL A O 1
ATOM 2402 N N . SER A 1 326 ? -57.171 28.450 69.856 1.00 87.69 326 SER A N 1
ATOM 2403 C CA . SER A 1 326 ? -57.249 29.125 68.548 1.00 87.69 326 SER A CA 1
ATOM 2404 C C . SER A 1 326 ? -55.866 29.546 68.013 1.00 87.69 326 SER A C 1
ATOM 2406 O O . SER A 1 326 ? -55.548 29.344 66.834 1.00 87.69 326 SER A O 1
ATOM 2408 N N . GLY A 1 327 ? -54.997 30.055 68.895 1.00 88.06 327 GLY A N 1
ATOM 2409 C CA . GLY A 1 327 ? -53.600 30.365 68.579 1.00 88.06 327 GLY A CA 1
ATOM 2410 C C . GLY A 1 327 ? -52.799 29.128 68.160 1.00 88.06 327 GLY A C 1
ATOM 2411 O O . GLY A 1 327 ? -52.132 29.150 67.124 1.00 88.06 327 GLY A O 1
ATOM 2412 N N . LEU A 1 328 ? -52.920 28.020 68.900 1.00 89.88 328 LEU A N 1
ATOM 2413 C CA . LEU A 1 328 ? -52.293 26.738 68.558 1.00 89.88 328 LEU A CA 1
ATOM 2414 C C . LEU A 1 328 ? -52.823 26.174 67.231 1.00 89.88 328 LEU A C 1
ATOM 2416 O O . LEU A 1 328 ? -52.027 25.699 66.423 1.00 89.88 328 LEU A O 1
ATOM 2420 N N . THR A 1 329 ? -54.129 26.261 66.960 1.00 90.88 329 THR A N 1
ATOM 2421 C CA . THR A 1 329 ? -54.720 25.843 65.674 1.00 90.88 329 THR A CA 1
ATOM 2422 C C . THR A 1 329 ? -54.160 26.662 64.506 1.00 90.88 329 THR A C 1
ATOM 2424 O O . THR A 1 329 ? -53.796 26.099 63.473 1.00 90.88 329 THR A O 1
ATOM 2427 N N . SER A 1 330 ? -54.008 27.977 64.683 1.00 87.81 330 SER A N 1
ATOM 2428 C CA . SER A 1 330 ? -53.420 28.874 63.675 1.00 87.81 330 SER A CA 1
ATOM 2429 C C . SER A 1 330 ? -51.923 28.598 63.453 1.00 87.81 330 SER A C 1
ATOM 2431 O O . SER A 1 330 ? -51.444 28.572 62.314 1.00 87.81 330 SER A O 1
ATOM 2433 N N . GLY A 1 331 ? -51.185 28.312 64.531 1.00 89.25 331 GLY A N 1
ATOM 2434 C CA . GLY A 1 331 ? -49.788 27.876 64.476 1.00 89.25 331 GLY A CA 1
ATOM 2435 C C . GLY A 1 331 ? -49.618 26.531 63.765 1.00 89.25 331 GLY A C 1
ATOM 2436 O O . GLY A 1 331 ? -48.737 26.396 62.917 1.00 89.25 331 GLY A O 1
ATOM 2437 N N . LEU A 1 332 ? -50.504 25.565 64.028 1.00 91.06 332 LEU A N 1
ATOM 2438 C CA . LEU A 1 332 ? -50.523 24.262 63.357 1.00 91.06 332 LEU A CA 1
ATOM 2439 C C . LEU A 1 332 ? -50.825 24.398 61.856 1.00 91.06 332 LEU A C 1
ATOM 2441 O O . LEU A 1 332 ? -50.160 23.759 61.043 1.00 91.06 332 LEU A O 1
ATOM 2445 N N . GLY A 1 333 ? -51.767 25.268 61.475 1.00 88.69 333 GLY A N 1
ATOM 2446 C CA . GLY A 1 333 ? -52.033 25.594 60.070 1.00 88.69 333 GLY A CA 1
ATOM 2447 C C . GLY A 1 333 ? -50.805 26.184 59.368 1.00 88.69 333 GLY A C 1
ATOM 2448 O O . GLY A 1 333 ? -50.418 25.722 58.293 1.00 88.69 333 GLY A O 1
ATOM 2449 N N . THR A 1 334 ? -50.129 27.134 60.019 1.00 90.69 334 THR A N 1
ATOM 2450 C CA . THR A 1 334 ? -48.881 27.740 59.521 1.00 90.69 334 THR A CA 1
ATOM 2451 C C . THR A 1 334 ? -47.775 26.689 59.356 1.00 90.69 334 THR A C 1
ATOM 2453 O O . THR A 1 334 ? -47.152 26.593 58.293 1.00 90.69 334 THR A O 1
ATOM 2456 N N . LEU A 1 335 ? -47.574 25.833 60.363 1.00 89.81 335 LEU A N 1
ATOM 2457 C CA . LEU A 1 335 ? -46.606 24.736 60.315 1.00 89.81 335 LEU A CA 1
ATOM 2458 C C . LEU A 1 335 ? -46.923 23.751 59.179 1.00 89.81 335 LEU A C 1
ATOM 2460 O O . LEU A 1 335 ? -46.023 23.386 58.429 1.00 89.81 335 LEU A O 1
ATOM 2464 N N . ASN A 1 336 ? -48.194 23.389 58.986 1.00 90.62 336 ASN A N 1
ATOM 2465 C CA . ASN A 1 336 ? -48.623 22.506 57.901 1.00 90.62 336 ASN A CA 1
ATOM 2466 C C . ASN A 1 336 ? -48.336 23.108 56.511 1.00 90.62 336 ASN A C 1
ATOM 2468 O O . ASN A 1 336 ? -47.813 22.416 55.640 1.00 90.62 336 ASN A O 1
ATOM 2472 N N . THR A 1 337 ? -48.582 24.411 56.306 1.00 90.50 337 THR A N 1
ATOM 2473 C CA . THR A 1 337 ? -48.193 25.078 55.043 1.00 90.50 337 THR A CA 1
ATOM 2474 C C . THR A 1 337 ? -46.675 25.101 54.835 1.00 90.50 337 THR A C 1
ATOM 2476 O O . THR A 1 337 ? -46.207 24.897 53.715 1.00 90.50 337 THR A O 1
ATOM 2479 N N . THR A 1 338 ? -45.896 25.246 55.913 1.00 89.31 338 THR A N 1
ATOM 2480 C CA . THR A 1 338 ? -44.425 25.201 55.870 1.00 89.31 338 THR A CA 1
ATOM 2481 C C . THR A 1 338 ? -43.921 23.800 55.505 1.00 89.31 338 THR A C 1
ATOM 2483 O O . THR A 1 338 ? -43.068 23.667 54.631 1.00 89.31 338 THR A O 1
ATOM 2486 N N . VAL A 1 339 ? -44.487 22.744 56.102 1.00 89.94 339 VAL A N 1
ATOM 2487 C CA . VAL A 1 339 ? -44.177 21.336 55.784 1.00 89.94 339 VAL A CA 1
ATOM 2488 C C . VAL A 1 339 ? -44.566 20.986 54.345 1.00 89.94 339 VAL A C 1
ATOM 2490 O O . VAL A 1 339 ? -43.797 20.317 53.654 1.00 89.94 339 VAL A O 1
ATOM 2493 N N . GLY A 1 340 ? -45.707 21.475 53.850 1.00 89.94 340 GLY A N 1
ATOM 2494 C CA . GLY A 1 340 ? -46.101 21.313 52.447 1.00 89.94 340 GLY A CA 1
ATOM 2495 C C . GLY A 1 340 ? -45.122 21.992 51.482 1.00 89.94 340 GLY A C 1
ATOM 2496 O O . GLY A 1 340 ? -44.670 21.370 50.520 1.00 89.94 340 GLY A O 1
ATOM 2497 N N . GLY A 1 341 ? -44.717 23.231 51.780 1.00 89.31 341 GLY A N 1
ATOM 2498 C CA . GLY A 1 341 ? -43.695 23.951 51.013 1.00 89.31 341 GLY A CA 1
ATOM 2499 C C . GLY A 1 341 ? -42.338 23.238 51.010 1.00 89.31 341 GLY A C 1
ATOM 2500 O O . GLY A 1 341 ? -41.734 23.071 49.951 1.00 89.31 341 GLY A O 1
ATOM 2501 N N . LEU A 1 342 ? -41.892 22.747 52.171 1.00 90.44 342 LEU A N 1
ATOM 2502 C CA . LEU A 1 342 ? -40.635 22.004 52.310 1.00 90.44 342 LEU A CA 1
ATOM 2503 C C . LEU A 1 342 ? -40.681 20.642 51.596 1.00 90.44 342 LEU A C 1
ATOM 2505 O O . LEU A 1 342 ? -39.695 20.207 51.007 1.00 90.44 342 LEU A O 1
ATOM 2509 N N . THR A 1 343 ? -41.844 19.990 51.578 1.00 91.75 343 THR A N 1
ATOM 2510 C CA . THR A 1 343 ? -42.069 18.772 50.785 1.00 91.75 343 THR A CA 1
ATOM 2511 C C . THR A 1 343 ? -41.925 19.075 49.290 1.00 91.75 343 THR A C 1
ATOM 2513 O O . THR A 1 343 ? -41.221 18.357 48.581 1.00 91.75 343 THR A O 1
ATOM 2516 N N . GLY A 1 344 ? -42.494 20.191 48.819 1.00 89.94 344 GLY A N 1
ATOM 2517 C CA . GLY A 1 344 ? -42.347 20.661 47.439 1.00 89.94 344 GLY A CA 1
ATOM 2518 C C . GLY A 1 344 ? -40.898 20.967 47.036 1.00 89.94 344 GLY A C 1
ATOM 2519 O O . GLY A 1 344 ? -40.476 20.603 45.932 1.00 89.94 344 GLY A O 1
ATOM 2520 N N . THR A 1 345 ? -40.099 21.578 47.921 1.00 91.31 345 THR A N 1
ATOM 2521 C CA . THR A 1 345 ? -38.670 21.816 47.645 1.00 91.31 345 THR A CA 1
ATOM 2522 C C . THR A 1 345 ? -37.862 20.518 47.646 1.00 91.31 345 THR A C 1
ATOM 2524 O O . THR A 1 345 ? -37.020 20.349 46.765 1.00 91.31 345 THR A O 1
ATOM 2527 N N . VAL A 1 346 ? -38.159 19.559 48.532 1.00 91.50 346 VAL A N 1
ATOM 2528 C CA . VAL A 1 346 ? -37.543 18.217 48.520 1.00 91.50 346 VAL A CA 1
ATOM 2529 C C . VAL A 1 346 ? -37.878 17.450 47.234 1.00 91.50 346 VAL A C 1
ATOM 2531 O O . VAL A 1 346 ? -36.971 16.899 46.609 1.00 91.50 346 VAL A O 1
ATOM 2534 N N . SER A 1 347 ? -39.133 17.457 46.770 1.00 89.75 347 SER A N 1
ATOM 2535 C CA . SER A 1 347 ? -39.514 16.838 45.486 1.00 89.75 347 SER A CA 1
ATOM 2536 C C . SER A 1 347 ? -38.803 17.486 44.289 1.00 89.75 347 SER A C 1
ATOM 2538 O O . SER A 1 347 ? -38.345 16.786 43.380 1.00 89.75 347 SER A O 1
ATOM 2540 N N . SER A 1 348 ? -38.651 18.813 44.304 1.00 89.38 348 SER A N 1
ATOM 2541 C CA . SER A 1 348 ? -37.941 19.566 43.258 1.00 89.38 348 SER A CA 1
ATOM 2542 C C . SER A 1 348 ? -36.433 19.279 43.253 1.00 89.38 348 SER A C 1
ATOM 2544 O O . SER A 1 348 ? -35.833 19.065 42.196 1.00 89.38 348 SER A O 1
ATOM 2546 N N . LEU A 1 349 ? -35.815 19.216 44.436 1.00 91.12 349 LEU A N 1
ATOM 2547 C CA . LEU A 1 349 ? -34.399 18.889 44.591 1.00 91.12 349 LEU A CA 1
ATOM 2548 C C . LEU A 1 349 ? -34.113 17.432 44.201 1.00 91.12 349 LEU A C 1
ATOM 2550 O O . LEU A 1 349 ? -33.157 17.184 43.473 1.00 91.12 349 LEU A O 1
ATOM 2554 N N . SER A 1 350 ? -34.978 16.489 44.587 1.00 92.56 350 SER A N 1
ATOM 2555 C CA . SER A 1 350 ? -34.910 15.083 44.159 1.00 92.56 350 SER A CA 1
ATOM 2556 C C . SER A 1 350 ? -34.961 14.949 42.630 1.00 92.56 350 SER A C 1
ATOM 2558 O O . SER A 1 350 ? -34.122 14.277 42.030 1.00 92.56 350 SER A O 1
ATOM 2560 N N . SER A 1 351 ? -35.865 15.690 41.979 1.00 89.69 351 SER A N 1
ATOM 2561 C CA . SER A 1 351 ? -35.961 15.745 40.512 1.00 89.69 351 SER A CA 1
ATOM 2562 C C . SER A 1 351 ? -34.689 16.314 39.864 1.00 89.69 351 SER A C 1
ATOM 2564 O O . SER A 1 351 ? -34.234 15.814 38.836 1.00 89.69 351 SER A O 1
ATOM 2566 N N . THR A 1 352 ? -34.071 17.319 40.492 1.00 90.19 352 THR A N 1
ATOM 2567 C CA . THR A 1 352 ? -32.802 17.912 40.036 1.00 90.19 352 THR A CA 1
ATOM 2568 C C . THR A 1 352 ? -31.634 16.931 40.191 1.00 90.19 352 THR A C 1
ATOM 2570 O O . THR A 1 352 ? -30.835 16.788 39.270 1.00 90.19 352 THR A O 1
ATOM 2573 N N . VAL A 1 353 ? -31.554 16.203 41.311 1.00 89.50 353 VAL A N 1
ATOM 2574 C CA . VAL A 1 353 ? -30.538 15.159 41.552 1.00 89.50 353 VAL A CA 1
ATOM 2575 C C . VAL A 1 353 ? -30.683 13.998 40.563 1.00 89.50 353 VAL A C 1
ATOM 2577 O O . VAL A 1 353 ? -29.681 13.542 40.013 1.00 89.50 353 VAL A O 1
ATOM 2580 N N . ALA A 1 354 ? -31.911 13.567 40.260 1.00 88.44 354 ALA A N 1
ATOM 2581 C CA . ALA A 1 354 ? -32.166 12.566 39.224 1.00 88.44 354 ALA A CA 1
ATOM 2582 C C . ALA A 1 354 ? -31.714 13.050 37.831 1.00 88.44 354 ALA A C 1
ATOM 2584 O O . ALA A 1 354 ? -31.038 12.314 37.112 1.00 88.44 354 ALA A O 1
ATOM 2585 N N . GLY A 1 355 ? -32.015 14.305 37.473 1.00 87.69 355 GLY A N 1
ATOM 2586 C CA . GLY A 1 355 ? -31.539 14.923 36.230 1.00 87.69 355 GLY A CA 1
ATOM 2587 C C . GLY A 1 355 ? -30.010 15.007 36.145 1.00 87.69 355 GLY A C 1
ATOM 2588 O O . GLY A 1 355 ? -29.437 14.673 35.107 1.00 87.69 355 GLY A O 1
ATOM 2589 N N . LEU A 1 356 ? -29.346 15.370 37.248 1.00 90.56 356 LEU A N 1
ATOM 2590 C CA . LEU A 1 356 ? -27.883 15.402 37.339 1.00 90.56 356 LEU A CA 1
ATOM 2591 C C . LEU A 1 356 ? -27.265 14.011 37.133 1.00 90.56 356 LEU A C 1
ATOM 2593 O O . LEU A 1 356 ? -26.319 13.885 36.357 1.00 90.56 356 LEU A O 1
ATOM 2597 N N . GLY A 1 357 ? -27.837 12.964 37.738 1.00 89.62 357 GLY A N 1
ATOM 2598 C CA . GLY A 1 357 ? -27.398 11.578 37.534 1.00 89.62 357 GLY A CA 1
ATOM 2599 C C . GLY A 1 357 ? -27.528 11.100 36.081 1.00 89.62 357 GLY A C 1
ATOM 2600 O O . GLY A 1 357 ? -26.650 10.395 35.581 1.00 89.62 357 GLY A O 1
ATOM 2601 N N . VAL A 1 358 ? -28.568 11.540 35.360 1.00 92.69 358 VAL A N 1
ATOM 2602 C CA . VAL A 1 358 ? -28.695 11.282 33.913 1.00 92.69 358 VAL A CA 1
ATOM 2603 C C . VAL A 1 358 ? -27.591 11.997 33.130 1.00 92.69 358 VAL A C 1
ATOM 2605 O O . VAL A 1 358 ? -26.960 11.372 32.276 1.00 92.69 358 VAL A O 1
ATOM 2608 N N . THR A 1 359 ? -27.300 13.272 33.421 1.00 89.75 359 THR A N 1
ATOM 2609 C CA . THR A 1 359 ? -26.187 13.968 32.749 1.00 89.75 359 THR A CA 1
ATOM 2610 C C . THR A 1 359 ? -24.827 13.350 33.057 1.00 89.75 359 THR A C 1
ATOM 2612 O O . THR A 1 359 ? -24.019 13.233 32.141 1.00 89.75 359 THR A O 1
ATOM 2615 N N . ASP A 1 360 ? -24.582 12.907 34.290 1.00 90.06 360 ASP A N 1
ATOM 2616 C CA . ASP A 1 360 ? -23.314 12.286 34.687 1.00 90.06 360 ASP A CA 1
ATOM 2617 C C . ASP A 1 360 ? -23.093 10.951 33.954 1.00 90.06 360 ASP A C 1
ATOM 2619 O O . ASP A 1 360 ? -22.044 10.727 33.349 1.00 90.06 360 ASP A O 1
ATOM 2623 N N . SER A 1 361 ? -24.140 10.123 33.852 1.00 89.44 361 SER A N 1
ATOM 2624 C CA . SER A 1 361 ? -24.128 8.895 33.045 1.00 89.44 361 SER A CA 1
ATOM 2625 C C . SER A 1 361 ? -23.867 9.166 31.551 1.00 89.44 361 SER A C 1
ATOM 2627 O O . SER A 1 361 ? -23.088 8.453 30.911 1.00 89.44 361 SER A O 1
ATOM 2629 N N . VAL A 1 362 ? -24.442 10.240 30.992 1.00 92.62 362 VAL A N 1
ATOM 2630 C CA . VAL A 1 362 ? -24.174 10.677 29.608 1.00 92.62 362 VAL A CA 1
ATOM 2631 C C . VAL A 1 362 ? -22.740 11.197 29.437 1.00 92.62 362 VAL A C 1
ATOM 2633 O O . VAL A 1 362 ? -22.120 10.925 28.405 1.00 92.62 362 VAL A O 1
ATOM 2636 N N . LEU A 1 363 ? -22.181 11.915 30.418 1.00 91.31 363 LEU A N 1
ATOM 2637 C CA . LEU A 1 363 ? -20.777 12.335 30.384 1.00 91.31 363 LEU A CA 1
ATOM 2638 C C . LEU A 1 363 ? -19.833 11.130 30.461 1.00 91.31 363 LEU A C 1
ATOM 2640 O O . LEU A 1 363 ? -18.912 11.062 29.649 1.00 91.31 363 LEU A O 1
ATOM 2644 N N . ALA A 1 364 ? -20.088 10.159 31.340 1.00 90.88 364 ALA A N 1
ATOM 2645 C CA . ALA A 1 364 ? -19.305 8.926 31.433 1.00 90.88 364 ALA A CA 1
ATOM 2646 C C . ALA A 1 364 ? -19.328 8.129 30.114 1.00 90.88 364 ALA A C 1
ATOM 2648 O O . ALA A 1 364 ? -18.278 7.745 29.601 1.00 90.88 364 ALA A O 1
ATOM 2649 N N . GLY A 1 365 ? -20.501 7.966 29.489 1.00 91.56 365 GLY A N 1
ATOM 2650 C CA . GLY A 1 365 ? -20.612 7.324 28.172 1.00 91.56 365 GLY A CA 1
ATOM 2651 C C . GLY A 1 365 ? -19.823 8.053 27.073 1.00 91.56 365 GLY A C 1
ATOM 2652 O O . GLY A 1 365 ? -19.156 7.418 26.251 1.00 91.56 365 GLY A O 1
ATOM 2653 N N . ARG A 1 366 ? -19.831 9.393 27.084 1.00 93.19 366 ARG A N 1
ATOM 2654 C CA . ARG A 1 366 ? -19.008 10.215 26.177 1.00 93.19 366 ARG A CA 1
ATOM 2655 C C . ARG A 1 366 ? -17.512 10.103 26.475 1.00 93.19 366 ARG A C 1
ATOM 2657 O O . ARG A 1 366 ? -16.731 10.101 25.528 1.00 93.19 366 ARG A O 1
ATOM 2664 N N . LEU A 1 367 ? -17.119 9.997 27.745 1.00 92.88 367 LEU A N 1
ATOM 2665 C CA . LEU A 1 367 ? -15.723 9.845 28.160 1.00 92.88 367 LEU A CA 1
ATOM 2666 C C . LEU A 1 367 ? -15.157 8.503 27.677 1.00 92.88 367 LEU A C 1
ATOM 2668 O O . LEU A 1 367 ? -14.145 8.498 26.987 1.00 92.88 367 LEU A O 1
ATOM 2672 N N . ASN A 1 368 ? -15.876 7.401 27.914 1.00 91.19 368 ASN A N 1
ATOM 2673 C CA . ASN A 1 368 ? -15.505 6.062 27.437 1.00 91.19 368 ASN A CA 1
ATOM 2674 C C . ASN A 1 368 ? -15.418 6.006 25.898 1.00 91.19 368 ASN A C 1
ATOM 2676 O O . ASN A 1 368 ? -14.554 5.338 25.332 1.00 91.19 368 ASN A O 1
ATOM 2680 N N . THR A 1 369 ? -16.308 6.728 25.203 1.00 92.50 369 THR A N 1
ATOM 2681 C CA . THR A 1 369 ? -16.260 6.856 23.735 1.00 92.50 369 THR A CA 1
ATOM 2682 C C . THR A 1 369 ? -15.002 7.606 23.290 1.00 92.50 369 THR A C 1
ATOM 2684 O O . THR A 1 369 ? -14.324 7.167 22.363 1.00 92.50 369 THR A O 1
ATOM 2687 N N . LEU A 1 370 ? -14.667 8.714 23.960 1.00 91.44 370 LEU A N 1
ATOM 2688 C CA . LEU A 1 370 ? -13.472 9.503 23.663 1.00 91.44 370 LEU A CA 1
ATOM 2689 C C . LEU A 1 370 ? -12.191 8.702 23.933 1.00 91.44 370 LEU A C 1
ATOM 2691 O O . LEU A 1 370 ? -11.316 8.665 23.072 1.00 91.44 370 LEU A O 1
ATOM 2695 N N . GLU A 1 371 ? -12.111 8.012 25.070 1.00 93.38 371 GLU A N 1
ATOM 2696 C CA . GLU A 1 371 ? -11.004 7.119 25.430 1.00 93.38 371 GLU A CA 1
ATOM 2697 C C . GLU A 1 371 ? -10.799 6.032 24.365 1.00 93.38 371 GLU A C 1
ATOM 2699 O O . GLU A 1 371 ? -9.707 5.922 23.812 1.00 93.38 371 GLU A O 1
ATOM 2704 N N . SER A 1 372 ? -11.869 5.340 23.957 1.00 90.06 372 SER A N 1
ATOM 2705 C CA . SER A 1 372 ? -11.832 4.356 22.864 1.00 90.06 372 SER A CA 1
ATOM 2706 C C . SER A 1 372 ? -11.321 4.945 21.538 1.00 90.06 372 SER A C 1
ATOM 2708 O O . SER A 1 372 ? -10.503 4.321 20.853 1.00 90.06 372 SER A O 1
ATOM 2710 N N . THR A 1 373 ? -11.720 6.176 21.182 1.00 91.75 373 THR A N 1
ATOM 2711 C CA . THR A 1 373 ? -11.167 6.851 19.991 1.00 91.75 373 THR A CA 1
ATOM 2712 C C . THR A 1 373 ? -9.701 7.257 20.151 1.00 91.75 373 THR A C 1
ATOM 2714 O O . THR A 1 373 ? -8.964 7.205 19.170 1.00 91.75 373 THR A O 1
ATOM 2717 N N . VAL A 1 374 ? -9.249 7.612 21.359 1.00 91.38 374 VAL A N 1
ATOM 2718 C CA . VAL A 1 374 ? -7.840 7.934 21.640 1.00 91.38 374 VAL A CA 1
ATOM 2719 C C . VAL A 1 374 ? -6.972 6.678 21.560 1.00 91.38 374 VAL A C 1
ATOM 2721 O O . VAL A 1 374 ? -5.930 6.730 20.911 1.00 91.38 374 VAL A O 1
ATOM 2724 N N . THR A 1 375 ? -7.412 5.546 22.120 1.00 91.31 375 THR A N 1
ATOM 2725 C CA . THR A 1 375 ? -6.732 4.247 21.963 1.00 91.31 375 THR A CA 1
ATOM 2726 C C . THR A 1 375 ? -6.651 3.852 20.490 1.00 91.31 375 THR A C 1
ATOM 2728 O O . THR A 1 375 ? -5.557 3.635 19.981 1.00 91.31 375 THR A O 1
ATOM 2731 N N . SER A 1 376 ? -7.776 3.892 19.766 1.00 89.25 376 SER A N 1
ATOM 2732 C CA . SER A 1 376 ? -7.820 3.560 18.331 1.00 89.25 376 SER A CA 1
ATOM 2733 C C . SER A 1 376 ? -6.890 4.440 17.483 1.00 89.25 376 SER A C 1
ATOM 2735 O O . SER A 1 376 ? -6.322 3.979 16.494 1.00 89.25 376 SER A O 1
ATOM 2737 N N . LEU A 1 377 ? -6.728 5.716 17.852 1.00 88.94 377 LEU A N 1
ATOM 2738 C CA . LEU A 1 377 ? -5.823 6.639 17.167 1.00 88.94 377 LEU A CA 1
ATOM 2739 C C . LEU A 1 377 ? -4.354 6.393 17.549 1.00 88.94 377 LEU A C 1
ATOM 2741 O O . LEU A 1 377 ? -3.481 6.510 16.692 1.00 88.94 377 LEU A O 1
ATOM 2745 N N . ALA A 1 378 ? -4.079 6.030 18.805 1.00 90.44 378 ALA A N 1
ATOM 2746 C CA . ALA A 1 378 ? -2.745 5.654 19.269 1.00 90.44 378 ALA A CA 1
ATOM 2747 C C . ALA A 1 378 ? -2.256 4.356 18.607 1.00 90.44 378 ALA A C 1
ATOM 2749 O O . ALA A 1 378 ? -1.112 4.310 18.158 1.00 90.44 378 ALA A O 1
ATOM 2750 N N . ASP A 1 379 ? -3.128 3.355 18.460 1.00 89.50 379 ASP A N 1
ATOM 2751 C CA . ASP A 1 379 ? -2.830 2.083 17.787 1.00 89.50 379 ASP A CA 1
ATOM 2752 C C . ASP A 1 379 ? -2.557 2.267 16.280 1.00 89.50 379 ASP A C 1
ATOM 2754 O O . ASP A 1 379 ? -1.754 1.540 15.697 1.00 89.50 379 ASP A O 1
ATOM 2758 N N . ALA A 1 380 ? -3.156 3.283 15.645 1.00 89.88 380 ALA A N 1
ATOM 2759 C CA . ALA A 1 380 ? -2.934 3.605 14.232 1.00 89.88 380 ALA A CA 1
ATOM 2760 C C . ALA A 1 380 ? -1.610 4.355 13.949 1.00 89.88 380 ALA A C 1
ATOM 2762 O O . ALA A 1 380 ? -1.128 4.358 12.812 1.00 89.88 380 ALA A O 1
ATOM 2763 N N . VAL A 1 381 ? -1.001 5.004 14.952 1.00 93.00 381 VAL A N 1
ATOM 2764 C CA . VAL A 1 381 ? 0.255 5.763 14.779 1.00 93.00 381 VAL A CA 1
ATOM 2765 C C . VAL A 1 381 ? 1.457 4.863 14.429 1.00 93.00 381 VAL A C 1
ATOM 2767 O O . VAL A 1 381 ? 2.202 5.237 13.517 1.00 93.00 381 VAL A O 1
ATOM 2770 N N . PRO A 1 382 ? 1.673 3.690 15.064 1.00 91.06 382 PRO A N 1
ATOM 2771 C CA . PRO A 1 382 ? 2.687 2.718 14.650 1.00 91.06 382 PRO A CA 1
ATOM 2772 C C . PRO A 1 382 ? 2.589 2.296 13.178 1.00 91.06 382 PRO A C 1
ATOM 2774 O O . PRO A 1 382 ? 3.595 2.355 12.469 1.00 91.06 382 PRO A O 1
ATOM 2777 N N . ASP A 1 383 ? 1.396 1.952 12.688 1.00 89.25 383 ASP A N 1
ATOM 2778 C CA . ASP A 1 383 ? 1.187 1.531 11.293 1.00 89.25 383 ASP A CA 1
ATOM 2779 C C . ASP A 1 383 ? 1.472 2.667 10.303 1.00 89.25 383 ASP A C 1
ATOM 2781 O O . ASP A 1 383 ? 2.139 2.471 9.279 1.00 89.25 383 ASP A O 1
ATOM 2785 N N . LEU A 1 384 ? 1.043 3.891 10.630 1.00 91.56 384 LEU A N 1
ATOM 2786 C CA . LEU A 1 384 ? 1.341 5.071 9.821 1.00 91.56 384 LEU A CA 1
ATOM 2787 C C . LEU A 1 384 ? 2.851 5.383 9.814 1.00 91.56 384 LEU A C 1
ATOM 2789 O O . LEU A 1 384 ? 3.415 5.711 8.770 1.00 91.56 384 LEU A O 1
ATOM 2793 N N . THR A 1 385 ? 3.526 5.206 10.953 1.00 92.25 385 THR A N 1
ATOM 2794 C CA . THR A 1 385 ? 4.984 5.377 11.092 1.00 92.25 385 THR A CA 1
ATOM 2795 C C . THR A 1 385 ? 5.751 4.334 10.273 1.00 92.25 385 THR A C 1
ATOM 2797 O O . THR A 1 385 ? 6.690 4.681 9.553 1.00 92.25 385 THR A O 1
ATOM 2800 N N . SER A 1 386 ? 5.314 3.073 10.316 1.00 89.75 386 SER A N 1
ATOM 2801 C CA . SER A 1 386 ? 5.845 1.976 9.496 1.00 89.75 386 SER A CA 1
ATOM 2802 C C . SER A 1 386 ? 5.673 2.261 7.997 1.00 89.75 386 SER A C 1
ATOM 2804 O O . SER A 1 386 ? 6.623 2.152 7.219 1.00 89.75 386 SER A O 1
ATOM 2806 N N . THR A 1 387 ? 4.493 2.751 7.602 1.00 91.94 387 THR A N 1
ATOM 2807 C CA . THR A 1 387 ? 4.189 3.154 6.219 1.00 91.94 387 THR A CA 1
ATOM 2808 C C . THR A 1 387 ? 5.120 4.275 5.737 1.00 91.94 387 THR A C 1
ATOM 2810 O O . THR A 1 387 ? 5.675 4.191 4.639 1.00 91.94 387 THR A O 1
ATOM 2813 N N . VAL A 1 388 ? 5.364 5.297 6.566 1.00 91.06 388 VAL A N 1
ATOM 2814 C CA . VAL A 1 388 ? 6.306 6.391 6.256 1.00 91.06 388 VAL A CA 1
ATOM 2815 C C . VAL A 1 388 ? 7.751 5.885 6.138 1.00 91.06 388 VAL A C 1
ATOM 2817 O O . VAL A 1 388 ? 8.467 6.303 5.226 1.00 91.06 388 VAL A O 1
ATOM 2820 N N . ALA A 1 389 ? 8.184 4.953 6.993 1.00 90.62 389 ALA A N 1
ATOM 2821 C CA . ALA A 1 389 ? 9.514 4.343 6.902 1.00 90.62 389 ALA A CA 1
ATOM 2822 C C . ALA A 1 389 ? 9.691 3.500 5.620 1.00 90.62 389 ALA A C 1
ATOM 2824 O O . ALA A 1 389 ? 10.735 3.578 4.959 1.00 90.62 389 ALA A O 1
ATOM 2825 N N . GLY A 1 390 ? 8.657 2.751 5.220 1.00 91.62 390 GLY A N 1
ATOM 2826 C CA . GLY A 1 390 ? 8.622 2.014 3.954 1.00 91.62 390 GLY A CA 1
ATOM 2827 C C . GLY A 1 390 ? 8.724 2.939 2.736 1.00 91.62 390 GLY A C 1
ATOM 2828 O O . GLY A 1 390 ? 9.593 2.745 1.885 1.00 91.62 390 GLY A O 1
ATOM 2829 N N . LEU A 1 391 ? 7.910 4.000 2.695 1.00 91.81 391 LEU A N 1
ATOM 2830 C CA . LEU A 1 391 ? 7.950 5.012 1.631 1.00 91.81 391 LEU A CA 1
ATOM 2831 C C . LEU A 1 391 ? 9.308 5.729 1.560 1.00 91.81 391 LEU A C 1
ATOM 2833 O O . LEU A 1 391 ? 9.844 5.909 0.469 1.00 91.81 391 LEU A O 1
ATOM 2837 N N . SER A 1 392 ? 9.904 6.079 2.704 1.00 92.75 392 SER A N 1
ATOM 2838 C CA . SER A 1 392 ? 11.250 6.671 2.773 1.00 92.75 392 SER A CA 1
ATOM 2839 C C . SER A 1 392 ? 12.313 5.752 2.153 1.00 92.75 392 SER A C 1
ATOM 2841 O O . SER A 1 392 ? 13.119 6.180 1.323 1.00 92.75 392 SER A O 1
ATOM 2843 N N . THR A 1 393 ? 12.251 4.454 2.468 1.00 92.69 393 THR A N 1
ATOM 2844 C CA . THR A 1 393 ? 13.138 3.429 1.889 1.00 92.69 393 THR A CA 1
ATOM 2845 C C . THR A 1 393 ? 12.943 3.304 0.373 1.00 92.69 393 THR A C 1
ATOM 2847 O O . THR A 1 393 ? 13.915 3.208 -0.378 1.00 92.69 393 THR A O 1
ATOM 2850 N N . GLN A 1 394 ? 11.694 3.363 -0.099 1.00 91.50 394 GLN A N 1
ATOM 2851 C CA . GLN A 1 394 ? 11.363 3.298 -1.524 1.00 91.50 394 GLN A CA 1
ATOM 2852 C C . GLN A 1 394 ? 11.858 4.537 -2.293 1.00 91.50 394 GLN A C 1
ATOM 2854 O O . GLN A 1 394 ? 12.416 4.397 -3.382 1.00 91.50 394 GLN A O 1
ATOM 2859 N N . VAL A 1 395 ? 11.741 5.736 -1.710 1.00 92.31 395 VAL A N 1
ATOM 2860 C CA . VAL A 1 395 ? 12.295 6.986 -2.265 1.00 92.31 395 VAL A CA 1
ATOM 2861 C C . VAL A 1 395 ? 13.824 6.931 -2.352 1.00 92.31 395 VAL A C 1
ATOM 2863 O O . VAL A 1 395 ? 14.387 7.301 -3.383 1.00 92.31 395 VAL A O 1
ATOM 2866 N N . ALA A 1 396 ? 14.506 6.410 -1.326 1.00 90.38 396 ALA A N 1
ATOM 2867 C CA . ALA A 1 396 ? 15.957 6.217 -1.363 1.00 90.38 396 ALA A CA 1
ATOM 2868 C C . ALA A 1 396 ? 16.386 5.236 -2.476 1.00 90.38 396 ALA A C 1
ATOM 2870 O O . ALA A 1 396 ? 17.338 5.510 -3.211 1.00 90.38 396 ALA A O 1
ATOM 2871 N N . GLY A 1 397 ? 15.647 4.135 -2.656 1.00 91.75 397 GLY A N 1
ATOM 2872 C CA . GLY A 1 397 ? 15.867 3.184 -3.752 1.00 91.75 397 GLY A CA 1
ATOM 2873 C C . GLY A 1 397 ? 15.676 3.803 -5.143 1.00 91.75 397 GLY A C 1
ATOM 2874 O O . GLY A 1 397 ? 16.481 3.557 -6.042 1.00 91.75 397 GLY A O 1
ATOM 2875 N N . LEU A 1 398 ? 14.667 4.663 -5.316 1.00 91.38 398 LEU A N 1
ATOM 2876 C CA . LEU A 1 398 ? 14.446 5.403 -6.564 1.00 91.38 398 LEU A CA 1
ATOM 2877 C C . LEU A 1 398 ? 15.576 6.407 -6.856 1.00 91.38 398 LEU A C 1
ATOM 2879 O O . LEU A 1 398 ? 16.011 6.504 -8.001 1.00 91.38 398 LEU A O 1
ATOM 2883 N N . GLY A 1 399 ? 16.115 7.090 -5.840 1.00 92.19 399 GLY A N 1
ATOM 2884 C CA . GLY A 1 399 ? 17.281 7.973 -6.002 1.00 92.19 399 GLY A CA 1
ATOM 2885 C C . GLY A 1 399 ? 18.561 7.229 -6.418 1.00 92.19 399 GLY A C 1
ATOM 2886 O O . GLY A 1 399 ? 19.340 7.726 -7.237 1.00 92.19 399 GLY A O 1
ATOM 2887 N N . ALA A 1 400 ? 18.760 6.006 -5.916 1.00 91.12 400 ALA A N 1
ATOM 2888 C CA . ALA A 1 400 ? 19.849 5.130 -6.356 1.00 91.12 400 ALA A CA 1
ATOM 2889 C C . ALA A 1 400 ? 19.659 4.641 -7.808 1.00 91.12 400 ALA A C 1
ATOM 2891 O O . ALA A 1 400 ? 20.629 4.534 -8.560 1.00 91.12 400 ALA A O 1
ATOM 2892 N N . ALA A 1 401 ? 18.416 4.389 -8.232 1.00 90.44 401 ALA A N 1
ATOM 2893 C CA . ALA A 1 401 ? 18.109 4.029 -9.616 1.00 90.44 401 ALA A CA 1
ATOM 2894 C C . ALA A 1 401 ? 18.332 5.204 -10.588 1.00 90.44 401 ALA A C 1
ATOM 2896 O O . ALA A 1 401 ? 18.957 5.016 -11.633 1.00 90.44 401 ALA A O 1
ATOM 2897 N N . ASP A 1 402 ? 17.888 6.415 -10.235 1.00 93.38 402 ASP A N 1
ATOM 2898 C CA . ASP A 1 402 ? 18.068 7.614 -11.066 1.00 93.38 402 ASP A CA 1
ATOM 2899 C C . ASP A 1 402 ? 19.552 7.967 -11.255 1.00 93.38 402 ASP A C 1
ATOM 2901 O O . ASP A 1 402 ? 20.013 8.132 -12.383 1.00 93.38 402 ASP A O 1
ATOM 2905 N N . THR A 1 403 ? 20.346 7.965 -10.180 1.00 91.56 403 THR A N 1
ATOM 2906 C CA . THR A 1 403 ? 21.804 8.183 -10.278 1.00 91.56 403 THR A CA 1
ATOM 2907 C C . THR A 1 403 ? 22.512 7.101 -11.108 1.00 91.56 403 THR A C 1
ATOM 2909 O O . THR A 1 403 ? 23.438 7.410 -11.866 1.00 91.56 403 THR A O 1
ATOM 2912 N N . GLY A 1 404 ? 22.037 5.850 -11.062 1.00 92.44 404 GLY A N 1
ATOM 2913 C CA . GLY A 1 404 ? 22.471 4.786 -11.973 1.00 92.44 404 GLY A CA 1
ATOM 2914 C C . GLY A 1 404 ? 22.154 5.081 -13.447 1.00 92.44 404 GLY A C 1
ATOM 2915 O O . GLY A 1 404 ? 23.027 4.937 -14.309 1.00 92.44 404 GLY A O 1
ATOM 2916 N N . LEU A 1 405 ? 20.940 5.555 -13.743 1.00 92.38 405 LEU A N 1
ATOM 2917 C CA . LEU A 1 405 ? 20.518 5.944 -15.095 1.00 92.38 405 LEU A CA 1
ATOM 2918 C C . LEU A 1 405 ? 21.289 7.169 -15.614 1.00 92.38 405 LEU A C 1
ATOM 2920 O O . LEU A 1 405 ? 21.731 7.159 -16.763 1.00 92.38 405 LEU A O 1
ATOM 2924 N N . GLN A 1 406 ? 21.539 8.184 -14.780 1.00 92.44 406 GLN A N 1
ATOM 2925 C CA . GLN A 1 406 ? 22.381 9.337 -15.139 1.00 92.44 406 GLN A CA 1
ATOM 2926 C C . GLN A 1 406 ? 23.809 8.907 -15.531 1.00 92.44 406 GLN A C 1
ATOM 2928 O O . GLN A 1 406 ? 24.371 9.408 -16.512 1.00 92.44 406 GLN A O 1
ATOM 2933 N N . SER A 1 407 ? 24.382 7.934 -14.815 1.00 91.56 407 SER A N 1
ATOM 2934 C CA . SER A 1 407 ? 25.689 7.351 -15.146 1.00 91.56 407 SER A CA 1
ATOM 2935 C C . SER A 1 407 ? 25.666 6.630 -16.504 1.00 91.56 407 SER A C 1
ATOM 2937 O O . SER A 1 407 ? 26.528 6.873 -17.355 1.00 91.56 407 SER A O 1
ATOM 2939 N N . GLN A 1 408 ? 24.628 5.828 -16.775 1.00 94.25 408 GLN A N 1
ATOM 2940 C CA . GLN A 1 408 ? 24.442 5.173 -18.079 1.00 94.25 408 GLN A CA 1
ATOM 2941 C C . GLN A 1 408 ? 24.267 6.181 -19.227 1.00 94.25 408 GLN A C 1
ATOM 2943 O O . GLN A 1 408 ? 24.898 6.026 -20.272 1.00 94.25 408 GLN A O 1
ATOM 2948 N N . ILE A 1 409 ? 23.479 7.243 -19.031 1.00 94.38 409 ILE A N 1
ATOM 2949 C CA . ILE A 1 409 ? 23.298 8.330 -20.011 1.00 94.38 409 ILE A CA 1
ATOM 2950 C C . ILE A 1 409 ? 24.638 9.020 -20.311 1.00 94.38 409 ILE A C 1
ATOM 2952 O O . ILE A 1 409 ? 24.954 9.278 -21.474 1.00 94.38 409 ILE A O 1
ATOM 2956 N N . THR A 1 410 ? 25.467 9.252 -19.291 1.00 92.38 410 THR A N 1
ATOM 2957 C CA . THR A 1 410 ? 26.807 9.844 -19.446 1.00 92.38 410 THR A CA 1
ATOM 2958 C C . THR A 1 410 ? 27.747 8.927 -20.244 1.00 92.38 410 THR A C 1
ATOM 2960 O O . THR A 1 410 ? 28.418 9.379 -21.179 1.00 92.38 410 THR A O 1
ATOM 2963 N N . GLY A 1 411 ? 27.753 7.623 -19.946 1.00 93.56 411 GLY A N 1
ATOM 2964 C CA . GLY A 1 411 ? 28.529 6.626 -20.694 1.00 93.56 411 GLY A CA 1
ATOM 2965 C C . GLY A 1 411 ? 28.077 6.474 -22.152 1.00 93.56 411 GLY A C 1
ATOM 2966 O O . GLY A 1 411 ? 28.911 6.405 -23.060 1.00 93.56 411 GLY A O 1
ATOM 2967 N N . LEU A 1 412 ? 26.766 6.508 -22.408 1.00 93.12 412 LEU A N 1
ATOM 2968 C CA . LEU A 1 412 ? 26.207 6.502 -23.764 1.00 93.12 412 LEU A CA 1
ATOM 2969 C C . LEU A 1 412 ? 26.556 7.785 -24.530 1.00 93.12 412 LEU A C 1
ATOM 2971 O O . LEU A 1 412 ? 26.970 7.697 -25.682 1.00 93.12 412 LEU A O 1
ATOM 2975 N N . SER A 1 413 ? 26.480 8.957 -23.895 1.00 94.25 413 SER A N 1
ATOM 2976 C CA . SER A 1 413 ? 26.885 10.241 -24.491 1.00 94.25 413 SER A CA 1
ATOM 2977 C C . SER A 1 413 ? 28.366 10.250 -24.900 1.00 94.25 413 SER A C 1
ATOM 2979 O O . SER A 1 413 ? 28.717 10.634 -26.020 1.00 94.25 413 SER A O 1
ATOM 2981 N N . THR A 1 414 ? 29.239 9.719 -24.037 1.00 92.56 414 THR A N 1
ATOM 2982 C CA . THR A 1 414 ? 30.673 9.537 -24.334 1.00 92.56 414 THR A CA 1
ATOM 2983 C C . THR A 1 414 ? 30.880 8.576 -25.511 1.00 92.56 414 THR A C 1
ATOM 2985 O O . THR A 1 414 ? 31.673 8.850 -26.412 1.00 92.56 414 THR A O 1
ATOM 2988 N N . THR A 1 415 ? 30.115 7.480 -25.553 1.00 92.81 415 THR A N 1
ATOM 2989 C CA . THR A 1 415 ? 30.165 6.484 -26.637 1.00 92.81 415 THR A CA 1
ATOM 2990 C C . THR A 1 415 ? 29.713 7.077 -27.976 1.00 92.81 415 THR A C 1
ATOM 2992 O O . THR A 1 415 ? 30.397 6.913 -28.984 1.00 92.81 415 THR A O 1
ATOM 2995 N N . ILE A 1 416 ? 28.603 7.823 -27.988 1.00 93.88 416 ILE A N 1
ATOM 2996 C CA . ILE A 1 416 ? 28.081 8.533 -29.168 1.00 93.88 416 ILE A CA 1
ATOM 2997 C C . ILE A 1 416 ? 29.104 9.554 -29.680 1.00 93.88 416 ILE A C 1
ATOM 2999 O O . ILE A 1 416 ? 29.346 9.625 -30.884 1.00 93.88 416 ILE A O 1
ATOM 3003 N N . SER A 1 417 ? 29.755 10.288 -28.774 1.00 92.44 417 SER A N 1
ATOM 3004 C CA . SER A 1 417 ? 30.813 11.246 -29.119 1.00 92.44 417 SER A CA 1
ATOM 3005 C C . SER A 1 417 ? 31.991 10.553 -29.816 1.00 92.44 417 SER A C 1
ATOM 3007 O O . SER A 1 417 ? 32.394 10.969 -30.900 1.00 92.44 417 SER A O 1
ATOM 3009 N N . GLY A 1 418 ? 32.480 9.436 -29.261 1.00 92.25 418 GLY A N 1
ATOM 3010 C CA . GLY A 1 418 ? 33.544 8.634 -29.878 1.00 92.25 418 GLY A CA 1
ATOM 3011 C C . GLY A 1 418 ? 33.162 8.043 -31.242 1.00 92.25 418 GLY A C 1
ATOM 3012 O O . GLY A 1 418 ? 33.987 8.019 -32.156 1.00 92.25 418 GLY A O 1
ATOM 3013 N N . VAL A 1 419 ? 31.902 7.626 -31.421 1.00 92.75 419 VAL A N 1
ATOM 3014 C CA . VAL A 1 419 ? 31.375 7.180 -32.724 1.00 92.75 419 VAL A CA 1
ATOM 3015 C C . VAL A 1 419 ? 31.315 8.334 -33.733 1.00 92.75 419 VAL A C 1
ATOM 3017 O O . VAL A 1 419 ? 31.639 8.115 -34.899 1.00 92.75 419 VAL A O 1
ATOM 3020 N N . SER A 1 420 ? 30.974 9.556 -33.307 1.00 93.44 420 SER A N 1
ATOM 3021 C CA . SER A 1 420 ? 30.977 10.744 -34.176 1.00 93.44 420 SER A CA 1
ATOM 3022 C C . SER A 1 420 ? 32.383 11.055 -34.698 1.00 93.44 420 SER A C 1
ATOM 3024 O O . SER A 1 420 ? 32.581 11.126 -35.909 1.00 93.44 420 SER A O 1
ATOM 3026 N N . THR A 1 421 ? 33.383 11.125 -33.813 1.00 91.62 421 THR A N 1
ATOM 3027 C CA . THR A 1 421 ? 34.788 11.340 -34.210 1.00 91.62 421 THR A CA 1
ATOM 3028 C C . THR A 1 421 ? 35.328 10.188 -35.070 1.00 91.62 421 THR A C 1
ATOM 3030 O O . THR A 1 421 ? 36.096 10.403 -36.008 1.00 91.62 421 THR A O 1
ATOM 3033 N N . GLY A 1 422 ? 34.888 8.951 -34.810 1.00 90.69 422 GLY A N 1
ATOM 3034 C CA . GLY A 1 422 ? 35.189 7.802 -35.667 1.00 90.69 422 GLY A CA 1
ATOM 3035 C C . GLY A 1 422 ? 34.599 7.927 -37.078 1.00 90.69 422 GLY A C 1
ATOM 3036 O O . GLY A 1 422 ? 35.262 7.567 -38.051 1.00 90.69 422 GLY A O 1
ATOM 3037 N N . LEU A 1 423 ? 33.382 8.464 -37.206 1.00 93.31 423 LEU A N 1
ATOM 3038 C CA . LEU A 1 423 ? 32.718 8.700 -38.490 1.00 93.31 423 LEU A CA 1
ATOM 3039 C C . LEU A 1 423 ? 33.376 9.845 -39.278 1.00 93.31 423 LEU A C 1
ATOM 3041 O O . LEU A 1 423 ? 33.570 9.709 -40.486 1.00 93.31 423 LEU A O 1
ATOM 3045 N N . GLU A 1 424 ? 33.781 10.921 -38.603 1.00 92.56 424 GLU A N 1
ATOM 3046 C CA . GLU A 1 424 ? 34.583 12.012 -39.180 1.00 92.56 424 GLU A CA 1
ATOM 3047 C C . GLU A 1 424 ? 35.901 11.469 -39.759 1.00 92.56 424 GLU A C 1
ATOM 3049 O O . GLU A 1 424 ? 36.166 11.626 -40.952 1.00 92.56 424 GLU A O 1
ATOM 3054 N N . GLY A 1 425 ? 36.657 10.691 -38.975 1.00 92.69 425 GLY A N 1
ATOM 3055 C CA . GLY A 1 425 ? 37.893 10.049 -39.441 1.00 92.69 425 GLY A CA 1
ATOM 3056 C C . GLY A 1 425 ? 37.699 9.026 -40.574 1.00 92.69 425 GLY A C 1
ATOM 3057 O O . GLY A 1 425 ? 38.627 8.767 -41.343 1.00 92.69 425 GLY A O 1
ATOM 3058 N N . VAL A 1 426 ? 36.503 8.446 -40.729 1.00 91.25 426 VAL A N 1
ATOM 3059 C CA . VAL A 1 426 ? 36.145 7.639 -41.912 1.00 91.25 426 VAL A CA 1
ATOM 3060 C C . VAL A 1 426 ? 35.840 8.532 -43.120 1.00 91.25 426 VAL A C 1
ATOM 3062 O O . VAL A 1 426 ? 36.296 8.217 -44.220 1.00 91.25 426 VAL A O 1
ATOM 3065 N N . SER A 1 427 ? 35.142 9.655 -42.933 1.00 94.44 427 SER A N 1
ATOM 3066 C CA . SER A 1 427 ? 34.850 10.635 -43.991 1.00 94.44 427 SER A CA 1
ATOM 3067 C C . SER A 1 427 ? 36.127 11.238 -44.592 1.00 94.44 427 SER A C 1
ATOM 3069 O O . SER A 1 427 ? 36.267 11.310 -45.818 1.00 94.44 427 SER A O 1
ATOM 3071 N N . ASP A 1 428 ? 37.106 11.583 -43.754 1.00 93.75 428 ASP A N 1
ATOM 3072 C CA . ASP A 1 428 ? 38.415 12.075 -44.205 1.00 93.75 428 ASP A CA 1
ATOM 3073 C C . ASP A 1 428 ? 39.168 11.015 -45.022 1.00 93.75 428 ASP A C 1
ATOM 3075 O O . ASP A 1 428 ? 39.722 11.302 -46.087 1.00 93.75 428 ASP A O 1
ATOM 3079 N N . ARG A 1 429 ? 39.134 9.751 -44.575 1.00 92.75 429 ARG A N 1
ATOM 3080 C CA . ARG A 1 429 ? 39.751 8.623 -45.294 1.00 92.75 429 ARG A CA 1
ATOM 3081 C C . ARG A 1 429 ? 39.081 8.341 -46.639 1.00 92.75 429 ARG A C 1
ATOM 3083 O O . ARG A 1 429 ? 39.788 7.997 -47.585 1.00 92.75 429 ARG A O 1
ATOM 3090 N N . VAL A 1 430 ? 37.760 8.503 -46.748 1.00 94.31 430 VAL A N 1
ATOM 3091 C CA . VAL A 1 430 ? 37.043 8.425 -48.035 1.00 94.31 430 VAL A CA 1
ATOM 3092 C C . VAL A 1 430 ? 37.486 9.565 -48.953 1.00 94.31 430 VAL A C 1
ATOM 3094 O O . VAL A 1 430 ? 37.901 9.302 -50.078 1.00 94.31 430 VAL A O 1
ATOM 3097 N N . THR A 1 431 ? 37.522 10.802 -48.455 1.00 94.06 431 THR A N 1
ATOM 3098 C CA . THR A 1 431 ? 37.953 11.987 -49.223 1.00 94.06 431 THR A CA 1
ATOM 3099 C C . THR A 1 431 ? 39.396 11.850 -49.742 1.00 94.06 431 THR A C 1
ATOM 3101 O O . THR A 1 431 ? 39.704 12.183 -50.893 1.00 94.06 431 THR A O 1
ATOM 31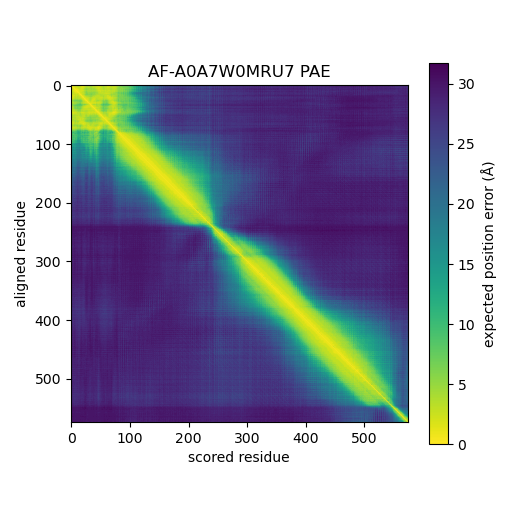04 N N . ALA A 1 432 ? 40.296 11.290 -48.925 1.00 91.56 432 ALA A N 1
ATOM 3105 C CA . ALA A 1 432 ? 41.668 10.975 -49.322 1.00 91.56 432 ALA A CA 1
ATOM 3106 C C . ALA A 1 432 ? 41.745 9.842 -50.368 1.00 91.56 432 ALA A C 1
ATOM 3108 O O . ALA A 1 432 ? 42.565 9.905 -51.290 1.00 91.56 432 ALA A O 1
ATOM 3109 N N . ALA A 1 433 ? 40.882 8.826 -50.269 1.00 89.00 433 ALA A N 1
ATOM 3110 C CA . ALA A 1 433 ? 40.796 7.741 -51.247 1.00 89.00 433 ALA A CA 1
ATOM 3111 C C . ALA A 1 433 ? 40.238 8.219 -52.601 1.00 89.00 433 ALA A C 1
ATOM 3113 O O . ALA A 1 433 ? 40.796 7.866 -53.639 1.00 89.00 433 ALA A O 1
ATOM 3114 N N . GLU A 1 434 ? 39.211 9.074 -52.611 1.00 94.75 434 GLU A N 1
ATOM 3115 C CA . GLU A 1 434 ? 38.683 9.716 -53.826 1.00 94.75 434 GLU A CA 1
ATOM 3116 C C . GLU A 1 434 ? 39.750 10.582 -54.514 1.00 94.75 434 GLU A C 1
ATOM 3118 O O . GLU A 1 434 ? 39.962 10.479 -55.725 1.00 94.75 434 GLU A O 1
ATOM 3123 N N . SER A 1 435 ? 40.495 11.369 -53.730 1.00 92.94 435 SER A N 1
ATOM 3124 C CA . SER A 1 435 ? 41.623 12.172 -54.224 1.00 92.94 435 SER A CA 1
ATOM 3125 C C . SER A 1 435 ? 42.730 11.298 -54.833 1.00 92.94 435 SER A C 1
ATOM 3127 O O . SER A 1 435 ? 43.267 11.609 -55.899 1.00 92.94 435 SER A O 1
ATOM 3129 N N . SER A 1 436 ? 43.034 10.164 -54.196 1.00 93.75 436 SER A N 1
ATOM 3130 C CA . SER A 1 436 ? 44.009 9.183 -54.693 1.00 93.75 436 SER A CA 1
ATOM 3131 C C . SER A 1 436 ? 43.535 8.507 -55.985 1.00 93.75 436 SER A C 1
ATOM 3133 O O . SER A 1 436 ? 44.320 8.333 -56.917 1.00 93.75 436 SER A O 1
ATOM 3135 N N . LEU A 1 437 ? 42.243 8.178 -56.085 1.00 94.56 437 LEU A N 1
ATOM 3136 C CA . LEU A 1 437 ? 41.636 7.601 -57.284 1.00 94.56 437 LEU A CA 1
ATOM 3137 C C . LEU A 1 437 ? 41.682 8.578 -58.470 1.00 94.56 437 LEU A C 1
ATOM 3139 O O . LEU A 1 437 ? 42.029 8.169 -59.578 1.00 94.56 437 LEU A O 1
ATOM 3143 N N . ALA A 1 438 ? 41.417 9.867 -58.241 1.00 92.38 438 ALA A N 1
ATOM 3144 C CA . ALA A 1 438 ? 41.540 10.906 -59.267 1.00 92.38 438 ALA A CA 1
ATOM 3145 C C . ALA A 1 438 ? 42.994 11.075 -59.761 1.00 92.38 438 ALA A C 1
ATOM 3147 O O . ALA A 1 438 ? 43.231 11.245 -60.963 1.00 92.38 438 ALA A O 1
ATOM 3148 N N . ALA A 1 439 ? 43.980 10.964 -58.863 1.00 92.06 439 ALA A N 1
ATOM 3149 C CA . ALA A 1 439 ? 45.394 10.950 -59.235 1.00 92.06 439 ALA A CA 1
ATOM 3150 C C . ALA A 1 439 ? 45.748 9.714 -60.086 1.00 92.06 439 ALA A C 1
ATOM 3152 O O . ALA A 1 439 ? 46.343 9.857 -61.155 1.00 92.06 439 ALA A O 1
ATOM 3153 N N . VAL A 1 440 ? 45.308 8.513 -59.687 1.00 92.00 440 VAL A N 1
ATOM 3154 C CA . VAL A 1 440 ? 45.495 7.275 -60.472 1.00 92.00 440 VAL A CA 1
ATOM 3155 C C . VAL A 1 440 ? 44.832 7.376 -61.849 1.00 92.00 440 VAL A C 1
ATOM 3157 O O . VAL A 1 440 ? 45.460 7.039 -62.851 1.00 92.00 440 VAL A O 1
ATOM 3160 N N . GLN A 1 441 ? 43.608 7.903 -61.937 1.00 93.88 441 GLN A N 1
ATOM 3161 C CA . GLN A 1 441 ? 42.909 8.111 -63.210 1.00 93.88 441 GLN A CA 1
ATOM 3162 C C . GLN A 1 441 ? 43.653 9.098 -64.127 1.00 93.88 441 GLN A C 1
ATOM 3164 O O . GLN A 1 441 ? 43.691 8.908 -65.347 1.00 93.88 441 GLN A O 1
ATOM 3169 N N . THR A 1 442 ? 44.298 10.116 -63.551 1.00 92.81 442 THR A N 1
ATOM 3170 C CA . THR A 1 442 ? 45.169 11.049 -64.284 1.00 92.81 442 THR A CA 1
ATOM 3171 C C . THR A 1 442 ? 46.416 10.335 -64.816 1.00 92.81 442 THR A C 1
ATOM 3173 O O . THR A 1 442 ? 46.728 10.464 -66.000 1.00 92.81 442 THR A O 1
ATOM 3176 N N . THR A 1 443 ? 47.076 9.509 -63.998 1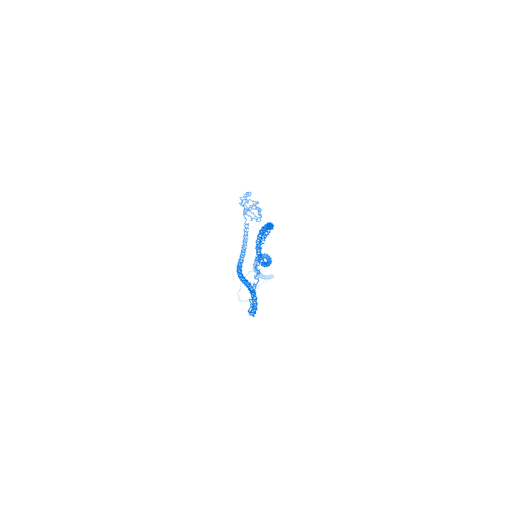.00 92.88 443 THR A N 1
ATOM 3177 C CA . THR A 1 443 ? 48.233 8.694 -64.415 1.00 92.88 443 THR A CA 1
ATOM 3178 C C . THR A 1 443 ? 47.874 7.708 -65.528 1.00 92.88 443 THR A C 1
ATOM 3180 O O . THR A 1 443 ? 48.587 7.640 -66.525 1.00 92.88 443 THR A O 1
ATOM 3183 N N . VAL A 1 444 ? 46.747 6.995 -65.420 1.00 93.25 444 VAL A N 1
ATOM 3184 C CA . VAL A 1 444 ? 46.250 6.082 -66.470 1.00 93.25 444 VAL A CA 1
ATOM 3185 C C . VAL A 1 444 ? 45.964 6.837 -67.773 1.00 93.25 444 VAL A C 1
ATOM 3187 O O . VAL A 1 444 ? 46.326 6.368 -68.850 1.00 93.25 444 VAL A O 1
ATOM 3190 N N . SER A 1 445 ? 45.386 8.039 -67.686 1.00 91.81 445 SER A N 1
ATOM 3191 C CA . SER A 1 445 ? 45.154 8.897 -68.858 1.00 91.81 445 SER A CA 1
ATOM 3192 C C . SER A 1 445 ? 46.469 9.347 -69.510 1.00 91.81 445 SER A C 1
ATOM 3194 O O . SER A 1 445 ? 46.575 9.358 -70.734 1.00 91.81 445 SER A O 1
ATOM 3196 N N . GLY A 1 446 ? 47.489 9.671 -68.707 1.00 92.38 446 GLY A N 1
ATOM 3197 C CA . GLY A 1 446 ? 48.837 9.987 -69.187 1.00 92.38 446 GLY A CA 1
ATOM 3198 C C . GLY A 1 446 ? 49.522 8.795 -69.859 1.00 92.38 446 GLY A C 1
ATOM 3199 O O . GLY A 1 446 ? 50.067 8.941 -70.950 1.00 92.38 446 GLY A O 1
ATOM 3200 N N . LEU A 1 447 ? 49.431 7.601 -69.264 1.00 93.56 447 LEU A N 1
ATOM 3201 C CA . LEU A 1 447 ? 49.954 6.362 -69.850 1.00 93.56 447 LEU A CA 1
ATOM 3202 C C . LEU A 1 447 ? 49.299 6.045 -71.201 1.00 93.56 447 LEU A C 1
ATOM 3204 O O . LEU A 1 447 ? 50.012 5.690 -72.132 1.00 93.56 447 LEU A O 1
ATOM 3208 N N . GLY A 1 448 ? 47.986 6.254 -71.351 1.00 92.56 448 GLY A N 1
ATOM 3209 C CA . GLY A 1 448 ? 47.296 6.087 -72.638 1.00 92.56 448 GLY A CA 1
ATOM 3210 C C . GLY A 1 448 ? 47.758 7.064 -73.732 1.00 92.56 448 GLY A C 1
ATOM 3211 O O . GLY A 1 448 ? 47.754 6.715 -74.911 1.00 92.56 448 GLY A O 1
ATOM 3212 N N . ILE A 1 449 ? 48.210 8.269 -73.363 1.00 93.62 449 ILE A N 1
ATOM 3213 C CA . ILE A 1 449 ? 48.836 9.215 -74.305 1.00 93.62 449 ILE A CA 1
ATOM 3214 C C . ILE A 1 449 ? 50.242 8.730 -74.694 1.00 93.62 449 ILE A C 1
ATOM 3216 O O . ILE A 1 449 ? 50.598 8.776 -75.873 1.00 93.62 449 ILE A O 1
ATOM 3220 N N . THR A 1 450 ? 51.025 8.236 -73.731 1.00 92.31 450 THR A N 1
ATOM 3221 C CA . THR A 1 450 ? 52.359 7.662 -73.980 1.00 92.31 450 THR A CA 1
ATOM 3222 C C . THR A 1 450 ? 52.288 6.425 -74.876 1.00 92.31 450 THR A C 1
ATOM 3224 O O . THR A 1 450 ? 53.072 6.316 -75.812 1.00 92.31 450 THR A O 1
ATOM 3227 N N . ASP A 1 451 ? 51.328 5.531 -74.644 1.00 93.94 451 ASP A N 1
ATOM 3228 C CA . ASP A 1 451 ? 51.093 4.327 -75.450 1.00 93.94 451 ASP A CA 1
ATOM 3229 C C . ASP A 1 451 ? 50.742 4.679 -76.907 1.00 93.94 451 ASP A C 1
ATOM 3231 O O . ASP A 1 451 ? 51.398 4.219 -77.843 1.00 93.94 451 ASP A O 1
ATOM 3235 N N . ALA A 1 452 ? 49.812 5.619 -77.115 1.00 91.00 452 ALA A N 1
ATOM 3236 C CA . ALA A 1 452 ? 49.485 6.127 -78.448 1.00 91.00 452 ALA A CA 1
ATOM 3237 C C . ALA A 1 452 ? 50.688 6.797 -79.153 1.00 91.00 452 ALA A C 1
ATOM 3239 O O . ALA A 1 452 ? 50.840 6.684 -80.374 1.00 91.00 452 ALA A O 1
ATOM 3240 N N . ALA A 1 453 ? 51.564 7.475 -78.402 1.00 91.88 453 ALA A N 1
ATOM 3241 C CA . ALA A 1 453 ? 52.795 8.054 -78.938 1.00 91.88 453 ALA A CA 1
ATOM 3242 C C . ALA A 1 453 ? 53.824 6.974 -79.326 1.00 91.88 453 ALA A C 1
ATOM 3244 O O . ALA A 1 453 ? 54.396 7.049 -80.416 1.00 91.88 453 ALA A O 1
ATOM 3245 N N . LEU A 1 454 ? 54.012 5.948 -78.489 1.00 93.75 454 LEU A N 1
ATOM 3246 C CA . LEU A 1 454 ? 54.877 4.797 -78.770 1.00 93.75 454 LEU A CA 1
ATOM 3247 C C . LEU A 1 454 ? 54.380 4.004 -79.985 1.00 93.75 454 LEU A C 1
ATOM 3249 O O . LEU A 1 454 ? 55.180 3.676 -80.859 1.00 93.75 454 LEU A O 1
ATOM 3253 N N . GLN A 1 455 ? 53.071 3.775 -80.118 1.00 95.81 455 GLN A N 1
ATOM 3254 C CA . GLN A 1 455 ? 52.488 3.128 -81.298 1.00 95.81 455 GLN A CA 1
ATOM 3255 C C . GLN A 1 455 ? 52.720 3.949 -82.580 1.00 95.81 455 GLN A C 1
ATOM 3257 O O . GLN A 1 455 ? 52.992 3.386 -83.641 1.00 95.81 455 GLN A O 1
ATOM 3262 N N . SER A 1 456 ? 52.668 5.283 -82.498 1.00 92.75 456 SER A N 1
ATOM 3263 C CA . SER A 1 456 ? 52.994 6.170 -83.625 1.00 92.75 456 SER A CA 1
ATOM 3264 C C . SER A 1 456 ? 54.484 6.112 -84.004 1.00 92.75 456 SER A C 1
ATOM 3266 O O . SER A 1 456 ? 54.830 6.055 -85.191 1.00 92.75 456 SER A O 1
ATOM 3268 N N . GLN A 1 457 ? 55.378 6.052 -83.010 1.00 94.75 457 GLN A N 1
ATOM 3269 C CA . GLN A 1 457 ? 56.814 5.837 -83.226 1.00 94.75 457 GLN A CA 1
ATOM 3270 C C . GLN A 1 457 ? 57.098 4.462 -83.845 1.00 94.75 457 GLN A C 1
ATOM 3272 O O . GLN A 1 457 ? 57.857 4.389 -84.810 1.00 94.75 457 GLN A O 1
ATOM 3277 N N . LEU A 1 458 ? 56.444 3.399 -83.361 1.00 95.38 458 LEU A N 1
ATOM 3278 C CA . LEU A 1 458 ? 56.541 2.046 -83.912 1.00 95.38 458 LEU A CA 1
ATOM 3279 C C . LEU A 1 458 ? 56.142 2.032 -85.394 1.00 95.38 458 LEU A C 1
ATOM 3281 O O . LEU A 1 458 ? 56.924 1.595 -86.232 1.00 95.38 458 LEU A O 1
ATOM 3285 N N . ASN A 1 459 ? 54.978 2.599 -85.731 1.00 93.81 459 ASN A N 1
ATOM 3286 C CA . ASN A 1 459 ? 54.495 2.691 -87.112 1.00 93.81 459 ASN A CA 1
ATOM 3287 C C . ASN A 1 459 ? 55.479 3.461 -88.017 1.00 93.81 459 ASN A C 1
ATOM 3289 O O . ASN A 1 459 ? 55.731 3.061 -89.155 1.00 93.81 459 ASN A O 1
ATOM 3293 N N . SER A 1 460 ? 56.068 4.546 -87.503 1.00 92.81 460 SER A N 1
ATOM 3294 C CA . SER A 1 460 ? 57.063 5.357 -88.222 1.00 92.81 460 SER A CA 1
ATOM 3295 C C . SER A 1 460 ? 58.386 4.607 -88.435 1.00 92.81 460 SER A C 1
ATOM 3297 O O . SER A 1 460 ? 59.006 4.718 -89.496 1.00 92.81 460 SER A O 1
ATOM 3299 N N . LEU A 1 461 ? 58.807 3.801 -87.455 1.00 93.50 461 LEU A N 1
ATOM 3300 C CA . LEU A 1 461 ? 59.982 2.938 -87.552 1.00 93.50 461 LEU A CA 1
ATOM 3301 C C . LEU A 1 461 ? 59.749 1.782 -88.537 1.00 93.50 461 LEU A C 1
ATOM 3303 O O . LEU A 1 461 ? 60.619 1.515 -89.362 1.00 93.50 461 LEU A O 1
ATOM 3307 N N . SER A 1 462 ? 58.567 1.157 -88.531 1.00 94.62 462 SER A N 1
ATOM 3308 C CA . SER A 1 462 ? 58.178 0.139 -89.519 1.00 94.62 462 SER A CA 1
ATOM 3309 C C . SER A 1 462 ? 58.168 0.692 -90.948 1.00 94.62 462 SER A C 1
ATOM 3311 O O . SER A 1 462 ? 58.678 0.041 -91.858 1.00 94.62 462 SER A O 1
ATOM 3313 N N . ALA A 1 463 ? 57.662 1.913 -91.154 1.00 92.19 463 ALA A N 1
ATOM 3314 C CA . ALA A 1 463 ? 57.732 2.584 -92.454 1.00 92.19 463 ALA A CA 1
ATOM 3315 C C . ALA A 1 463 ? 59.187 2.875 -92.876 1.00 92.19 463 ALA A C 1
ATOM 3317 O O . ALA A 1 463 ? 59.558 2.646 -94.026 1.00 92.19 463 ALA A O 1
ATOM 3318 N N . SER A 1 464 ? 60.029 3.314 -91.935 1.00 93.06 464 SER A N 1
ATOM 3319 C CA . SER A 1 464 ? 61.459 3.557 -92.178 1.00 93.06 464 SER A CA 1
ATOM 3320 C C . SER A 1 464 ? 62.211 2.270 -92.542 1.00 93.06 464 SER A C 1
ATOM 3322 O O . SER A 1 464 ? 63.020 2.276 -93.467 1.00 93.06 464 SER A O 1
ATOM 3324 N N . LEU A 1 465 ? 61.899 1.152 -91.878 1.00 94.69 465 LEU A N 1
ATOM 3325 C CA . LEU A 1 465 ? 62.426 -0.177 -92.207 1.00 94.69 465 LEU A CA 1
ATOM 3326 C C . LEU A 1 465 ? 62.032 -0.612 -93.626 1.00 94.69 465 LEU A C 1
ATOM 3328 O O . LEU A 1 465 ? 62.897 -1.075 -94.361 1.00 94.69 465 LEU A O 1
ATOM 3332 N N . GLY A 1 466 ? 60.784 -0.389 -94.051 1.00 92.94 466 GLY A N 1
ATOM 3333 C CA . GLY A 1 466 ? 60.357 -0.658 -95.433 1.00 92.94 466 GLY A CA 1
ATOM 3334 C C . GLY A 1 466 ? 61.088 0.197 -96.482 1.00 92.94 466 GLY A C 1
ATOM 3335 O O . GLY A 1 466 ? 61.434 -0.289 -97.559 1.00 92.94 466 GLY A O 1
ATOM 3336 N N . ILE A 1 467 ? 61.401 1.458 -96.160 1.00 94.19 467 ILE A N 1
ATOM 3337 C CA . ILE A 1 467 ? 62.231 2.314 -97.025 1.00 94.19 467 ILE A CA 1
ATOM 3338 C C . ILE A 1 467 ? 63.663 1.762 -97.113 1.00 94.19 467 ILE A C 1
ATOM 3340 O O . ILE A 1 467 ? 64.211 1.677 -98.214 1.00 94.19 467 ILE A O 1
ATOM 3344 N N . VAL A 1 468 ? 64.255 1.333 -95.994 1.00 92.44 468 VAL A N 1
ATOM 3345 C CA . VAL A 1 468 ? 65.589 0.704 -95.978 1.00 92.44 468 VAL A CA 1
ATOM 3346 C C . VAL A 1 468 ? 65.599 -0.603 -96.777 1.00 92.44 468 VAL A C 1
ATOM 3348 O O . VAL A 1 468 ? 66.480 -0.777 -97.611 1.00 92.44 468 VAL A O 1
ATOM 3351 N N . ASP A 1 469 ? 64.605 -1.473 -96.606 1.00 95.12 469 ASP A N 1
ATOM 3352 C CA . ASP A 1 469 ? 64.475 -2.745 -97.333 1.00 95.12 469 ASP A CA 1
ATOM 3353 C C . ASP A 1 469 ? 64.358 -2.545 -98.858 1.00 95.12 469 ASP A C 1
ATOM 3355 O O . ASP A 1 469 ? 65.099 -3.149 -99.641 1.00 95.12 469 ASP A O 1
ATOM 3359 N N . SER A 1 470 ? 63.530 -1.588 -99.294 1.00 92.19 470 SER A N 1
ATOM 3360 C CA . SER A 1 470 ? 63.450 -1.204 -100.712 1.00 92.19 470 SER A CA 1
ATOM 3361 C C . SER A 1 470 ? 64.759 -0.592 -101.242 1.00 92.19 470 SER A C 1
ATOM 3363 O O . SER A 1 470 ? 65.127 -0.805 -102.400 1.00 92.19 470 SER A O 1
ATOM 3365 N N . SER A 1 471 ? 65.514 0.108 -100.387 1.00 93.25 471 SER A N 1
ATOM 3366 C CA . SER A 1 471 ? 66.824 0.677 -100.728 1.00 93.25 471 SER A CA 1
ATOM 3367 C C . SER A 1 471 ? 67.902 -0.403 -100.847 1.00 93.25 471 SER A C 1
ATOM 3369 O O . SER A 1 471 ? 68.703 -0.358 -101.779 1.00 93.25 471 SER A O 1
ATOM 3371 N N . VAL A 1 472 ? 67.896 -1.405 -99.962 1.00 94.56 472 VAL A N 1
ATOM 3372 C CA . VAL A 1 472 ? 68.765 -2.593 -100.033 1.00 94.56 472 VAL A CA 1
ATOM 3373 C C . VAL A 1 472 ? 68.452 -3.406 -101.290 1.00 94.56 472 VAL A C 1
ATOM 3375 O O . VAL A 1 472 ? 69.371 -3.752 -102.029 1.00 94.56 472 VAL A O 1
ATOM 3378 N N . SER A 1 473 ? 67.173 -3.614 -101.607 1.00 92.31 473 SER A N 1
ATOM 3379 C CA . SER A 1 473 ? 66.731 -4.276 -102.845 1.00 92.31 473 SER A CA 1
ATOM 3380 C C . SER A 1 473 ? 67.187 -3.522 -104.108 1.00 92.31 473 SER A C 1
ATOM 3382 O O . SER A 1 473 ? 67.672 -4.121 -105.073 1.00 92.31 473 SER A O 1
ATOM 3384 N N . SER A 1 474 ? 67.105 -2.187 -104.091 1.00 92.00 474 SER A N 1
ATOM 3385 C CA . SER A 1 474 ? 67.611 -1.314 -105.161 1.00 92.00 474 SER A CA 1
ATOM 3386 C C . SER A 1 474 ? 69.143 -1.353 -105.281 1.00 92.00 474 SER A C 1
ATOM 3388 O O . SER A 1 474 ? 69.681 -1.392 -106.388 1.00 92.00 474 SER A O 1
ATOM 3390 N N . LEU A 1 475 ? 69.874 -1.430 -104.163 1.00 93.25 475 LEU A N 1
ATOM 3391 C CA . LEU A 1 475 ? 71.319 -1.680 -104.184 1.00 93.25 475 LEU A CA 1
ATOM 3392 C C . LEU A 1 475 ? 71.645 -3.067 -104.752 1.00 93.25 475 LEU A C 1
ATOM 3394 O O . LEU A 1 475 ? 72.546 -3.161 -105.578 1.00 93.25 475 LEU A O 1
ATOM 3398 N N . GLY A 1 476 ? 70.893 -4.109 -104.386 1.00 94.25 476 GLY A N 1
ATOM 3399 C CA . GLY A 1 476 ? 71.063 -5.468 -104.908 1.00 94.25 476 GLY A CA 1
ATOM 3400 C C . GLY A 1 476 ? 70.958 -5.521 -106.432 1.00 94.25 476 GLY A C 1
ATOM 3401 O O . GLY A 1 476 ? 71.898 -5.941 -107.101 1.00 94.25 476 GLY A O 1
ATOM 3402 N N . THR A 1 477 ? 69.874 -4.988 -107.004 1.00 92.75 477 THR A N 1
ATOM 3403 C CA . THR A 1 477 ? 69.712 -4.931 -108.474 1.00 92.75 477 THR A CA 1
ATOM 3404 C C . THR A 1 477 ? 70.792 -4.093 -109.170 1.00 92.75 477 THR A C 1
ATOM 3406 O O . THR A 1 477 ? 71.237 -4.451 -110.264 1.00 92.75 477 THR A O 1
ATOM 3409 N N . ARG A 1 478 ? 71.278 -3.015 -108.537 1.00 92.75 478 ARG A N 1
ATOM 3410 C CA . ARG A 1 478 ? 72.421 -2.230 -109.036 1.00 92.75 478 ARG A CA 1
ATOM 3411 C C . ARG A 1 478 ? 73.745 -2.994 -108.972 1.00 92.75 478 ARG A C 1
ATOM 3413 O O . ARG A 1 478 ? 74.538 -2.848 -109.898 1.00 92.75 478 ARG A O 1
ATOM 3420 N N . VAL A 1 479 ? 73.978 -3.802 -107.936 1.00 94.06 479 VAL A N 1
ATOM 3421 C CA . VAL A 1 479 ? 75.153 -4.684 -107.827 1.00 94.06 479 VAL A CA 1
ATOM 3422 C C . VAL A 1 479 ? 75.105 -5.752 -108.916 1.00 94.06 479 VAL A C 1
ATOM 3424 O O . VAL A 1 479 ? 76.035 -5.809 -109.711 1.00 94.06 479 VAL A O 1
ATOM 3427 N N . THR A 1 480 ? 73.990 -6.471 -109.075 1.00 93.62 480 THR A N 1
ATOM 3428 C CA . THR A 1 480 ? 73.816 -7.457 -110.162 1.00 93.62 480 THR A CA 1
ATOM 3429 C C . THR A 1 480 ? 74.001 -6.837 -111.551 1.00 93.62 480 THR A C 1
ATOM 3431 O O . THR A 1 480 ? 74.604 -7.439 -112.439 1.00 93.62 480 THR A O 1
ATOM 3434 N N . SER A 1 481 ? 73.542 -5.595 -111.744 1.00 90.06 481 SER A N 1
ATOM 3435 C CA . SER A 1 481 ? 73.777 -4.849 -112.989 1.00 90.06 481 SER A CA 1
ATOM 3436 C C . SER A 1 481 ? 75.261 -4.516 -113.196 1.00 90.06 481 SER A C 1
ATOM 3438 O O . SER A 1 481 ? 75.763 -4.638 -114.312 1.00 90.06 481 SER A O 1
ATOM 3440 N N . ALA A 1 482 ? 75.973 -4.116 -112.138 1.00 88.56 482 ALA A N 1
ATOM 3441 C CA . ALA A 1 482 ? 77.406 -3.821 -112.181 1.00 88.56 482 ALA A CA 1
ATOM 3442 C C . ALA A 1 482 ? 78.264 -5.082 -112.399 1.00 88.56 482 ALA A C 1
ATOM 3444 O O . ALA A 1 482 ? 79.246 -5.040 -113.133 1.00 88.56 482 ALA A O 1
ATOM 3445 N N . GLU A 1 483 ? 77.876 -6.219 -111.823 1.00 92.88 483 GLU A N 1
ATOM 3446 C CA . GLU A 1 483 ? 78.490 -7.529 -112.079 1.00 92.88 483 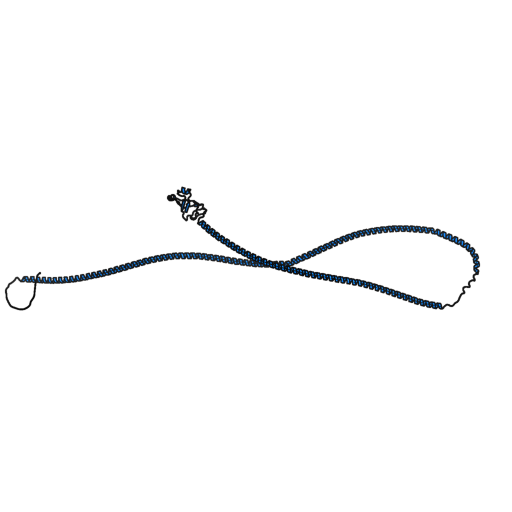GLU A CA 1
ATOM 3447 C C . GLU A 1 483 ? 78.312 -7.938 -113.551 1.00 92.88 483 GLU A C 1
ATOM 3449 O O . GLU A 1 483 ? 79.266 -8.372 -114.202 1.00 92.88 483 GLU A O 1
ATOM 3454 N N . GLY A 1 484 ? 77.122 -7.708 -114.120 1.00 91.81 484 GLY A N 1
ATOM 3455 C CA . GLY A 1 484 ? 76.850 -7.908 -115.546 1.00 91.81 484 GLY A CA 1
ATOM 3456 C C . GLY A 1 484 ? 77.694 -7.013 -116.464 1.00 91.81 484 GLY A C 1
ATOM 3457 O O . GLY A 1 484 ? 78.252 -7.498 -117.455 1.00 91.81 484 GLY A O 1
ATOM 3458 N N . THR A 1 485 ? 77.855 -5.723 -116.140 1.00 92.50 485 THR A N 1
ATOM 3459 C CA . THR A 1 485 ? 78.734 -4.832 -116.923 1.00 92.50 485 THR A CA 1
ATOM 3460 C C . THR A 1 485 ? 80.211 -5.177 -116.746 1.00 92.50 485 THR A C 1
ATOM 3462 O O . THR A 1 485 ? 80.953 -5.117 -117.725 1.00 92.50 485 THR A O 1
ATOM 3465 N N . LEU A 1 486 ? 80.643 -5.616 -115.559 1.00 92.94 486 LEU A N 1
ATOM 3466 C CA . LEU A 1 486 ? 82.007 -6.092 -115.316 1.00 92.94 486 LEU A CA 1
ATOM 3467 C C . LEU A 1 486 ? 82.319 -7.353 -116.135 1.00 92.94 486 LEU A C 1
ATOM 3469 O O . LEU A 1 486 ? 83.356 -7.398 -116.793 1.00 92.94 486 LEU A O 1
ATOM 3473 N N . SER A 1 487 ? 81.408 -8.327 -116.169 1.00 92.25 487 SER A N 1
ATOM 3474 C CA . SER A 1 487 ? 81.523 -9.525 -117.016 1.00 92.25 487 SER A CA 1
ATOM 3475 C C . SER A 1 487 ? 81.579 -9.164 -118.510 1.00 92.25 487 SER A C 1
ATOM 3477 O O . SER A 1 487 ? 82.428 -9.656 -119.257 1.00 92.25 487 SER A O 1
ATOM 3479 N N . THR A 1 488 ? 80.759 -8.198 -118.941 1.00 90.81 488 THR A N 1
ATOM 3480 C CA . THR A 1 488 ? 80.785 -7.667 -120.317 1.00 90.81 488 THR A CA 1
ATOM 3481 C C . THR A 1 488 ? 82.126 -6.993 -120.643 1.00 90.81 488 THR A C 1
ATOM 3483 O O . THR A 1 488 ? 82.688 -7.215 -121.719 1.00 90.81 488 THR A O 1
ATOM 3486 N N . LEU A 1 489 ? 82.684 -6.208 -119.715 1.00 89.31 489 LEU A N 1
ATOM 3487 C CA . LEU A 1 489 ? 84.002 -5.580 -119.860 1.00 89.31 489 LEU A CA 1
ATOM 3488 C C . LEU A 1 489 ? 85.135 -6.615 -119.875 1.00 89.31 489 LEU A C 1
ATOM 3490 O O . LEU A 1 489 ? 86.048 -6.482 -120.685 1.00 89.31 489 LEU A O 1
ATOM 3494 N N . GLN A 1 490 ? 85.060 -7.668 -119.056 1.00 89.75 490 GLN A N 1
ATOM 3495 C CA . GLN A 1 490 ? 86.010 -8.787 -119.073 1.00 89.75 490 GLN A CA 1
ATOM 3496 C C . GLN A 1 490 ? 85.996 -9.515 -120.427 1.00 89.75 490 GLN A C 1
ATOM 3498 O O . GLN A 1 490 ? 87.057 -9.721 -121.017 1.00 89.75 490 GLN A O 1
ATOM 3503 N N . GLY A 1 491 ? 84.815 -9.830 -120.973 1.00 90.06 491 GLY A N 1
ATOM 3504 C CA . GLY A 1 491 ? 84.682 -10.429 -122.308 1.00 90.06 491 GLY A CA 1
ATOM 3505 C C . GLY A 1 491 ? 85.170 -9.509 -123.437 1.00 90.06 491 GLY A C 1
ATOM 3506 O O . GLY A 1 491 ? 85.848 -9.957 -124.366 1.00 90.06 491 GLY A O 1
ATOM 3507 N N . THR A 1 492 ? 84.904 -8.205 -123.326 1.00 89.50 492 THR A N 1
ATOM 3508 C CA . THR A 1 492 ? 85.398 -7.188 -124.271 1.00 89.50 492 THR A CA 1
ATOM 3509 C C . THR A 1 492 ? 86.925 -7.086 -124.227 1.00 89.50 492 THR A C 1
ATOM 3511 O O . THR A 1 492 ? 87.572 -7.083 -125.273 1.00 89.50 492 THR A O 1
ATOM 3514 N N . LEU A 1 493 ? 87.520 -7.070 -123.029 1.00 90.56 493 LEU A N 1
ATOM 3515 C CA . LEU A 1 493 ? 88.969 -7.017 -122.823 1.00 90.56 493 LEU A CA 1
ATOM 3516 C C . LEU A 1 493 ? 89.670 -8.289 -123.318 1.00 90.56 493 LEU A C 1
ATOM 3518 O O . LEU A 1 493 ? 90.713 -8.194 -123.966 1.00 90.56 493 LEU A O 1
ATOM 3522 N N . ALA A 1 494 ? 89.092 -9.468 -123.072 1.00 89.38 494 ALA A N 1
ATOM 3523 C CA . ALA A 1 494 ? 89.594 -10.729 -123.612 1.00 89.38 494 ALA A CA 1
ATOM 3524 C C . ALA A 1 494 ? 89.587 -10.710 -125.151 1.00 89.38 494 ALA A C 1
ATOM 3526 O O . ALA A 1 494 ? 90.601 -11.015 -125.772 1.00 89.38 494 ALA A O 1
ATOM 3527 N N . THR A 1 495 ? 88.494 -10.237 -125.761 1.00 89.69 495 THR A N 1
ATOM 3528 C CA . THR A 1 495 ? 88.370 -10.088 -127.223 1.00 89.69 495 THR A CA 1
ATOM 3529 C C . THR A 1 495 ? 89.389 -9.090 -127.786 1.00 89.69 495 THR A C 1
ATOM 3531 O O . THR A 1 495 ? 90.041 -9.368 -128.793 1.00 89.69 495 THR A O 1
ATOM 3534 N N . ALA A 1 496 ? 89.582 -7.944 -127.123 1.00 83.88 496 ALA A N 1
ATOM 3535 C CA . ALA A 1 496 ? 90.581 -6.949 -127.508 1.00 83.88 496 ALA A CA 1
ATOM 3536 C C . ALA A 1 496 ? 92.011 -7.507 -127.404 1.00 83.88 496 ALA A C 1
ATOM 3538 O O . ALA A 1 496 ? 92.803 -7.331 -128.326 1.00 83.88 496 ALA A O 1
ATOM 3539 N N . THR A 1 497 ? 92.318 -8.250 -126.337 1.00 89.06 497 THR A N 1
ATOM 3540 C CA . THR A 1 497 ? 93.615 -8.921 -126.149 1.00 89.06 497 THR A CA 1
ATOM 3541 C C . THR A 1 497 ? 93.862 -9.962 -127.242 1.00 89.06 497 THR A C 1
ATOM 3543 O O . THR A 1 497 ? 94.939 -9.976 -127.835 1.00 89.06 497 THR A O 1
ATOM 3546 N N . SER A 1 498 ? 92.862 -10.783 -127.585 1.00 88.31 498 SER A N 1
ATOM 3547 C CA . SER A 1 498 ? 92.951 -11.732 -128.705 1.00 88.31 498 SER A CA 1
ATOM 3548 C C . SER A 1 498 ? 93.155 -11.033 -130.055 1.00 88.31 498 SER A C 1
ATOM 3550 O O . SER A 1 498 ? 93.934 -11.510 -130.879 1.00 88.31 498 SER A O 1
ATOM 3552 N N . SER A 1 499 ? 92.505 -9.885 -130.274 1.00 87.06 499 SER A N 1
ATOM 3553 C CA . SER A 1 499 ? 92.668 -9.076 -131.488 1.00 87.06 499 SER A CA 1
ATOM 3554 C C . SER A 1 499 ? 94.074 -8.472 -131.592 1.00 87.06 499 SER A C 1
ATOM 3556 O O . SER A 1 499 ? 94.734 -8.647 -132.617 1.00 87.06 499 SER A O 1
ATOM 3558 N N . LEU A 1 500 ? 94.590 -7.854 -130.518 1.00 88.19 500 LEU A N 1
ATOM 3559 C CA . LEU A 1 500 ? 95.977 -7.371 -130.474 1.00 88.19 500 LEU A CA 1
ATOM 3560 C C . LEU A 1 500 ? 96.980 -8.516 -130.662 1.00 88.19 500 LEU A C 1
ATOM 3562 O O . LEU A 1 500 ? 97.957 -8.347 -131.386 1.00 88.19 500 LEU A O 1
ATOM 3566 N N . GLN A 1 501 ? 96.737 -9.691 -130.078 1.00 87.31 501 GLN A N 1
ATOM 3567 C CA . GLN A 1 501 ? 97.598 -10.856 -130.279 1.00 87.31 501 GLN A CA 1
ATOM 3568 C C . GLN A 1 501 ? 97.619 -11.300 -131.752 1.00 87.31 501 GLN A C 1
ATOM 3570 O O . GLN A 1 501 ? 98.692 -11.570 -132.290 1.00 87.31 501 GLN A O 1
ATOM 3575 N N . GLY A 1 502 ? 96.466 -11.306 -132.431 1.00 87.38 502 GLY A N 1
ATOM 3576 C CA . GLY A 1 502 ? 96.373 -11.572 -133.871 1.00 87.38 502 GLY A CA 1
ATOM 3577 C C . GLY A 1 502 ? 97.067 -10.509 -134.734 1.00 87.38 502 GLY A C 1
ATOM 3578 O O . GLY A 1 502 ? 97.727 -10.851 -135.720 1.00 87.38 502 GLY A O 1
ATOM 3579 N N . GLN A 1 503 ? 96.993 -9.232 -134.344 1.00 87.75 503 GLN A N 1
ATOM 3580 C CA . GLN A 1 503 ? 97.741 -8.145 -134.987 1.00 87.75 503 GLN A CA 1
ATOM 3581 C C . GLN A 1 503 ? 99.255 -8.309 -134.798 1.00 87.75 503 GLN A C 1
ATOM 3583 O O . GLN A 1 503 ? 99.993 -8.202 -135.773 1.00 87.75 503 GLN A O 1
ATOM 3588 N N . ILE A 1 504 ? 99.723 -8.637 -133.589 1.00 88.06 504 ILE A N 1
ATOM 3589 C CA . ILE A 1 504 ? 101.139 -8.910 -133.291 1.00 88.06 504 ILE A CA 1
ATOM 3590 C C . ILE A 1 504 ? 101.646 -10.095 -134.120 1.00 88.06 504 ILE A C 1
ATOM 3592 O O . ILE A 1 504 ? 102.699 -9.994 -134.751 1.00 88.06 504 ILE A O 1
ATOM 3596 N N . THR A 1 505 ? 100.885 -11.191 -134.196 1.00 87.12 505 THR A N 1
ATOM 3597 C CA . THR A 1 505 ? 101.231 -12.338 -135.048 1.00 87.12 505 THR A CA 1
ATOM 3598 C C . THR A 1 505 ? 101.310 -11.930 -136.524 1.00 87.12 505 THR A C 1
ATOM 3600 O O . THR A 1 505 ? 102.308 -12.238 -137.174 1.00 87.12 505 THR A O 1
ATOM 3603 N N . SER A 1 506 ? 100.338 -11.166 -137.032 1.00 83.19 506 SER A N 1
ATOM 3604 C CA . SER A 1 506 ? 100.324 -10.677 -138.424 1.00 83.19 506 SER A CA 1
ATOM 3605 C C . SER A 1 506 ? 101.486 -9.726 -138.741 1.00 83.19 506 SER A C 1
ATOM 3607 O O . SER A 1 506 ? 102.086 -9.800 -139.812 1.00 83.19 506 SER A O 1
ATOM 3609 N N . LEU A 1 507 ? 101.849 -8.847 -137.803 1.00 85.19 507 LEU A N 1
ATOM 3610 C CA . LEU A 1 507 ? 103.017 -7.972 -137.918 1.00 85.19 507 LEU A CA 1
ATOM 3611 C C . LEU A 1 507 ? 104.321 -8.778 -137.908 1.00 85.19 507 LEU A C 1
ATOM 3613 O O . LEU A 1 507 ? 105.221 -8.487 -138.691 1.00 85.19 507 LEU A O 1
ATOM 3617 N N . SER A 1 508 ? 104.418 -9.818 -137.072 1.00 85.88 508 SER A N 1
ATOM 3618 C CA . SER A 1 508 ? 105.605 -10.681 -137.013 1.00 85.88 508 SER A CA 1
ATOM 3619 C C . SER A 1 508 ? 105.812 -11.489 -138.301 1.00 85.88 508 SER A C 1
ATOM 3621 O O . SER A 1 508 ? 106.945 -11.598 -138.772 1.00 85.88 508 SER A O 1
ATOM 3623 N N . SER A 1 509 ? 104.738 -11.980 -138.933 1.00 84.19 509 SER A N 1
ATOM 3624 C CA . SER A 1 509 ? 104.826 -12.644 -140.237 1.00 84.19 509 SER A CA 1
ATOM 3625 C C . SER A 1 509 ? 105.121 -11.653 -141.365 1.00 84.19 509 SER A C 1
ATOM 3627 O O . SER A 1 509 ? 105.985 -11.938 -142.190 1.00 84.19 509 SER A O 1
ATOM 3629 N N . GLY A 1 510 ? 104.514 -10.461 -141.365 1.00 84.00 510 GLY A N 1
ATOM 3630 C CA . GLY A 1 510 ? 104.840 -9.396 -142.323 1.00 84.00 510 GLY A CA 1
ATOM 3631 C C . GLY A 1 510 ? 106.300 -8.928 -142.237 1.00 84.00 510 GLY A C 1
ATOM 3632 O O . GLY A 1 510 ? 106.947 -8.712 -143.266 1.00 84.00 510 GLY A O 1
ATOM 3633 N N . LEU A 1 511 ? 106.856 -8.845 -141.024 1.00 86.44 511 LEU A N 1
ATOM 3634 C CA . LEU A 1 511 ? 108.276 -8.573 -140.792 1.00 86.44 511 LEU A CA 1
ATOM 3635 C C . LEU A 1 511 ? 109.160 -9.710 -141.325 1.00 86.44 511 LEU A C 1
ATOM 3637 O O . LEU A 1 511 ? 110.145 -9.438 -142.009 1.00 86.44 511 LEU A O 1
ATOM 3641 N N . ALA A 1 512 ? 108.794 -10.973 -141.077 1.00 83.25 512 ALA A N 1
ATOM 3642 C CA . ALA A 1 512 ? 109.515 -12.129 -141.611 1.00 83.25 512 ALA A CA 1
ATOM 3643 C C . ALA A 1 512 ? 109.513 -12.150 -143.151 1.00 83.25 512 ALA A C 1
ATOM 3645 O O . ALA A 1 512 ? 110.574 -12.315 -143.755 1.00 83.25 512 ALA A O 1
ATOM 3646 N N . THR A 1 513 ? 108.364 -11.894 -143.791 1.00 83.88 513 THR A N 1
ATOM 3647 C CA . THR A 1 513 ? 108.268 -11.744 -145.251 1.00 83.88 513 THR A CA 1
ATOM 3648 C C . THR A 1 513 ? 109.165 -10.611 -145.743 1.00 83.88 513 THR A C 1
ATOM 3650 O O . THR A 1 513 ? 109.991 -10.840 -146.622 1.00 83.88 513 THR A O 1
ATOM 3653 N N . THR A 1 514 ? 109.089 -9.425 -145.132 1.00 78.56 514 THR A N 1
ATOM 3654 C CA . THR A 1 514 ? 109.933 -8.269 -145.492 1.00 78.56 514 THR A CA 1
ATOM 3655 C C . THR A 1 514 ? 111.425 -8.598 -145.390 1.00 78.56 514 THR A C 1
ATOM 3657 O O . THR A 1 514 ? 112.204 -8.216 -146.263 1.00 78.56 514 THR A O 1
ATOM 3660 N N . ASN A 1 515 ? 111.823 -9.364 -144.370 1.00 84.31 515 ASN A N 1
ATOM 3661 C CA . ASN A 1 515 ? 113.201 -9.810 -144.188 1.00 84.31 515 ASN A CA 1
ATOM 3662 C C . ASN A 1 515 ? 113.638 -10.810 -145.279 1.00 84.31 515 ASN A C 1
ATOM 3664 O O . ASN A 1 515 ? 114.767 -10.732 -145.759 1.00 84.31 515 ASN A O 1
ATOM 3668 N N . THR A 1 516 ? 112.745 -11.696 -145.744 1.00 82.44 516 THR A N 1
ATOM 3669 C CA . THR A 1 516 ? 113.031 -12.538 -146.923 1.00 82.44 516 THR A CA 1
ATOM 3670 C C . THR A 1 516 ? 113.134 -11.726 -148.216 1.00 82.44 516 THR A C 1
ATOM 3672 O O . THR A 1 516 ? 114.061 -11.970 -148.987 1.00 82.44 516 THR A O 1
ATOM 3675 N N . THR A 1 517 ? 112.285 -10.709 -148.426 1.00 81.19 517 THR A N 1
ATOM 3676 C CA . THR A 1 517 ? 112.378 -9.825 -149.603 1.00 81.19 517 THR A CA 1
ATOM 3677 C C . THR A 1 517 ? 113.694 -9.046 -149.614 1.00 81.19 517 THR A C 1
ATOM 3679 O O . THR A 1 517 ? 114.345 -8.943 -150.655 1.00 81.19 517 THR A O 1
ATOM 3682 N N . LEU A 1 518 ? 114.120 -8.544 -148.447 1.00 84.31 518 LEU A N 1
ATOM 3683 C CA . LEU A 1 518 ? 115.411 -7.878 -148.257 1.00 84.31 518 LEU A CA 1
ATOM 3684 C C . LEU A 1 518 ? 116.584 -8.829 -148.540 1.00 84.31 518 LEU A C 1
ATOM 3686 O O . LEU A 1 518 ? 117.545 -8.430 -149.198 1.00 84.31 518 LEU A O 1
ATOM 3690 N N . GLY A 1 519 ? 116.484 -10.093 -148.116 1.00 82.75 519 GLY A N 1
ATOM 3691 C CA . GLY A 1 519 ? 117.448 -11.144 -148.446 1.00 82.75 519 GLY A CA 1
ATOM 3692 C C . GLY A 1 519 ? 117.583 -11.369 -149.955 1.00 82.75 519 GLY A C 1
ATOM 3693 O O . GLY A 1 519 ? 118.692 -11.298 -150.484 1.00 82.75 519 GLY A O 1
ATOM 3694 N N . THR A 1 520 ? 116.469 -11.550 -150.675 1.00 80.62 520 THR A N 1
ATOM 3695 C CA . THR A 1 520 ? 116.494 -11.685 -152.146 1.00 80.62 520 THR A CA 1
ATOM 3696 C C . THR A 1 520 ? 117.013 -10.434 -152.850 1.00 80.62 520 THR A C 1
ATOM 3698 O O . THR A 1 520 ? 117.794 -10.557 -153.791 1.00 80.62 520 THR A O 1
ATOM 3701 N N . LEU A 1 521 ? 116.652 -9.234 -152.378 1.00 75.62 521 LEU A N 1
ATOM 3702 C CA . LEU A 1 521 ? 117.139 -7.980 -152.958 1.00 75.62 521 LEU A CA 1
ATOM 3703 C C . LEU A 1 521 ? 118.659 -7.844 -152.778 1.00 75.62 521 LEU A C 1
ATOM 3705 O O . LEU A 1 521 ? 119.364 -7.496 -153.724 1.00 75.62 521 LEU A O 1
ATOM 3709 N N . THR A 1 522 ? 119.172 -8.204 -151.598 1.00 83.06 522 THR A N 1
ATOM 3710 C CA . THR A 1 522 ? 120.616 -8.254 -151.307 1.00 83.06 522 THR A CA 1
ATOM 3711 C C . THR A 1 522 ? 121.335 -9.247 -152.226 1.00 83.06 522 THR A C 1
ATOM 3713 O O . THR A 1 522 ? 122.403 -8.926 -152.743 1.00 83.06 522 THR A O 1
ATOM 3716 N N . GLY A 1 523 ? 120.722 -10.407 -152.500 1.00 80.56 523 GLY A N 1
ATOM 3717 C CA . GLY A 1 523 ? 121.191 -11.360 -153.513 1.00 80.56 523 GLY A CA 1
ATOM 3718 C C . GLY A 1 523 ? 121.316 -10.715 -154.895 1.00 80.56 523 GLY A C 1
ATOM 3719 O O . GLY A 1 523 ? 122.420 -10.633 -155.428 1.00 80.56 523 GLY A O 1
ATOM 3720 N N . THR A 1 524 ? 120.229 -10.132 -155.414 1.00 78.38 524 THR A N 1
ATOM 3721 C CA . THR A 1 524 ? 120.245 -9.480 -156.738 1.00 78.38 524 THR A CA 1
ATOM 3722 C C . THR A 1 524 ? 121.231 -8.314 -156.843 1.00 78.38 524 THR A C 1
ATOM 3724 O O . THR A 1 524 ? 121.794 -8.098 -157.910 1.00 78.38 524 THR A O 1
ATOM 3727 N N . VAL A 1 525 ? 121.501 -7.579 -155.755 1.00 80.25 525 VAL A N 1
ATOM 3728 C CA . VAL A 1 525 ? 122.552 -6.543 -155.731 1.00 80.25 525 VAL A CA 1
ATOM 3729 C C . VAL A 1 525 ? 123.949 -7.167 -155.852 1.00 80.25 525 VAL A C 1
ATOM 3731 O O . VAL A 1 525 ? 124.804 -6.613 -156.543 1.00 80.25 525 VAL A O 1
ATOM 3734 N N . SER A 1 526 ? 124.175 -8.335 -155.248 1.00 79.50 526 SER A N 1
ATOM 3735 C CA . SER A 1 526 ? 125.420 -9.103 -155.384 1.00 79.50 526 SER A CA 1
ATOM 3736 C C . SER A 1 526 ? 125.623 -9.628 -156.816 1.00 79.50 526 SER A C 1
ATOM 3738 O O . SER A 1 526 ? 126.709 -9.482 -157.390 1.00 79.50 526 SER A O 1
ATOM 3740 N N . ASP A 1 527 ? 124.565 -10.163 -157.431 1.00 79.56 527 ASP A N 1
ATOM 3741 C CA . ASP A 1 527 ? 124.576 -10.649 -158.820 1.00 79.56 527 ASP A CA 1
ATOM 3742 C C . ASP A 1 527 ? 124.813 -9.502 -159.819 1.00 79.56 527 ASP A C 1
ATOM 3744 O O . ASP A 1 527 ? 125.605 -9.622 -160.760 1.00 79.56 527 ASP A O 1
ATOM 3748 N N . LEU A 1 528 ? 124.183 -8.345 -159.583 1.00 75.81 528 LEU A N 1
ATOM 3749 C CA . LEU A 1 528 ? 124.366 -7.142 -160.394 1.00 75.81 528 LEU A CA 1
ATOM 3750 C C . LEU A 1 528 ? 125.795 -6.589 -160.263 1.00 75.81 528 LEU A C 1
ATOM 3752 O O . LEU A 1 528 ? 126.407 -6.223 -161.264 1.00 75.81 528 LEU A O 1
ATOM 3756 N N . ASN A 1 529 ? 126.366 -6.594 -159.055 1.00 81.25 529 ASN A N 1
ATOM 3757 C CA . ASN A 1 529 ? 127.754 -6.189 -158.819 1.00 81.25 529 ASN A CA 1
ATOM 3758 C C . ASN A 1 529 ? 128.754 -7.133 -159.521 1.00 81.25 529 ASN A C 1
ATOM 3760 O O . ASN A 1 529 ? 129.697 -6.674 -160.166 1.00 81.25 529 ASN A O 1
ATOM 3764 N N . SER A 1 530 ? 128.498 -8.444 -159.492 1.00 76.44 530 SER A N 1
ATOM 3765 C CA . SER A 1 530 ? 129.281 -9.447 -160.238 1.00 76.44 530 SER A CA 1
ATOM 3766 C C . SER A 1 530 ? 129.175 -9.253 -161.760 1.00 76.44 530 SER A C 1
ATOM 3768 O O . SER A 1 530 ? 130.162 -9.388 -162.491 1.00 76.44 530 SER A O 1
ATOM 3770 N N . SER A 1 531 ? 127.993 -8.860 -162.243 1.00 76.06 531 SER A N 1
ATOM 3771 C CA . SER A 1 531 ? 127.757 -8.518 -163.652 1.00 76.06 531 SER A CA 1
ATOM 3772 C C . SER A 1 531 ? 128.542 -7.268 -164.076 1.00 76.06 531 SER A C 1
ATOM 3774 O O . SER A 1 531 ? 129.147 -7.259 -165.149 1.00 76.06 531 SER A O 1
ATOM 3776 N N . VAL A 1 532 ? 128.622 -6.243 -163.217 1.00 77.19 532 VAL A N 1
ATOM 3777 C CA . VAL A 1 532 ? 129.440 -5.036 -163.453 1.00 77.19 532 VAL A CA 1
ATOM 3778 C C . VAL A 1 532 ? 130.930 -5.376 -163.557 1.00 77.19 532 VAL A C 1
ATOM 3780 O O . VAL A 1 532 ? 131.577 -4.940 -164.510 1.00 77.19 532 VAL A O 1
ATOM 3783 N N . SER A 1 533 ? 131.476 -6.201 -162.656 1.00 73.69 533 SER A N 1
ATOM 3784 C CA . SER A 1 533 ? 132.876 -6.652 -162.762 1.00 73.69 533 SER A CA 1
ATOM 3785 C C . SER A 1 533 ? 133.145 -7.479 -164.026 1.00 73.69 533 SER A C 1
ATOM 3787 O O . SER A 1 533 ? 134.226 -7.387 -164.607 1.00 73.69 533 SER A O 1
ATOM 3789 N N . THR A 1 534 ? 132.156 -8.240 -164.502 1.00 75.00 534 THR A N 1
ATOM 3790 C CA . THR A 1 534 ? 132.263 -9.005 -165.758 1.00 75.00 534 THR A CA 1
ATOM 3791 C C . THR A 1 534 ? 132.313 -8.077 -166.979 1.00 75.00 534 THR A C 1
ATOM 3793 O O . THR A 1 534 ? 133.178 -8.239 -167.843 1.00 75.00 534 THR A O 1
ATOM 3796 N N . LEU A 1 535 ? 131.453 -7.052 -167.022 1.00 70.50 535 LEU A N 1
ATOM 3797 C CA . LEU A 1 535 ? 131.458 -6.023 -168.072 1.00 70.50 535 LEU A CA 1
ATOM 3798 C C . LEU A 1 535 ? 132.778 -5.233 -168.104 1.00 70.50 535 LEU A C 1
ATOM 3800 O O . LEU A 1 535 ? 133.307 -4.967 -169.183 1.00 70.50 535 LEU A O 1
ATOM 3804 N N . GLN A 1 536 ? 133.354 -4.913 -166.939 1.00 67.69 536 GLN A N 1
ATOM 3805 C CA . GLN A 1 536 ? 134.672 -4.268 -166.846 1.00 67.69 536 GLN A CA 1
ATOM 3806 C C . GLN A 1 536 ? 135.782 -5.118 -167.490 1.00 67.69 536 GLN A C 1
ATOM 3808 O O . GLN A 1 536 ? 136.631 -4.575 -168.198 1.00 67.69 536 GLN A O 1
ATOM 3813 N N . GLY A 1 537 ? 135.750 -6.444 -167.313 1.00 70.56 537 GLY A N 1
ATOM 3814 C CA . GLY A 1 537 ? 136.683 -7.361 -167.979 1.00 70.56 537 GLY A CA 1
ATOM 3815 C C . GLY A 1 537 ? 136.500 -7.413 -169.502 1.00 70.56 537 GLY A C 1
ATOM 3816 O O . GLY A 1 537 ? 137.482 -7.387 -170.245 1.00 70.56 537 GLY A O 1
ATOM 3817 N N . GLN A 1 538 ? 135.252 -7.427 -169.981 1.00 68.56 538 GLN A N 1
ATOM 3818 C CA . GLN A 1 538 ? 134.950 -7.464 -171.418 1.00 68.56 538 GLN A CA 1
ATOM 3819 C C . GLN A 1 538 ? 135.452 -6.214 -172.156 1.00 68.56 538 GLN A C 1
ATOM 3821 O O . GLN A 1 538 ? 136.057 -6.348 -173.222 1.00 68.56 538 GLN A O 1
ATOM 3826 N N . VAL A 1 539 ? 135.291 -5.021 -171.571 1.00 63.50 539 VAL A N 1
ATOM 3827 C CA . VAL A 1 539 ? 135.817 -3.765 -172.143 1.00 63.50 539 VAL A CA 1
ATOM 3828 C C . VAL A 1 539 ? 137.337 -3.828 -172.333 1.00 63.50 539 VAL A C 1
ATOM 3830 O O . VAL A 1 539 ? 137.825 -3.464 -173.400 1.00 63.50 539 VAL A O 1
ATOM 3833 N N . GLY A 1 540 ? 138.080 -4.361 -171.356 1.00 62.38 540 GLY A N 1
ATOM 3834 C CA . GLY A 1 540 ? 139.536 -4.523 -171.465 1.00 62.38 540 GLY A CA 1
ATOM 3835 C C . GLY A 1 540 ? 139.981 -5.514 -172.549 1.00 62.38 540 GLY A C 1
ATOM 3836 O O . GLY A 1 540 ? 141.060 -5.362 -173.111 1.00 62.38 540 GLY A O 1
ATOM 3837 N N . SER A 1 541 ? 139.155 -6.511 -172.884 1.00 60.62 541 SER A N 1
ATOM 3838 C CA . SER A 1 541 ? 139.487 -7.492 -173.932 1.00 60.62 541 SER A CA 1
ATOM 3839 C C . SER A 1 541 ? 139.300 -6.971 -175.363 1.00 60.62 541 SER A C 1
ATOM 3841 O O . SER A 1 541 ? 139.998 -7.427 -176.269 1.00 60.62 541 SER A O 1
ATOM 3843 N N . LEU A 1 542 ? 138.409 -5.993 -175.571 1.00 58.66 542 LEU A N 1
ATOM 3844 C CA . LEU A 1 542 ? 138.123 -5.430 -176.897 1.00 58.66 542 LEU A CA 1
ATOM 3845 C C . LEU A 1 542 ? 139.285 -4.572 -177.437 1.00 58.66 542 LEU A C 1
ATOM 3847 O O . LEU A 1 542 ? 139.489 -4.500 -178.647 1.00 58.66 542 LEU A O 1
ATOM 3851 N N . ASP A 1 543 ? 140.077 -3.987 -176.534 1.00 56.09 543 ASP A N 1
ATOM 3852 C CA . ASP A 1 543 ? 141.267 -3.167 -176.816 1.00 56.09 543 ASP A CA 1
ATOM 3853 C C . ASP A 1 543 ? 142.370 -3.942 -177.576 1.00 56.09 543 ASP A C 1
ATOM 3855 O O . ASP A 1 543 ? 143.145 -3.374 -178.344 1.00 56.09 543 ASP A O 1
ATOM 3859 N N . ALA A 1 544 ? 142.421 -5.272 -177.420 1.00 55.28 544 ALA A N 1
ATOM 3860 C CA . ALA A 1 544 ? 143.522 -6.102 -177.913 1.00 55.28 544 ALA A CA 1
ATOM 3861 C C . ALA A 1 544 ? 143.347 -6.655 -179.346 1.00 55.28 544 ALA A C 1
ATOM 3863 O O . ALA A 1 544 ? 144.329 -7.045 -179.980 1.00 55.28 544 ALA A O 1
ATOM 3864 N N . THR A 1 545 ? 142.120 -6.754 -179.871 1.00 57.19 545 THR A N 1
ATOM 3865 C CA . THR A 1 545 ? 141.807 -7.672 -180.996 1.00 57.19 545 THR A CA 1
ATOM 3866 C C . THR A 1 545 ? 142.107 -7.122 -182.405 1.00 57.19 545 THR A C 1
ATOM 3868 O O . THR A 1 545 ? 141.984 -7.842 -183.391 1.00 57.19 545 THR A O 1
ATOM 3871 N N . VAL A 1 546 ? 142.538 -5.866 -182.546 1.00 57.16 546 VAL A N 1
ATOM 3872 C CA . VAL A 1 546 ? 142.586 -5.159 -183.849 1.00 57.16 546 VAL A CA 1
ATOM 3873 C C . VAL A 1 546 ? 143.843 -5.474 -184.708 1.00 57.16 546 VAL A C 1
ATOM 3875 O O . VAL A 1 546 ? 143.963 -4.977 -185.824 1.00 57.16 546 VAL A O 1
ATOM 3878 N N . ASN A 1 547 ? 144.779 -6.324 -184.249 1.00 48.62 547 ASN A N 1
ATOM 3879 C CA . ASN A 1 547 ? 146.172 -6.345 -184.749 1.00 48.62 547 ASN A CA 1
ATOM 3880 C C . ASN A 1 547 ? 146.763 -7.710 -185.243 1.00 48.62 547 ASN A C 1
ATOM 3882 O O . ASN A 1 547 ? 147.879 -8.043 -184.844 1.00 48.62 547 ASN A O 1
ATOM 3886 N N . GLY A 1 548 ? 146.125 -8.497 -186.139 1.00 39.66 548 GLY A N 1
ATOM 3887 C CA . GLY A 1 548 ? 146.872 -9.535 -186.917 1.00 39.66 548 GLY A CA 1
ATOM 3888 C C . GLY A 1 548 ? 146.117 -10.741 -187.563 1.00 39.66 548 GLY A C 1
ATOM 3889 O O . GLY A 1 548 ? 145.039 -11.089 -187.091 1.00 39.66 548 GLY A O 1
ATOM 3890 N N . PRO A 1 549 ? 146.672 -11.415 -188.612 1.00 61.22 549 PRO A N 1
ATOM 3891 C CA . PRO A 1 549 ? 146.104 -12.610 -189.305 1.00 61.22 549 PRO A CA 1
ATOM 3892 C C . PRO A 1 549 ? 147.035 -13.872 -189.321 1.00 61.22 549 PRO A C 1
ATOM 3894 O O . PRO A 1 549 ? 148.172 -13.775 -188.874 1.00 61.22 549 PRO A O 1
ATOM 3897 N N . SER A 1 550 ? 146.757 -15.040 -189.951 1.00 52.88 550 SER A N 1
ATOM 3898 C CA . SER A 1 550 ? 145.561 -15.931 -190.061 1.00 52.88 550 SER A CA 1
ATOM 3899 C C . SER A 1 550 ? 145.846 -17.161 -190.986 1.00 52.88 550 SER A C 1
ATOM 3901 O O . SER A 1 550 ? 146.404 -16.937 -192.059 1.00 52.88 550 SER A O 1
ATOM 3903 N N . GLY A 1 551 ? 145.376 -18.398 -190.700 1.00 44.31 551 GLY A N 1
ATOM 3904 C CA . GLY A 1 551 ? 145.171 -19.447 -191.746 1.00 44.31 551 GLY A CA 1
ATOM 3905 C C . GLY A 1 551 ? 145.323 -20.964 -191.415 1.00 44.31 551 GLY A C 1
ATOM 3906 O O . GLY A 1 551 ? 146.436 -21.414 -191.180 1.00 44.31 551 GLY A O 1
ATOM 3907 N N . LEU A 1 552 ? 144.227 -21.738 -191.603 1.00 44.94 552 LEU A N 1
ATOM 3908 C CA . LEU A 1 552 ? 144.111 -23.181 -192.009 1.00 44.94 552 LEU A CA 1
ATOM 3909 C C . LEU A 1 552 ? 144.589 -24.344 -191.068 1.00 44.94 552 LEU A C 1
ATOM 3911 O O . LEU A 1 552 ? 145.270 -24.082 -190.087 1.00 44.94 552 LEU A O 1
ATOM 3915 N N . VAL A 1 553 ? 144.355 -25.657 -191.350 1.00 51.38 553 VAL A N 1
ATOM 3916 C CA . VAL A 1 553 ? 143.087 -26.446 -191.561 1.00 51.38 553 VAL A CA 1
ATOM 3917 C C . VAL A 1 553 ? 143.327 -28.001 -191.548 1.00 51.38 553 VAL A C 1
ATOM 3919 O O . VAL A 1 553 ? 144.402 -28.411 -191.965 1.00 51.38 553 VAL A O 1
ATOM 3922 N N . GLN A 1 554 ? 142.317 -28.828 -191.171 1.00 50.53 554 GLN A N 1
ATOM 3923 C CA . GLN A 1 554 ? 142.140 -30.323 -191.321 1.00 50.53 554 GLN A CA 1
ATOM 3924 C C . GLN A 1 554 ? 143.203 -31.305 -190.724 1.00 50.53 554 GLN A C 1
ATOM 3926 O O . GLN A 1 554 ? 144.374 -30.962 -190.643 1.00 50.53 554 GLN A O 1
ATOM 3931 N N . ASP A 1 555 ? 142.949 -32.579 -190.334 1.00 54.50 555 ASP A N 1
ATOM 3932 C CA . ASP A 1 555 ? 141.748 -33.393 -189.958 1.00 54.50 555 ASP A CA 1
ATOM 3933 C C . ASP A 1 555 ? 142.189 -34.726 -189.260 1.00 54.50 555 ASP A C 1
ATOM 3935 O O . ASP A 1 555 ? 143.180 -35.311 -189.696 1.00 54.50 555 ASP A O 1
ATOM 3939 N N . VAL A 1 556 ? 141.471 -35.265 -188.240 1.00 39.25 556 VAL A N 1
ATOM 3940 C CA . VAL A 1 556 ? 141.740 -36.599 -187.592 1.00 39.25 556 VAL A CA 1
ATOM 3941 C C . VAL A 1 556 ? 140.460 -37.277 -186.998 1.00 39.25 556 VAL A C 1
ATOM 3943 O O . VAL A 1 556 ? 139.548 -36.585 -186.556 1.00 39.25 556 VAL A O 1
ATOM 3946 N N . ALA A 1 557 ? 140.386 -38.626 -186.966 1.00 41.91 557 ALA A N 1
ATOM 3947 C CA . ALA A 1 557 ? 139.303 -39.482 -186.389 1.00 41.91 557 ALA A CA 1
ATOM 3948 C C . ALA A 1 557 ? 139.410 -39.694 -184.842 1.00 41.91 557 ALA A C 1
ATOM 3950 O O . ALA A 1 557 ? 140.434 -39.326 -184.279 1.00 41.91 557 ALA A O 1
ATOM 3951 N N . GLY A 1 558 ? 138.500 -40.301 -184.043 1.00 49.12 558 GLY A N 1
ATOM 3952 C CA . GLY A 1 558 ? 137.200 -41.028 -184.157 1.00 49.12 558 GLY A CA 1
ATOM 3953 C C . GLY A 1 558 ? 136.893 -41.733 -182.787 1.00 49.12 558 GLY A C 1
ATOM 3954 O O . GLY A 1 558 ? 137.708 -41.589 -181.883 1.00 49.12 558 GLY A O 1
ATOM 3955 N N . LEU A 1 559 ? 135.841 -42.531 -182.494 1.00 49.94 559 LEU A N 1
ATOM 3956 C CA . LEU A 1 559 ? 134.552 -42.891 -183.134 1.00 49.94 559 LEU A CA 1
ATOM 3957 C C . LEU A 1 559 ? 133.642 -43.725 -182.151 1.00 49.94 559 LEU A C 1
ATOM 3959 O O . LEU A 1 559 ? 134.155 -44.305 -181.203 1.00 49.94 559 LEU A O 1
ATOM 3963 N N . CYS A 1 560 ? 132.334 -43.869 -182.454 1.00 38.84 560 CYS A N 1
ATOM 3964 C CA . CYS A 1 560 ? 131.319 -44.852 -181.951 1.00 38.84 560 CYS A CA 1
ATOM 3965 C C . CYS A 1 560 ? 130.732 -44.850 -180.497 1.00 38.84 560 CYS A C 1
ATOM 3967 O O . CYS A 1 560 ? 131.416 -45.160 -179.531 1.00 38.84 560 CYS A O 1
ATOM 3969 N N . GLY A 1 561 ? 129.381 -44.762 -180.418 1.00 40.25 561 GLY A N 1
ATOM 3970 C CA . GLY A 1 561 ? 128.484 -45.311 -179.359 1.00 40.25 561 GLY A CA 1
ATOM 3971 C C . GLY A 1 561 ? 128.143 -44.411 -178.145 1.00 40.25 561 GLY A C 1
ATOM 3972 O O . GLY A 1 561 ? 128.968 -43.605 -177.744 1.00 40.25 561 GLY A O 1
ATOM 3973 N N . LEU A 1 562 ? 126.973 -44.498 -177.480 1.00 36.16 562 LEU A N 1
ATOM 3974 C CA . LEU A 1 562 ? 125.636 -45.026 -177.844 1.00 36.16 562 LEU A CA 1
ATOM 3975 C C . LEU A 1 562 ? 124.554 -44.424 -176.890 1.00 36.16 562 LEU A C 1
ATOM 3977 O O . LEU A 1 562 ? 124.831 -44.264 -175.708 1.00 36.16 562 LEU A O 1
ATOM 3981 N N . SER A 1 563 ? 123.328 -44.182 -177.385 1.00 38.72 563 SER A N 1
ATOM 3982 C CA . SER A 1 563 ? 122.090 -43.749 -176.670 1.00 38.72 563 SER A CA 1
ATOM 3983 C C . SER A 1 563 ? 122.065 -42.321 -176.045 1.00 38.72 563 SER A C 1
ATOM 3985 O O . SER A 1 563 ? 122.879 -42.044 -175.177 1.00 38.72 563 SER A O 1
ATOM 3987 N N . ILE A 1 564 ? 121.242 -41.308 -176.415 1.00 39.94 564 ILE A N 1
ATOM 3988 C CA . ILE A 1 564 ? 119.826 -41.166 -176.898 1.00 39.94 564 ILE A CA 1
ATOM 3989 C C . ILE A 1 564 ? 118.819 -41.147 -175.721 1.00 39.94 564 ILE A C 1
ATOM 3991 O O . ILE A 1 564 ? 118.789 -42.118 -174.975 1.00 39.94 564 ILE A O 1
ATOM 3995 N N . LEU A 1 565 ? 117.954 -40.133 -175.490 1.00 39.75 565 LEU A N 1
ATOM 3996 C CA . LEU A 1 565 ? 117.681 -38.812 -176.127 1.00 39.75 565 LEU A CA 1
ATOM 3997 C C . LEU A 1 565 ? 117.079 -37.859 -175.051 1.00 39.75 565 LEU A C 1
ATOM 3999 O O . LEU A 1 565 ? 116.317 -38.339 -174.221 1.00 39.75 565 LEU A O 1
ATOM 4003 N N . GLY A 1 566 ? 117.445 -36.576 -174.911 1.00 31.97 566 GLY A N 1
ATOM 4004 C CA . GLY A 1 566 ? 116.911 -35.377 -175.609 1.00 31.97 566 GLY A CA 1
ATOM 4005 C C . GLY A 1 566 ? 116.617 -34.281 -174.541 1.00 31.97 566 GLY A C 1
ATOM 4006 O O . GLY A 1 566 ? 116.263 -34.657 -173.431 1.00 31.97 566 GLY A O 1
ATOM 4007 N N . ILE A 1 567 ? 116.866 -32.962 -174.667 1.00 37.44 567 ILE A N 1
ATOM 4008 C CA . ILE A 1 567 ? 116.696 -31.977 -175.772 1.00 37.44 567 ILE A CA 1
ATOM 4009 C C . ILE A 1 567 ? 115.195 -31.749 -176.058 1.00 37.44 567 ILE A C 1
ATOM 4011 O O . ILE A 1 567 ? 114.512 -32.758 -176.240 1.00 37.44 567 ILE A O 1
ATOM 4015 N N . PRO A 1 568 ? 114.652 -30.501 -176.107 1.00 44.38 568 PRO A N 1
ATOM 4016 C CA . PRO A 1 568 ? 115.278 -29.184 -17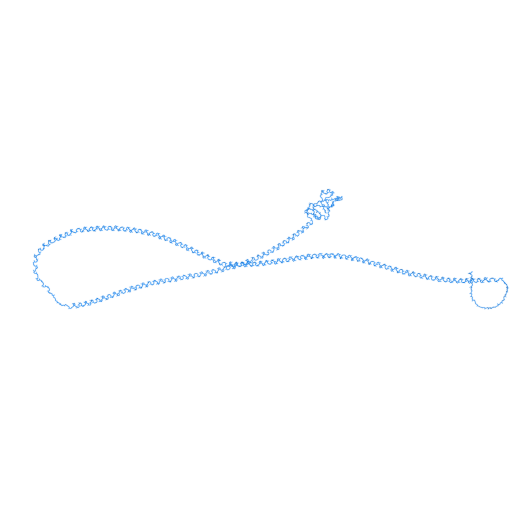6.374 1.00 44.38 568 PRO A CA 1
ATOM 4017 C C . PRO A 1 568 ? 115.299 -28.218 -175.153 1.00 44.38 568 PRO A C 1
ATOM 4019 O O . PRO A 1 568 ? 114.796 -28.582 -174.098 1.00 44.38 568 PRO A O 1
ATOM 4022 N N . LEU A 1 569 ? 115.980 -27.057 -175.109 1.00 32.47 569 LEU A N 1
ATOM 4023 C CA . LEU A 1 569 ? 116.266 -25.950 -176.061 1.00 32.47 569 LEU A CA 1
ATOM 4024 C C . LEU A 1 569 ? 115.084 -24.989 -176.345 1.00 32.47 569 LEU A C 1
ATOM 4026 O O . LEU A 1 569 ? 113.971 -25.419 -176.621 1.00 32.47 569 LEU A O 1
ATOM 4030 N N . GLY A 1 570 ? 115.383 -23.680 -176.357 1.00 33.94 570 GLY A N 1
ATOM 4031 C CA . GLY A 1 570 ? 114.457 -22.580 -176.685 1.00 33.94 570 GLY A CA 1
ATOM 4032 C C . GLY A 1 570 ? 113.777 -21.930 -175.462 1.00 33.94 570 GLY A C 1
ATOM 4033 O O . GLY A 1 570 ? 113.396 -22.629 -174.533 1.00 33.94 570 GLY A O 1
ATOM 4034 N N . THR A 1 571 ? 113.593 -20.604 -175.391 1.00 39.25 571 THR A N 1
ATOM 4035 C CA . THR A 1 571 ? 114.053 -19.526 -176.303 1.00 39.25 571 THR A CA 1
ATOM 4036 C C . THR A 1 571 ? 114.086 -18.169 -175.567 1.00 39.25 571 THR A C 1
ATOM 4038 O O . THR A 1 571 ? 113.704 -18.102 -174.403 1.00 39.25 571 THR A O 1
ATOM 4041 N N . ALA A 1 572 ? 114.548 -17.105 -176.241 1.00 33.44 572 ALA A N 1
ATOM 4042 C CA . ALA A 1 572 ? 114.523 -15.701 -175.786 1.00 33.44 572 ALA A CA 1
ATOM 4043 C C . ALA A 1 572 ? 113.119 -15.244 -175.302 1.00 33.44 572 ALA A C 1
ATOM 4045 O O . ALA A 1 572 ? 112.117 -15.849 -175.683 1.00 33.44 572 ALA A O 1
ATOM 4046 N N . CYS A 1 573 ? 112.955 -14.213 -174.465 1.00 34.97 573 CYS A N 1
ATOM 4047 C CA . CYS A 1 573 ? 113.780 -13.015 -174.205 1.00 34.97 573 CYS A CA 1
ATOM 4048 C C . CYS A 1 573 ? 113.986 -12.763 -172.694 1.00 34.97 573 CYS A C 1
ATOM 4050 O O . CYS A 1 573 ? 113.151 -13.189 -171.898 1.00 34.97 573 CYS A O 1
ATOM 4052 N N . VAL A 1 574 ? 115.026 -12.070 -172.199 1.00 42.75 574 VAL A N 1
ATOM 4053 C CA . VAL A 1 574 ? 116.177 -11.364 -172.834 1.00 42.75 574 VAL A CA 1
ATOM 4054 C C . VAL A 1 574 ? 115.816 -10.441 -173.996 1.00 42.75 574 VAL A C 1
ATOM 4056 O O . VAL A 1 574 ? 115.879 -10.908 -175.154 1.00 42.75 574 VAL A O 1
#

Foldseek 3Di:
DKDQADPVVCVVLLAPHSIAAEDEDQPQFEAEPVGTDGPLQAFDVFAKDFDFDADPVLRVDNHRYTYGPYMYGYDGDPGGHPVVVVVVVVVVVVVVVVVVVVVVVVVVVVVVVVVVVVVVVVVVVVVVVVVVVVVVVVVVVVVVVVVVVVVVVVVVVVVVVVVVVVVVVVVVVVVVVVVVVVVVVVVVVVVVVVVVVVVVVVVVVVVVVVVVVVVVVVVVVVVVVVVVVVVVVVVVVPDDDDDDDPPPPDCPVVPPVPVCVVVVVVVVVVVVVVVVVVVVVVVVVVVVCVVVVVVVVVVVVVVVVVVVVVVVVVVVVVVVVVVVVVVVVVVVVVVVVVVVVVVVVVVVVVVVVVVVVVVVVVVVVVVVVVVVVVVVVVVVVVVVVVVVVVVVVVVVVVVVVVVVVVVVVVVVVVVVVVVVVVVVVVVVVVVVVVVVVVVVVVVVVVVVVVVVVVVVVVVVVVVVVVVVVVVVVVVVVVVVVVVVVVVVVVVVVVVVVVVVVVVVVVVVVVVVVVVVVVVVVVVVVVVVVVVVVVVVVVVVVVVPDPDDDDDDDDDDDDDDDDDDDDDDDDDDDD